Protein AF-0000000081507076 (afdb_homodimer)

Solvent-accessible surface area (backbone atoms only — not comparable to full-atom values): 23937 Å² total; per-residue (Å²): 137,81,83,77,78,76,77,76,76,75,76,78,75,76,75,77,70,75,72,72,80,60,77,62,68,28,56,23,87,55,93,52,72,42,62,20,29,33,50,44,60,34,61,48,40,31,29,48,47,50,50,26,58,63,51,56,48,81,55,63,63,58,40,30,56,62,58,76,40,60,89,80,64,53,53,76,42,74,38,51,53,64,43,70,43,41,41,71,38,49,25,31,51,52,94,55,20,14,19,21,61,80,31,20,64,45,62,39,47,88,62,52,32,47,57,50,47,21,39,44,55,51,54,20,48,45,50,33,65,56,37,32,58,77,58,68,50,87,52,74,69,67,77,53,69,68,42,76,36,50,42,55,40,44,20,32,66,55,61,58,96,85,34,87,46,39,27,29,26,37,57,32,32,44,74,64,46,54,61,57,53,16,60,76,52,73,53,47,44,66,58,42,26,63,62,56,74,42,89,54,59,89,69,60,57,56,54,24,42,40,64,38,63,41,72,129,136,80,84,77,79,76,77,76,75,76,75,77,76,76,76,78,72,74,72,74,79,60,77,63,67,29,56,22,90,53,91,53,72,42,62,20,28,34,50,44,60,33,62,48,40,30,30,48,47,51,49,26,59,64,51,58,50,81,55,63,64,59,40,29,56,62,59,75,43,61,90,81,63,54,54,77,43,73,38,52,52,63,42,69,45,43,40,69,37,48,24,30,48,53,95,53,20,14,18,20,62,82,31,18,64,43,64,39,48,87,65,53,31,48,56,51,47,20,38,46,56,51,55,20,50,44,51,34,65,56,38,33,57,77,58,68,49,87,53,74,69,68,78,53,68,67,41,77,38,51,42,55,41,46,21,33,66,56,61,58,96,85,33,85,45,39,25,29,26,37,59,33,32,44,73,64,45,55,60,57,53,16,61,75,53,74,54,46,44,67,58,41,26,63,62,55,74,42,89,54,59,91,69,62,57,56,54,23,42,39,62,37,62,40,73,129

InterPro domains:
  IPR018392 LysM domain [PF01476] (106-152)
  IPR018392 LysM domain [PF01476] (170-204)
  IPR018392 LysM domain [PS51782] (104-151)
  IPR018392 LysM domain [PS51782] (168-212)
  IPR018392 LysM domain [SM00257] (105-152)
  IPR018392 LysM domain [SM00257] (169-213)
  IPR018392 LysM domain [cd00118] (105-151)
  IPR018392 LysM domain [cd00118] (170-204)

pLDDT: mean 88.7, std 16.62, range [31.05, 98.56]

Nearest PDB structures (foldseek):
  5jcd-assembly2_B  TM=9.629E-01  e=4.479E-23  Oryza sativa Japonica Group
  5jce-assembly1_A  TM=9.424E-01  e=2.572E-23  Oryza sativa Japonica Group
  5jcd-assembly3_C  TM=9.458E-01  e=8.820E-23  Oryza sativa Japonica Group
  7au7-assembly1_A  TM=7.936E-01  e=1.413E-13  Medicago truncatula
  5ls2-assembly1_A  TM=7.794E-01  e=1.649E-09  Lotus japonicus

Foldseek 3Di:
DDDPPPPPPPPPPPPPPPPPLFLDFFFEDDQDKDKAKEKFQAQAKFWQLVVCLLWVPPDSVVQCVQVVHDPPDDRRHIDGHRDIGIDIFMWGDDPRGIFGDQTDKDFDAPPDFLQCCCCPVRPAQHHSVVQCVVQVPPDRGDDDGRDITRDTGGAYQDDQPPHTFHKYFDAAAPPDFLQNVCVVQVHHSVSQCVRRVHDGRVSVDGRYTGIDTHDD/DDDPPPPPPPPPPPPPPPPPLFLDFFFEDDQDKDKAKEKFQAQAKFWQLVVCLLWVPPDSVVQCVQVVHDPPDDRRHIDGHRDIGIDMFMWGDDPRGIFGDQTDKDFDAPPDFLQCCCCPVRPAQHHSVVQCVVQVPPDRGDDDGRDITRDTGGAYQDDQPPHTFHKYFDAAAPPDFLQNVCVVQVHHSVSQCVRRVHDGRVSVDGRYTGIDTHDD

Organism: Populus tomentosa (NCBI:txid118781)

Secondary structure (DSSP, 8-state):
------------------------PPB--S---EEEEEEEE-SS-EEHHHHHHHHT---HHHHHHHTT--TT--TTPEEPTT-EEEEEEEEEEETTEEEETT-PEEEP-TT--HHHIIIIISTTSS-HHHHHHHTT-SSTT---TT-EEE---------BTTB--EEEEEEPPTT--HHHHHHHHT--HHHHHHHHT--SGGG--TTSEEEEEE--/------------------------PPB--S---EEEEEEEE-SS-EEHHHHHHHHT---HHHHHHHTT--TT--TTPEEPTT-EEEEEEEEEEETTEEEESS-PEEEP-TT--HHHIIIIISTTSS-HHHHHHHTT-SSTT---TT-EEE---------BTTB--EEEEEEPPTT--HHHHHHHHT--HHHHHHHHT--SGGG--TTSEEEEEE--

Structure (mmCIF, N/CA/C/O backbone):
data_AF-0000000081507076-model_v1
#
loop_
_entity.id
_entity.type
_entity.pdbx_description
1 polymer 'LysM domain-containing protein'
#
loop_
_atom_site.group_PDB
_atom_site.id
_atom_site.type_symbol
_atom_site.label_atom_id
_atom_site.label_alt_id
_atom_site.label_comp_id
_atom_site.label_asym_id
_atom_site.label_entity_id
_atom_site.label_seq_id
_atom_site.pdbx_PDB_ins_code
_atom_site.Cartn_x
_atom_site.Cartn_y
_atom_site.Cartn_z
_atom_site.occupancy
_atom_site.B_iso_or_equiv
_atom_site.auth_seq_id
_atom_site.auth_comp_id
_atom_site.auth_asym_id
_atom_site.auth_atom_id
_atom_site.pdbx_PDB_model_num
ATOM 1 N N . MET A 1 1 ? -12.969 -20.219 70.875 1 31.05 1 MET A N 1
ATOM 2 C CA . MET A 1 1 ? -13.625 -19.5 69.812 1 31.05 1 MET A CA 1
ATOM 3 C C . MET A 1 1 ? -12.602 -18.797 68.875 1 31.05 1 MET A C 1
ATOM 5 O O . MET A 1 1 ? -11.992 -17.812 69.312 1 31.05 1 MET A O 1
ATOM 9 N N . GLY A 1 2 ? -11.773 -19.609 68.188 1 38.56 2 GLY A N 1
ATOM 10 C CA . GLY A 1 2 ? -10.641 -19.203 67.312 1 38.56 2 GLY A CA 1
ATOM 11 C C . GLY A 1 2 ? -11.039 -18.375 66.125 1 38.56 2 GLY A C 1
ATOM 12 O O . GLY A 1 2 ? -12.031 -18.656 65.5 1 38.56 2 GLY A O 1
ATOM 13 N N . PHE A 1 3 ? -10.742 -17.062 66.125 1 41.88 3 PHE A N 1
ATOM 14 C CA . PHE A 1 3 ? -10.922 -16.094 65.062 1 41.88 3 PHE A CA 1
ATOM 15 C C . PHE A 1 3 ? -10.188 -16.531 63.812 1 41.88 3 PHE A C 1
ATOM 17 O O . PHE A 1 3 ? -8.961 -16.688 63.812 1 41.88 3 PHE A O 1
ATOM 24 N N . ALA A 1 4 ? -10.812 -17.344 62.875 1 43.56 4 ALA A N 1
ATOM 25 C CA . ALA A 1 4 ? -10.328 -17.656 61.531 1 43.56 4 ALA A CA 1
ATOM 26 C C . ALA A 1 4 ? -10.117 -16.391 60.719 1 43.56 4 ALA A C 1
ATOM 28 O O . ALA A 1 4 ? -11.039 -15.586 60.562 1 43.56 4 ALA A O 1
ATOM 29 N N . ILE A 1 5 ? -8.898 -15.797 60.688 1 44.72 5 ILE A N 1
ATOM 30 C CA . ILE A 1 5 ? -8.523 -14.688 59.812 1 44.72 5 ILE A CA 1
ATOM 31 C C . ILE A 1 5 ? -8.719 -15.094 58.375 1 44.72 5 ILE A C 1
ATOM 33 O O . ILE A 1 5 ? -8.078 -16.047 57.875 1 44.72 5 ILE A O 1
ATOM 37 N N . ILE A 1 6 ? -9.906 -14.961 57.812 1 44.19 6 ILE A N 1
ATOM 38 C CA . ILE A 1 6 ? -10.102 -15.109 56.375 1 44.19 6 ILE A CA 1
ATOM 39 C C . ILE A 1 6 ? -9.234 -14.102 55.625 1 44.19 6 ILE A C 1
ATOM 41 O O . ILE A 1 6 ? -9.406 -12.891 55.781 1 44.19 6 ILE A O 1
ATOM 45 N N . LEU A 1 7 ? -8.039 -14.477 55.25 1 41.28 7 LEU A N 1
ATOM 46 C CA . LEU A 1 7 ? -7.219 -13.695 54.344 1 41.28 7 LEU A CA 1
ATOM 47 C C . LEU A 1 7 ? -7.922 -13.508 53 1 41.28 7 LEU A C 1
ATOM 49 O O . LEU A 1 7 ? -8.195 -14.484 52.312 1 41.28 7 LEU A O 1
ATOM 53 N N . MET A 1 8 ? -8.703 -12.516 52.844 1 42.25 8 MET A N 1
ATOM 54 C CA . MET A 1 8 ? -9.242 -12.125 51.562 1 42.25 8 MET A CA 1
ATOM 55 C C . MET A 1 8 ? -8.117 -11.844 50.562 1 42.25 8 MET A C 1
ATOM 57 O O . MET A 1 8 ? -7.285 -10.961 50.812 1 42.25 8 MET A O 1
ATOM 61 N N . CYS A 1 9 ? -7.664 -12.844 49.875 1 42.25 9 CYS A N 1
ATOM 62 C CA . CYS A 1 9 ? -6.797 -12.625 48.719 1 42.25 9 CYS A CA 1
ATOM 63 C C . CYS A 1 9 ? -7.438 -11.664 47.75 1 42.25 9 CYS A C 1
ATOM 65 O O . CYS A 1 9 ? -8.484 -11.969 47.156 1 42.25 9 CYS A O 1
ATOM 67 N N . LEU A 1 10 ? -7.191 -10.398 47.906 1 41.88 10 LEU A N 1
ATOM 68 C CA . LEU A 1 10 ? -7.527 -9.438 46.875 1 41.88 10 LEU A CA 1
ATOM 69 C C . LEU A 1 10 ? -6.844 -9.812 45.562 1 41.88 10 LEU A C 1
ATOM 71 O O . LEU A 1 10 ? -5.613 -9.781 45.469 1 41.88 10 LEU A O 1
ATOM 75 N N . LEU A 1 11 ? -7.418 -10.695 44.75 1 43.25 11 LEU A N 1
ATOM 76 C CA . LEU A 1 11 ? -6.973 -10.852 43.375 1 43.25 11 LEU A CA 1
ATOM 77 C C . LEU A 1 11 ? -6.93 -9.508 42.656 1 43.25 11 LEU A C 1
ATOM 79 O O . LEU A 1 11 ? -7.965 -8.859 42.5 1 43.25 11 LEU A O 1
ATOM 83 N N . PHE A 1 12 ? -5.758 -8.852 42.688 1 42.91 12 PHE A N 1
ATOM 84 C CA . PHE A 1 12 ? -5.516 -7.719 41.781 1 42.91 12 PHE A CA 1
ATOM 85 C C . PHE A 1 12 ? -5.691 -8.133 40.344 1 42.91 12 PHE A C 1
ATOM 87 O O . PHE A 1 12 ? -4.879 -8.891 39.812 1 42.91 12 PHE A O 1
ATOM 94 N N . TYR A 1 13 ? -6.918 -8.164 39.844 1 41.78 13 TYR A N 1
ATOM 95 C CA . TYR A 1 13 ? -7.121 -8.203 38.406 1 41.78 13 TYR A CA 1
ATOM 96 C C . TYR A 1 13 ? -6.449 -7.02 37.719 1 41.78 13 TYR A C 1
ATOM 98 O O . TYR A 1 13 ? -6.941 -5.891 37.812 1 41.78 13 TYR A O 1
ATOM 106 N N . SER A 1 14 ? -5.156 -7.102 37.438 1 44.03 14 SER A N 1
ATOM 107 C CA . SER A 1 14 ? -4.555 -6.113 36.562 1 44.03 14 SER A CA 1
ATOM 108 C C . SER A 1 14 ? -5.23 -6.125 35.188 1 44.03 14 SER A C 1
ATOM 110 O O . SER A 1 14 ? -5.176 -7.125 34.469 1 44.03 14 SER A O 1
ATOM 112 N N . SER A 1 15 ? -6.184 -5.336 35 1 44.38 15 SER A N 1
ATOM 113 C CA . SER A 1 15 ? -6.707 -5.09 33.656 1 44.38 15 SER A CA 1
ATOM 114 C C . SER A 1 15 ? -5.605 -4.613 32.688 1 44.38 15 SER A C 1
ATOM 116 O O . SER A 1 15 ? -5.074 -3.514 32.875 1 44.38 15 SER A O 1
ATOM 118 N N . PHE A 1 16 ? -4.957 -5.441 32 1 43.22 16 PHE A N 1
ATOM 119 C CA . PHE A 1 16 ? -4.184 -5.023 30.844 1 43.22 16 PHE A CA 1
ATOM 120 C C . PHE A 1 16 ? -5.062 -4.273 29.859 1 43.22 16 PHE A C 1
ATOM 122 O O . PHE A 1 16 ? -5.824 -4.887 29.109 1 43.22 16 PHE A O 1
ATOM 129 N N . THR A 1 17 ? -5.27 -3.031 30.031 1 41.25 17 THR A N 1
ATOM 130 C CA . THR A 1 17 ? -5.82 -2.223 28.938 1 41.25 17 THR A CA 1
ATOM 131 C C . THR A 1 17 ? -4.898 -2.252 27.719 1 41.25 17 THR A C 1
ATOM 133 O O . THR A 1 17 ? -3.768 -1.767 27.781 1 41.25 17 THR A O 1
ATOM 136 N N . THR A 1 18 ? -5.051 -3.158 26.906 1 44.38 18 THR A N 1
ATOM 137 C CA . THR A 1 18 ? -4.453 -2.975 25.578 1 44.38 18 THR A CA 1
ATOM 138 C C . THR A 1 18 ? -4.762 -1.584 25.031 1 44.38 18 THR A C 1
ATOM 140 O O . THR A 1 18 ? -5.926 -1.24 24.812 1 44.38 18 THR A O 1
ATOM 143 N N . ILE A 1 19 ? -3.998 -0.613 25.344 1 40.31 19 ILE A N 1
ATOM 144 C CA . ILE A 1 19 ? -4.066 0.638 24.594 1 40.31 19 ILE A CA 1
ATOM 145 C C . ILE A 1 19 ? -3.98 0.351 23.094 1 40.31 19 ILE A C 1
ATOM 147 O O . ILE A 1 19 ? -2.963 -0.146 22.609 1 40.31 19 ILE A O 1
ATOM 151 N N . SER A 1 20 ? -5.012 -0.051 22.438 1 45.75 20 SER A N 1
ATOM 152 C CA . SER A 1 20 ? -4.996 0.033 20.984 1 45.75 20 SER A CA 1
ATOM 153 C C . SER A 1 20 ? -4.383 1.347 20.5 1 45.75 20 SER A C 1
ATOM 155 O O . SER A 1 20 ? -4.945 2.42 20.734 1 45.75 20 SER A O 1
ATOM 157 N N . VAL A 1 21 ? -3.107 1.464 20.453 1 46.72 21 VAL A N 1
ATOM 158 C CA . VAL A 1 21 ? -2.523 2.67 19.875 1 46.72 21 VAL A CA 1
ATOM 159 C C . VAL A 1 21 ? -3.195 2.982 18.531 1 46.72 21 VAL A C 1
ATOM 161 O O . VAL A 1 21 ? -2.939 2.314 17.531 1 46.72 21 VAL A O 1
ATOM 164 N N . ALA A 1 22 ? -4.426 3.348 18.547 1 47.94 22 ALA A N 1
ATOM 165 C CA . ALA A 1 22 ? -5.117 3.908 17.391 1 47.94 22 ALA A CA 1
ATOM 166 C C . ALA A 1 22 ? -4.281 4.992 16.719 1 47.94 22 ALA A C 1
ATOM 168 O O . ALA A 1 22 ? -3.688 5.836 17.406 1 47.94 22 ALA A O 1
ATOM 169 N N . GLN A 1 23 ? -3.713 4.582 15.453 1 56.72 23 GLN A N 1
ATOM 170 C CA . GLN A 1 23 ? -3.164 5.68 14.664 1 56.72 23 GLN A CA 1
ATOM 171 C C . GLN A 1 23 ? -3.889 6.988 14.961 1 56.72 23 GLN A C 1
ATOM 173 O O . GLN A 1 23 ? -5.109 7.074 14.82 1 56.72 23 GLN A O 1
ATOM 178 N N . GLN A 1 24 ? -3.211 7.883 15.695 1 63.72 24 GLN A N 1
ATOM 179 C CA . GLN A 1 24 ? -3.805 9.023 16.391 1 63.72 24 GLN A CA 1
ATOM 180 C C . GLN A 1 24 ? -4.25 10.094 15.391 1 63.72 24 GLN A C 1
ATOM 182 O O . GLN A 1 24 ? -3.488 10.477 14.5 1 63.72 24 GLN A O 1
ATOM 187 N N . ALA A 1 25 ? -5.496 10.281 15.281 1 82.69 25 ALA A N 1
ATOM 188 C CA . ALA A 1 25 ? -6.062 11.484 14.68 1 82.69 25 ALA A CA 1
ATOM 189 C C . ALA A 1 25 ? -5.453 12.742 15.297 1 82.69 25 ALA A C 1
ATOM 191 O O . ALA A 1 25 ? -5.066 12.742 16.469 1 82.69 25 ALA A O 1
ATOM 192 N N . PHE A 1 26 ? -5.191 13.711 14.43 1 94.06 26 PHE A N 1
ATOM 193 C CA . PHE A 1 26 ? -4.609 14.961 14.906 1 94.06 26 PHE A CA 1
ATOM 194 C C . PHE A 1 26 ? -5.641 15.773 15.68 1 94.06 26 PHE A C 1
ATOM 196 O O . PHE A 1 26 ? -6.797 15.875 15.258 1 94.06 26 PHE A O 1
ATOM 203 N N . LYS A 1 27 ? -5.219 16.312 16.781 1 87.38 27 LYS A N 1
ATOM 204 C CA . LYS A 1 27 ? -6.117 17.094 17.625 1 87.38 27 LYS A CA 1
ATOM 205 C C . LYS A 1 27 ? -6.621 18.344 16.906 1 87.38 27 LYS A C 1
ATOM 207 O O . LYS A 1 27 ? -5.871 18.984 16.172 1 87.38 27 LYS A O 1
ATOM 212 N N . CYS A 1 28 ? -7.816 18.625 17.156 1 88.5 28 CYS A N 1
ATOM 213 C CA . CYS A 1 28 ? -8.445 19.844 16.641 1 88.5 28 CYS A CA 1
ATOM 214 C C . CYS A 1 28 ? -9.43 20.422 17.656 1 88.5 28 CYS A C 1
ATOM 216 O O . CYS A 1 28 ? -10.305 19.719 18.156 1 88.5 28 CYS A O 1
ATOM 218 N N . THR A 1 29 ? -9.289 21.562 18.203 1 80.25 29 THR A N 1
ATOM 219 C CA . THR A 1 29 ? -10.141 22.172 19.219 1 80.25 29 THR A CA 1
ATOM 220 C C . THR A 1 29 ? -11.062 23.203 18.609 1 80.25 29 THR A C 1
ATOM 222 O O . THR A 1 29 ? -12.164 23.453 19.109 1 80.25 29 THR A O 1
ATOM 225 N N . GLU A 1 30 ? -10.516 23.953 17.547 1 69.12 30 GLU A N 1
ATOM 226 C CA . GLU A 1 30 ? -11.289 25.125 17.141 1 69.12 30 GLU A CA 1
ATOM 227 C C . GLU A 1 30 ? -11.906 24.922 15.758 1 69.12 30 GLU A C 1
ATOM 229 O O . GLU A 1 30 ? -11.438 24.094 14.969 1 69.12 30 GLU A O 1
ATOM 234 N N . GLY A 1 31 ? -13.07 25.391 15.578 1 70.31 31 GLY A N 1
ATOM 235 C CA . GLY A 1 31 ? -13.852 25.453 14.352 1 70.31 31 GLY A CA 1
ATOM 236 C C . GLY A 1 31 ? -13.156 26.219 13.242 1 70.31 31 GLY A C 1
ATOM 237 O O . GLY A 1 31 ? -13.812 26.859 12.422 1 70.31 31 GLY A O 1
ATOM 238 N N . THR A 1 32 ? -11.875 26.344 13.273 1 79.06 32 THR A N 1
ATOM 239 C CA . THR A 1 32 ? -11.141 27.062 12.242 1 79.06 32 THR A CA 1
ATOM 240 C C . THR A 1 32 ? -10.797 26.141 11.078 1 79.06 32 THR A C 1
ATOM 242 O O . THR A 1 32 ? -10.75 24.906 11.242 1 79.06 32 THR A O 1
ATOM 245 N N . THR A 1 33 ? -10.859 26.766 9.883 1 90.12 33 THR A N 1
ATOM 246 C CA . THR A 1 33 ? -10.383 26.078 8.688 1 90.12 33 THR A CA 1
ATOM 247 C C . THR A 1 33 ? -8.969 26.531 8.328 1 90.12 33 THR A C 1
ATOM 249 O O . THR A 1 33 ? -8.578 27.672 8.641 1 90.12 33 THR A O 1
ATOM 252 N N . CYS A 1 34 ? -8.234 25.688 7.926 1 93.88 34 CYS A N 1
ATOM 253 C CA . CYS A 1 34 ? -6.875 25.984 7.48 1 93.88 34 CYS A CA 1
ATOM 254 C C . CYS A 1 34 ? -6.441 25.031 6.375 1 93.88 34 CYS A C 1
ATOM 256 O O . CYS A 1 34 ? -7.258 24.281 5.836 1 93.88 34 CYS A O 1
ATOM 258 N N . ARG A 1 35 ? -5.207 25.266 5.91 1 94.94 35 ARG A N 1
ATOM 259 C CA . ARG A 1 35 ? -4.594 24.328 4.973 1 94.94 35 ARG A CA 1
ATOM 260 C C . ARG A 1 35 ? -3.488 23.516 5.645 1 94.94 35 ARG A C 1
ATOM 262 O O . ARG A 1 35 ? -2.711 24.062 6.434 1 94.94 35 ARG A O 1
ATOM 269 N N . SER A 1 36 ? -3.518 22.297 5.391 1 96.94 36 SER A N 1
ATOM 270 C CA . SER A 1 36 ? -2.512 21.359 5.895 1 96.94 36 SER A CA 1
ATOM 271 C C . SER A 1 36 ? -1.9 20.547 4.766 1 96.94 36 SER A C 1
ATOM 273 O O . SER A 1 36 ? -2.246 20.734 3.596 1 96.94 36 SER A O 1
ATOM 275 N N . LEU A 1 37 ? -0.874 19.75 5.102 1 98.19 37 LEU A N 1
ATOM 276 C CA . LEU A 1 37 ? -0.21 18.891 4.129 1 98.19 37 LEU A CA 1
ATOM 277 C C . LEU A 1 37 ? -0.193 17.438 4.602 1 98.19 37 LEU A C 1
ATOM 279 O O . LEU A 1 37 ? -0.106 17.172 5.805 1 98.19 37 LEU A O 1
ATOM 283 N N . VAL A 1 38 ? -0.287 16.562 3.66 1 98.38 38 VAL A N 1
ATOM 284 C CA . VAL A 1 38 ? -0.023 15.156 3.939 1 98.38 38 VAL A CA 1
ATOM 285 C C . VAL A 1 38 ? 1.038 14.625 2.977 1 98.38 38 VAL A C 1
ATOM 287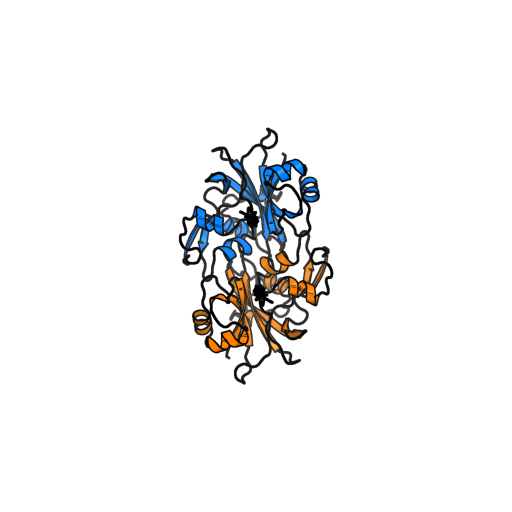 O O . VAL A 1 38 ? 1.051 14.992 1.798 1 98.38 38 VAL A O 1
ATOM 290 N N . GLY A 1 39 ? 1.937 13.828 3.52 1 97.56 39 GLY A N 1
ATOM 291 C CA . GLY A 1 39 ? 2.967 13.234 2.684 1 97.56 39 GLY A CA 1
ATOM 292 C C . GLY A 1 39 ? 2.572 11.883 2.125 1 97.56 39 GLY A C 1
ATOM 293 O O . GLY A 1 39 ? 2.391 10.922 2.877 1 97.56 39 GLY A O 1
ATOM 294 N N . TYR A 1 40 ? 2.463 11.836 0.841 1 97.31 40 TYR A N 1
ATOM 295 C CA . TYR A 1 40 ? 2.119 10.594 0.157 1 97.31 40 TYR A CA 1
ATOM 296 C C . TYR A 1 40 ? 3.348 9.977 -0.502 1 97.31 40 TYR A C 1
ATOM 298 O O . TYR A 1 40 ? 3.963 10.586 -1.378 1 97.31 40 TYR A O 1
ATOM 306 N N . LYS A 1 41 ? 3.777 8.859 -0.023 1 95.25 41 LYS A N 1
ATOM 307 C CA . LYS A 1 41 ? 4.875 8.109 -0.628 1 95.25 41 LYS A CA 1
ATOM 308 C C . LYS A 1 41 ? 4.355 7.113 -1.659 1 95.25 41 LYS A C 1
ATOM 310 O O . LYS A 1 41 ? 3.779 6.082 -1.3 1 95.25 41 LYS A O 1
ATOM 315 N N . SER A 1 42 ? 4.559 7.379 -2.957 1 93.94 42 SER A N 1
ATOM 316 C CA . SER A 1 42 ? 3.982 6.535 -4 1 93.94 42 SER A CA 1
ATOM 317 C C . SER A 1 42 ? 4.723 5.207 -4.109 1 93.94 42 SER A C 1
ATOM 319 O O . SER A 1 42 ? 5.945 5.18 -4.262 1 93.94 42 SER A O 1
ATOM 321 N N . PRO A 1 43 ? 4.023 4.082 -4.07 1 89.88 43 PRO A N 1
ATOM 322 C CA . PRO A 1 43 ? 4.715 2.791 -4.133 1 89.88 43 PRO A CA 1
ATOM 323 C C . PRO A 1 43 ? 5.211 2.457 -5.539 1 89.88 43 PRO A C 1
ATOM 325 O O . PRO A 1 43 ? 6.125 1.643 -5.695 1 89.88 43 PRO A O 1
ATOM 328 N N . ASN A 1 44 ? 4.617 3.062 -6.574 1 90.06 44 ASN A N 1
ATOM 329 C CA . ASN A 1 44 ? 5.023 2.877 -7.961 1 90.06 44 ASN A CA 1
ATOM 330 C C . ASN A 1 44 ? 5.137 4.211 -8.695 1 90.06 44 ASN A C 1
ATOM 332 O O . ASN A 1 44 ? 4.699 5.242 -8.188 1 90.06 44 ASN A O 1
ATOM 336 N N . THR A 1 45 ? 5.777 4.094 -9.82 1 92.94 45 THR A N 1
ATOM 337 C CA . THR A 1 45 ? 5.828 5.289 -10.656 1 92.94 45 THR A CA 1
ATOM 338 C C . THR A 1 45 ? 4.426 5.703 -11.094 1 92.94 45 THR A C 1
ATOM 340 O O . THR A 1 45 ? 3.605 4.855 -11.453 1 92.94 45 THR A O 1
ATOM 343 N N . THR A 1 46 ? 4.188 6.992 -11.062 1 94.75 46 THR A N 1
ATOM 344 C CA . THR A 1 46 ? 2.895 7.566 -11.414 1 94.75 46 THR A CA 1
ATOM 345 C C . THR A 1 46 ? 3.062 8.977 -11.961 1 94.75 46 THR A C 1
ATOM 347 O O . THR A 1 46 ? 4.105 9.312 -12.531 1 94.75 46 THR A O 1
ATOM 350 N N . SER A 1 47 ? 1.961 9.703 -11.906 1 95.31 47 SER A N 1
ATOM 351 C CA . SER A 1 47 ? 2.029 11.055 -12.453 1 95.31 47 SER A CA 1
ATOM 352 C C . SER A 1 47 ? 1.346 12.055 -11.531 1 95.31 47 SER A C 1
ATOM 354 O O . SER A 1 47 ? 0.566 11.672 -10.656 1 95.31 47 SER A O 1
ATOM 356 N N . ILE A 1 48 ? 1.609 13.305 -11.812 1 97 48 ILE A N 1
ATOM 357 C CA . ILE A 1 48 ? 0.987 14.391 -11.062 1 97 48 ILE A CA 1
ATOM 358 C C . ILE A 1 48 ? -0.529 14.336 -11.234 1 97 48 ILE A C 1
ATOM 360 O O . ILE A 1 48 ? -1.276 14.445 -10.258 1 97 48 ILE A O 1
ATOM 364 N N . SER A 1 49 ? -0.929 14.094 -12.43 1 96.12 49 SER A N 1
ATOM 365 C CA . SER A 1 49 ? -2.363 14.055 -12.695 1 96.12 49 SER A CA 1
ATOM 366 C C . SER A 1 49 ? -3.035 12.914 -11.938 1 96.12 49 SER A C 1
ATOM 368 O O . SER A 1 49 ? -4.156 13.055 -11.453 1 96.12 49 SER A O 1
ATOM 370 N N . SER A 1 50 ? -2.357 11.766 -11.852 1 95.31 50 SER A N 1
ATOM 371 C CA . SER A 1 50 ? -2.902 10.625 -11.117 1 95.31 50 SER A CA 1
ATOM 372 C C . SER A 1 50 ? -3.014 10.93 -9.625 1 95.31 50 SER A C 1
ATOM 374 O O . SER A 1 50 ? -3.99 10.547 -8.984 1 95.31 50 SER A O 1
ATOM 376 N N . ILE A 1 51 ? -2.076 11.609 -9.141 1 97 51 ILE A N 1
ATOM 377 C CA . ILE A 1 51 ? -2.084 11.984 -7.727 1 97 51 ILE A CA 1
ATOM 378 C C . ILE A 1 51 ? -3.191 13 -7.469 1 97 51 ILE A C 1
ATOM 380 O O . ILE A 1 51 ? -3.916 12.898 -6.473 1 97 51 ILE A O 1
ATOM 384 N N . GLN A 1 52 ? -3.318 13.977 -8.375 1 97.31 52 GLN A N 1
ATOM 385 C CA . GLN A 1 52 ? -4.418 14.922 -8.266 1 97.31 52 GLN A CA 1
ATOM 386 C C . GLN A 1 52 ? -5.762 14.203 -8.188 1 97.31 52 GLN A C 1
ATOM 388 O O . GLN A 1 52 ? -6.602 14.531 -7.348 1 97.31 52 GLN A O 1
ATOM 393 N N . LYS A 1 53 ? -5.867 13.227 -9.031 1 95.94 53 LYS A N 1
ATOM 394 C CA . LYS A 1 53 ? -7.121 12.484 -9.102 1 95.94 53 LYS A CA 1
ATOM 395 C C . LYS A 1 53 ? -7.375 11.711 -7.809 1 95.94 53 LYS A C 1
ATOM 397 O O . LYS A 1 53 ? -8.469 11.781 -7.238 1 95.94 53 LYS A O 1
ATOM 402 N N . LEU A 1 54 ? -6.426 11.07 -7.34 1 96.5 54 LEU A N 1
ATOM 403 C CA . LEU A 1 54 ? -6.57 10.242 -6.145 1 96.5 54 LEU A CA 1
ATOM 404 C C . LEU A 1 54 ? -6.949 11.102 -4.938 1 96.5 54 LEU A C 1
ATOM 406 O O . LEU A 1 54 ? -7.816 10.719 -4.148 1 96.5 54 LEU A O 1
ATOM 410 N N . PHE A 1 55 ? -6.359 12.266 -4.816 1 98.06 55 PHE A N 1
ATOM 411 C CA . PHE A 1 55 ? -6.523 13.055 -3.602 1 98.06 55 PHE A CA 1
ATOM 412 C C . PHE A 1 55 ? -7.543 14.172 -3.812 1 98.06 55 PHE A C 1
ATOM 414 O O . PHE A 1 55 ? -7.832 14.938 -2.891 1 98.06 55 PHE A O 1
ATOM 421 N N . GLY A 1 56 ? -7.988 14.289 -5.02 1 97.5 56 GLY A N 1
ATOM 422 C CA . GLY A 1 56 ? -9.016 15.281 -5.309 1 97.5 56 GLY A CA 1
ATOM 423 C C . GLY A 1 56 ? -8.477 16.703 -5.328 1 97.5 56 GLY A C 1
ATOM 424 O O . GLY A 1 56 ? -9.195 17.641 -4.984 1 97.5 56 GLY A O 1
ATOM 425 N N . VAL A 1 57 ? -7.238 16.828 -5.645 1 97.44 57 VAL A N 1
ATOM 426 C CA . VAL A 1 57 ? -6.652 18.156 -5.746 1 97.44 57 VAL A CA 1
ATOM 427 C C . VAL A 1 57 ? -6.98 18.75 -7.113 1 97.44 57 VAL A C 1
ATOM 429 O O . VAL A 1 57 ? -6.473 18.297 -8.141 1 97.44 57 VAL A O 1
ATOM 432 N N . LYS A 1 58 ? -7.711 19.812 -7.148 1 95.88 58 LYS A N 1
ATOM 433 C CA . LYS A 1 58 ? -8.164 20.406 -8.406 1 95.88 58 LYS A CA 1
ATOM 434 C C . LYS A 1 58 ? -7.145 21.391 -8.961 1 95.88 58 LYS A C 1
ATOM 436 O O . LYS A 1 58 ? -6.934 21.469 -10.172 1 95.88 58 LYS A O 1
ATOM 441 N N . ASN A 1 59 ? -6.539 22.047 -8.055 1 96.19 59 ASN A N 1
ATOM 442 C CA . ASN A 1 59 ? -5.598 23.078 -8.477 1 96.19 59 ASN A CA 1
ATOM 443 C C . ASN A 1 59 ? -4.184 22.531 -8.609 1 96.19 59 ASN A C 1
ATOM 445 O O . ASN A 1 59 ? -3.494 22.312 -7.609 1 96.19 59 ASN A O 1
ATOM 449 N N . LEU A 1 60 ? -3.717 22.391 -9.812 1 97.25 60 LEU A N 1
ATOM 450 C CA . LEU A 1 60 ? -2.393 21.844 -10.094 1 97.25 60 LEU A CA 1
ATOM 451 C C . LEU A 1 60 ? -1.306 22.688 -9.445 1 97.25 60 LEU A C 1
ATOM 453 O O . LEU A 1 60 ? -0.347 22.156 -8.875 1 97.25 60 LEU A O 1
ATOM 457 N N . HIS A 1 61 ? -1.482 23.984 -9.461 1 96.94 61 HIS A N 1
ATOM 458 C CA . HIS A 1 61 ? -0.435 24.875 -9 1 96.94 61 HIS A CA 1
ATOM 459 C C . HIS A 1 61 ? -0.233 24.766 -7.492 1 96.94 61 HIS A C 1
ATOM 461 O O . HIS A 1 61 ? 0.887 24.906 -6.996 1 96.94 61 HIS A O 1
ATOM 467 N N . SER A 1 62 ? -1.287 24.484 -6.797 1 97.06 62 SER A N 1
ATOM 468 C CA . SER A 1 62 ? -1.135 24.281 -5.359 1 97.06 62 SER A CA 1
ATOM 469 C C . SER A 1 62 ? -0.282 23.062 -5.055 1 97.06 62 SER A C 1
ATOM 471 O O . SER A 1 62 ? 0.546 23.078 -4.141 1 97.06 62 SER A O 1
ATOM 473 N N . LEU A 1 63 ? -0.469 22 -5.828 1 98.06 63 LEU A N 1
ATOM 474 C CA . LEU A 1 63 ? 0.315 20.781 -5.656 1 98.06 63 LEU A CA 1
ATOM 475 C C . LEU A 1 63 ? 1.771 21.016 -6.051 1 98.06 63 LEU A C 1
ATOM 477 O O . LEU A 1 63 ? 2.686 20.609 -5.332 1 98.06 63 LEU A O 1
ATOM 481 N N . LEU A 1 64 ? 1.964 21.703 -7.168 1 98.12 64 LEU A N 1
ATOM 482 C CA . LEU A 1 64 ? 3.32 21.984 -7.625 1 98.12 64 LEU A CA 1
ATOM 483 C C . LEU A 1 64 ? 4.066 22.859 -6.617 1 98.12 64 LEU A C 1
ATOM 485 O O . LEU A 1 64 ? 5.219 22.578 -6.281 1 98.12 64 LEU A O 1
ATOM 489 N N . GLY A 1 65 ? 3.424 23.891 -6.105 1 97.12 65 GLY A N 1
ATOM 490 C CA . GLY A 1 65 ? 4.027 24.766 -5.117 1 97.12 65 GLY A CA 1
ATOM 491 C C . GLY A 1 65 ? 4.422 24.047 -3.84 1 97.12 65 GLY A C 1
ATOM 492 O O . GLY A 1 65 ? 5.512 24.266 -3.311 1 97.12 65 GLY A O 1
ATOM 493 N N . ALA A 1 66 ? 3.562 23.156 -3.408 1 97.06 66 ALA A N 1
ATOM 494 C CA . ALA A 1 66 ? 3.812 22.422 -2.176 1 97.06 66 ALA A CA 1
ATOM 495 C C . ALA A 1 66 ? 5.031 21.516 -2.32 1 97.06 66 ALA A C 1
ATOM 497 O O . ALA A 1 66 ? 5.57 21.031 -1.324 1 97.06 66 ALA A O 1
ATOM 498 N N . ASN A 1 67 ? 5.488 21.297 -3.545 1 97.88 67 ASN A N 1
ATOM 499 C CA . ASN A 1 67 ? 6.578 20.359 -3.797 1 97.88 67 ASN A CA 1
ATOM 500 C C . ASN A 1 67 ? 7.75 21.031 -4.504 1 97.88 67 ASN A C 1
ATOM 502 O O . ASN A 1 67 ? 8.602 20.359 -5.086 1 97.88 67 ASN A O 1
ATOM 506 N N . ASN A 1 68 ? 7.691 22.312 -4.578 1 96.69 68 ASN A N 1
ATOM 507 C CA . ASN A 1 68 ? 8.75 23.125 -5.18 1 96.69 68 ASN A CA 1
ATOM 508 C C . ASN A 1 68 ? 9.008 22.703 -6.629 1 96.69 68 ASN A C 1
ATOM 510 O O . ASN A 1 68 ? 10.156 22.625 -7.062 1 96.69 68 ASN A O 1
ATOM 514 N N . LEU A 1 69 ? 7.988 22.359 -7.266 1 97.31 69 LEU A N 1
ATOM 515 C CA . LEU A 1 69 ? 8.07 22.062 -8.688 1 97.31 69 LEU A CA 1
ATOM 516 C C . LEU A 1 69 ? 7.789 23.312 -9.523 1 97.31 69 LEU A C 1
ATOM 518 O O . LEU A 1 69 ? 6.957 24.141 -9.141 1 97.31 69 LEU A O 1
ATOM 522 N N . PRO A 1 70 ? 8.406 23.453 -10.633 1 97.25 70 PRO A N 1
ATOM 523 C CA . PRO A 1 70 ? 8.156 24.625 -11.484 1 97.25 70 PRO A CA 1
ATOM 524 C C . PRO A 1 70 ? 6.703 24.734 -11.93 1 97.25 70 PRO A C 1
ATOM 526 O O . PRO A 1 70 ? 6.047 23.719 -12.164 1 97.25 70 PRO A O 1
ATOM 529 N N . SER A 1 71 ? 6.285 25.953 -12.125 1 95.69 71 SER A N 1
ATOM 530 C CA . SER A 1 71 ? 4.91 26.188 -12.555 1 95.69 71 SER A CA 1
ATOM 531 C C . SER A 1 71 ? 4.672 25.656 -13.961 1 95.69 71 SER A C 1
ATOM 533 O O . SER A 1 71 ? 3.523 25.453 -14.367 1 95.69 71 SER A O 1
ATOM 535 N N . SER A 1 72 ? 5.762 25.328 -14.68 1 96.69 72 SER A N 1
ATOM 536 C CA . SER A 1 72 ? 5.66 24.844 -16.047 1 96.69 72 SER A CA 1
ATOM 537 C C . SER A 1 72 ? 5.504 23.312 -16.078 1 96.69 72 SER A C 1
ATOM 539 O O . SER A 1 72 ? 5.293 22.734 -17.156 1 96.69 72 SER A O 1
ATOM 541 N N . THR A 1 73 ? 5.57 22.766 -14.914 1 97.19 73 THR A N 1
ATOM 542 C CA . THR A 1 73 ? 5.438 21.312 -14.859 1 97.19 73 THR A CA 1
ATOM 543 C C . THR A 1 73 ? 4.062 20.875 -15.359 1 97.19 73 THR A C 1
ATOM 545 O O . THR A 1 73 ? 3.045 21.453 -14.984 1 97.19 73 THR A O 1
ATOM 548 N N . LEU A 1 74 ? 4.066 19.844 -16.188 1 96.5 74 LEU A N 1
ATOM 549 C CA . LEU A 1 74 ? 2.828 19.375 -16.797 1 96.5 74 LEU A CA 1
ATOM 550 C C . LEU A 1 74 ? 2.207 18.25 -15.969 1 96.5 74 LEU A C 1
ATOM 552 O O . LEU A 1 74 ? 2.904 17.578 -15.203 1 96.5 74 LEU A O 1
ATOM 556 N N . PRO A 1 75 ? 0.902 18.016 -16.172 1 95.06 75 PRO A N 1
ATOM 557 C CA . PRO A 1 75 ? 0.194 17 -15.398 1 95.06 75 PRO A CA 1
ATOM 558 C C . PRO A 1 75 ? 0.759 15.602 -15.602 1 95.06 75 PRO A C 1
ATOM 560 O O . PRO A 1 75 ? 0.652 14.75 -14.719 1 95.06 75 PRO A O 1
ATOM 563 N N . ASN A 1 76 ? 1.371 15.344 -16.688 1 93.5 76 ASN A N 1
ATOM 564 C CA . ASN A 1 76 ? 1.878 14.008 -16.984 1 93.5 76 ASN A CA 1
ATOM 565 C C . ASN A 1 76 ? 3.285 13.812 -16.422 1 93.5 76 ASN A C 1
ATOM 567 O O . ASN A 1 76 ? 3.893 12.758 -16.609 1 93.5 76 ASN A O 1
ATOM 571 N N . HIS A 1 77 ? 3.803 14.828 -15.711 1 95.62 77 HIS A N 1
ATOM 572 C CA . HIS A 1 77 ? 5.098 14.688 -15.047 1 95.62 77 HIS A CA 1
ATOM 573 C C . HIS A 1 77 ? 5.133 13.445 -14.164 1 95.62 77 HIS A C 1
ATOM 575 O O . HIS A 1 77 ? 4.223 13.227 -13.359 1 95.62 77 HIS A O 1
ATOM 581 N N . MET A 1 78 ? 6.18 12.68 -14.383 1 94.25 78 MET A N 1
ATOM 582 C CA . MET A 1 78 ? 6.273 11.391 -13.695 1 94.25 78 MET A CA 1
ATOM 583 C C . MET A 1 78 ? 6.75 11.578 -12.258 1 94.25 78 MET A C 1
ATOM 585 O O . MET A 1 78 ? 7.684 12.336 -12.008 1 94.25 78 MET A O 1
ATOM 589 N N . ILE A 1 79 ? 6.062 10.938 -11.406 1 95.38 79 ILE A N 1
ATOM 590 C CA . ILE A 1 79 ? 6.48 10.75 -10.016 1 95.38 79 ILE A CA 1
ATOM 591 C C . ILE A 1 79 ? 7.082 9.352 -9.844 1 95.38 79 ILE A C 1
ATOM 593 O O . ILE A 1 79 ? 6.43 8.352 -10.133 1 95.38 79 ILE A O 1
ATOM 597 N N . GLN A 1 80 ? 8.289 9.32 -9.352 1 93.25 80 GLN A N 1
ATOM 598 C CA . GLN A 1 80 ? 8.977 8.039 -9.266 1 93.25 80 GLN A CA 1
ATOM 599 C C . GLN A 1 80 ? 8.516 7.246 -8.047 1 93.25 80 GLN A C 1
ATOM 601 O O . GLN A 1 80 ? 7.977 7.816 -7.098 1 93.25 80 GLN A O 1
ATOM 606 N N . GLU A 1 81 ? 8.703 5.961 -8.141 1 90.62 81 GLU A N 1
ATOM 607 C CA . GLU A 1 81 ? 8.422 5.121 -6.977 1 90.62 81 GLU A CA 1
ATOM 608 C C . GLU A 1 81 ? 9.148 5.641 -5.734 1 90.62 81 GLU A C 1
ATOM 610 O O . GLU A 1 81 ? 10.273 6.125 -5.824 1 90.62 81 GLU A O 1
ATOM 615 N N . GLN A 1 82 ? 8.461 5.672 -4.648 1 91.06 82 GLN A N 1
ATOM 616 C CA . GLN A 1 82 ? 8.953 6 -3.316 1 91.06 82 GLN A CA 1
ATOM 617 C C . GLN A 1 82 ? 9.195 7.5 -3.174 1 91.06 82 GLN A C 1
ATOM 619 O O . GLN A 1 82 ? 9.68 7.961 -2.135 1 91.06 82 GLN A O 1
ATOM 624 N N . GLN A 1 83 ? 8.945 8.234 -4.227 1 94.06 83 GLN A N 1
ATOM 625 C CA . GLN A 1 83 ? 8.992 9.688 -4.082 1 94.06 83 GLN A CA 1
ATOM 626 C C . GLN A 1 83 ? 7.836 10.188 -3.221 1 94.06 83 GLN A C 1
ATOM 628 O O . GLN A 1 83 ? 6.688 9.797 -3.426 1 94.06 83 GLN A O 1
ATOM 633 N N . VAL A 1 84 ? 8.164 11 -2.246 1 95.94 84 VAL A N 1
ATOM 634 C CA . VAL A 1 84 ? 7.133 11.586 -1.392 1 95.94 84 VAL A CA 1
ATOM 635 C C . VAL A 1 84 ? 6.598 12.867 -2.031 1 95.94 84 VAL A C 1
ATOM 637 O O . VAL A 1 84 ? 7.371 13.734 -2.438 1 95.94 84 VAL A O 1
ATOM 640 N N . ILE A 1 85 ? 5.312 12.984 -2.154 1 97.75 85 ILE A N 1
ATOM 641 C CA . ILE A 1 85 ? 4.637 14.172 -2.66 1 97.75 85 ILE A CA 1
ATOM 642 C C . ILE A 1 85 ? 3.779 14.789 -1.559 1 97.75 85 ILE A C 1
ATOM 644 O O . ILE A 1 85 ? 2.975 14.102 -0.929 1 97.75 85 ILE A O 1
ATOM 648 N N . LYS A 1 86 ? 3.975 16.016 -1.253 1 98.38 86 LYS A N 1
ATOM 649 C CA . LYS A 1 86 ? 3.16 16.734 -0.279 1 98.38 86 LYS A CA 1
ATOM 650 C C . LYS A 1 86 ? 1.843 17.203 -0.896 1 98.38 86 LYS A C 1
ATOM 652 O O . LYS A 1 86 ? 1.838 17.922 -1.889 1 98.38 86 LYS A O 1
ATOM 657 N N . ILE A 1 87 ? 0.792 16.812 -0.323 1 98.56 87 ILE A N 1
ATOM 658 C CA . ILE A 1 87 ? -0.544 17.109 -0.832 1 98.56 87 ILE A CA 1
ATOM 659 C C . ILE A 1 87 ? -1.208 18.156 0.041 1 98.56 87 ILE A C 1
ATOM 661 O O . ILE A 1 87 ? -1.45 17.938 1.229 1 98.56 87 ILE A O 1
ATOM 665 N N . PRO A 1 88 ? -1.516 19.297 -0.519 1 98.31 88 PRO A N 1
ATOM 666 C CA . PRO A 1 88 ? -2.268 20.281 0.265 1 98.31 88 PRO A CA 1
ATOM 667 C C . PRO A 1 88 ? -3.734 19.906 0.439 1 98.31 88 PRO A C 1
ATOM 669 O O . PRO A 1 88 ? -4.387 19.484 -0.524 1 98.31 88 PRO A O 1
ATOM 672 N N . ILE A 1 89 ? -4.191 20.016 1.643 1 97.94 89 ILE A N 1
ATOM 673 C CA . ILE A 1 89 ? -5.582 19.656 1.901 1 97.94 89 ILE A CA 1
ATOM 674 C C . ILE A 1 89 ? -6.234 20.734 2.777 1 97.94 89 ILE A C 1
ATOM 676 O O . ILE A 1 89 ? -5.582 21.312 3.648 1 97.94 89 ILE A O 1
ATOM 680 N N . PRO A 1 90 ? -7.5 21.016 2.506 1 97.38 90 PRO A N 1
ATOM 681 C CA . PRO A 1 90 ? -8.25 21.844 3.445 1 97.38 90 PRO A CA 1
ATOM 682 C C . PRO A 1 90 ? -8.633 21.109 4.723 1 97.38 90 PRO A C 1
ATOM 684 O O . PRO A 1 90 ? -9.031 19.938 4.664 1 97.38 90 PRO A O 1
ATOM 687 N N . CYS A 1 91 ? -8.492 21.781 5.797 1 96.31 91 CYS A N 1
ATOM 688 C CA . CYS A 1 91 ? -8.688 21.109 7.074 1 96.31 91 CYS A CA 1
ATOM 689 C C . CYS A 1 91 ? -9.898 21.672 7.809 1 96.31 91 CYS A C 1
ATOM 691 O O . CYS A 1 91 ? -10.117 22.891 7.832 1 96.31 91 CYS A O 1
ATOM 693 N N . ILE A 1 92 ? -10.633 20.734 8.383 1 93.62 92 ILE A N 1
ATOM 694 C CA . ILE A 1 92 ? -11.727 21.078 9.289 1 93.62 92 ILE A CA 1
ATOM 695 C C . ILE A 1 92 ? -11.633 20.219 10.555 1 93.62 92 ILE A C 1
ATOM 697 O O . ILE A 1 92 ? -10.922 19.219 10.586 1 93.62 92 ILE A O 1
ATOM 701 N N . CYS A 1 93 ? -12.273 20.703 11.523 1 91.81 93 CYS A N 1
ATOM 702 C CA . CYS A 1 93 ? -12.398 19.891 12.734 1 91.81 93 CYS A CA 1
ATOM 703 C C . CYS A 1 93 ? -13.672 19.047 12.695 1 91.81 93 CYS A C 1
ATOM 705 O O . CYS A 1 93 ? -14.758 19.578 12.461 1 91.81 93 CYS A O 1
ATOM 707 N N . PHE A 1 94 ? -13.492 17.797 12.836 1 86.69 94 PHE A N 1
ATOM 708 C CA . PHE A 1 94 ? -14.609 16.859 12.867 1 86.69 94 PHE A CA 1
ATOM 709 C C . PHE A 1 94 ? -14.531 15.977 14.102 1 86.69 94 PHE A C 1
ATOM 711 O O . PHE A 1 94 ? -13.641 15.133 14.211 1 86.69 94 PHE A O 1
ATOM 718 N N . ASN A 1 95 ? -15.438 16.172 15.023 1 84.75 95 ASN A N 1
ATOM 719 C CA . ASN A 1 95 ? -15.523 15.367 16.234 1 84.75 95 ASN A CA 1
ATOM 720 C C . ASN A 1 95 ? -14.211 15.398 17.016 1 84.75 95 ASN A C 1
ATOM 722 O O . ASN A 1 95 ? -13.664 14.352 17.375 1 84.75 95 ASN A O 1
ATOM 726 N N . GLY A 1 96 ? -13.594 16.531 17.094 1 87.31 96 GLY A N 1
ATOM 727 C CA . GLY A 1 96 ? -12.438 16.75 17.953 1 87.31 96 GLY A CA 1
ATOM 728 C C . GLY A 1 96 ? -11.125 16.422 17.266 1 87.31 96 GLY A C 1
ATOM 729 O O . GLY A 1 96 ? -10.055 16.562 17.875 1 87.31 96 GLY A O 1
ATOM 730 N N . THR A 1 97 ? -11.219 15.945 16.047 1 91.94 97 THR A N 1
ATOM 731 C CA . THR A 1 97 ? -10.008 15.648 15.297 1 91.94 97 THR A CA 1
ATOM 732 C C . THR A 1 97 ? -10.023 16.359 13.945 1 91.94 97 THR A C 1
ATOM 734 O O . THR A 1 97 ? -11.094 16.625 13.391 1 91.94 97 THR A O 1
ATOM 737 N N . GLY A 1 98 ? -8.883 16.672 13.539 1 94.81 98 GLY A N 1
ATOM 738 C CA . GLY A 1 98 ? -8.797 17.281 12.219 1 94.81 98 GLY A CA 1
ATOM 739 C C . GLY A 1 98 ? -9.023 16.281 11.094 1 94.81 98 GLY A C 1
ATOM 740 O O . GLY A 1 98 ? -8.578 15.141 11.172 1 94.81 98 GLY A O 1
ATOM 741 N N . ALA A 1 99 ? -9.719 16.688 10.055 1 95.69 99 ALA A N 1
ATOM 742 C CA . ALA A 1 99 ? -10 15.883 8.867 1 95.69 99 ALA A CA 1
ATOM 743 C C . ALA A 1 99 ? -10.016 16.75 7.609 1 95.69 99 ALA A C 1
ATOM 745 O O . ALA A 1 99 ? -10.477 17.891 7.645 1 95.69 99 ALA A O 1
ATOM 746 N N . SER A 1 100 ? -9.414 16.156 6.543 1 97.31 100 SER A N 1
ATOM 747 C CA . SER A 1 100 ? -9.547 16.891 5.289 1 97.31 100 SER A CA 1
ATOM 748 C C . SER A 1 100 ? -11.008 17.156 4.949 1 97.31 100 SER A C 1
ATOM 750 O O . SER A 1 100 ? -11.844 16.25 5.059 1 97.31 100 SER A O 1
ATOM 752 N N . ASN A 1 101 ? -11.281 18.281 4.582 1 95.69 101 ASN A N 1
ATOM 753 C CA . ASN A 1 101 ? -12.656 18.75 4.453 1 95.69 101 ASN A CA 1
ATOM 754 C C . ASN A 1 101 ? -13.344 18.141 3.236 1 95.69 101 ASN A C 1
ATOM 756 O O . ASN A 1 101 ? -13.305 18.719 2.145 1 95.69 101 ASN A O 1
ATOM 760 N N . LYS A 1 102 ? -14 17.047 3.381 1 94.31 102 LYS A N 1
ATOM 761 C CA . LYS A 1 102 ? -14.867 16.344 2.43 1 94.31 102 LYS A CA 1
ATOM 762 C C . LYS A 1 102 ? -14.094 15.969 1.167 1 94.31 102 LYS A C 1
ATOM 764 O O . LYS A 1 102 ? -14.656 15.992 0.067 1 94.31 102 LYS A O 1
ATOM 769 N N . MET A 1 103 ? -12.789 15.82 1.3 1 96.19 103 MET A N 1
ATOM 770 C CA . MET A 1 103 ? -11.953 15.305 0.221 1 96.19 103 MET A CA 1
ATOM 771 C C . MET A 1 103 ? -10.75 14.555 0.778 1 96.19 103 MET A C 1
ATOM 773 O O . MET A 1 103 ? -10.336 14.789 1.913 1 96.19 103 MET A O 1
ATOM 777 N N . PRO A 1 104 ? -10.242 13.672 -0.008 1 98.06 104 PRO A N 1
ATOM 778 C CA . PRO A 1 104 ? -10.773 13.203 -1.29 1 98.06 104 PRO A CA 1
ATOM 779 C C . PRO A 1 104 ? -12.008 12.32 -1.13 1 98.06 104 PRO A C 1
ATOM 781 O O . PRO A 1 104 ? -12.32 11.891 -0.018 1 98.06 104 PRO A O 1
ATOM 784 N N . ILE A 1 105 ? -12.773 12.219 -2.195 1 98.5 105 ILE A N 1
ATOM 785 C CA . ILE A 1 105 ? -13.812 11.211 -2.314 1 98.5 105 ILE A CA 1
ATOM 786 C C . ILE A 1 105 ? -13.281 10.008 -3.088 1 98.5 105 ILE A C 1
ATOM 788 O O . ILE A 1 105 ? -12.742 10.156 -4.188 1 98.5 105 ILE A O 1
ATOM 792 N N . TYR A 1 106 ? -13.328 8.867 -2.426 1 97.94 106 TYR A N 1
ATOM 793 C CA . TYR A 1 106 ? -12.906 7.613 -3.031 1 97.94 106 TYR A CA 1
ATOM 794 C C . TYR A 1 106 ? -14.102 6.793 -3.486 1 97.94 106 TYR A C 1
ATOM 796 O O . TYR A 1 106 ? -15.039 6.57 -2.713 1 97.94 106 TYR A O 1
ATOM 804 N N . THR A 1 107 ? -14.141 6.387 -4.715 1 97.19 107 THR A N 1
ATOM 805 C CA . THR A 1 107 ? -15.172 5.488 -5.211 1 97.19 107 THR A CA 1
ATOM 806 C C . THR A 1 107 ? -14.75 4.031 -5.051 1 97.19 107 THR A C 1
ATOM 808 O O . THR A 1 107 ? -13.742 3.605 -5.625 1 97.19 107 THR A O 1
ATOM 811 N N . VAL A 1 108 ? -15.477 3.32 -4.289 1 96 108 VAL A N 1
ATOM 812 C CA . VAL A 1 108 ? -15.156 1.934 -3.963 1 96 108 VAL A CA 1
ATOM 813 C C . VAL A 1 108 ? -15.055 1.112 -5.246 1 96 108 VAL A C 1
ATOM 815 O O . VAL A 1 108 ? -15.891 1.239 -6.141 1 96 108 VAL A O 1
ATOM 818 N N . GLN A 1 109 ? -14.031 0.353 -5.375 1 92.69 109 GLN A N 1
ATOM 819 C CA . GLN A 1 109 ? -13.75 -0.526 -6.508 1 92.69 109 GLN A CA 1
ATOM 820 C C . GLN A 1 109 ? -14.008 -1.986 -6.145 1 92.69 109 GLN A C 1
ATOM 822 O O . GLN A 1 109 ? -14.164 -2.32 -4.969 1 92.69 109 GLN A O 1
ATOM 827 N N . PRO A 1 110 ? -14.086 -2.861 -7.141 1 87.94 110 PRO A N 1
ATOM 828 C CA . PRO A 1 110 ? -14.227 -4.289 -6.836 1 87.94 110 PRO A CA 1
ATOM 829 C C . PRO A 1 110 ? -13.125 -4.805 -5.918 1 87.94 110 PRO A C 1
ATOM 831 O O . PRO A 1 110 ? -11.961 -4.434 -6.074 1 87.94 110 PRO A O 1
ATOM 834 N N . ASP A 1 111 ? -13.5 -5.496 -4.867 1 86.25 111 ASP A N 1
ATOM 835 C CA . ASP A 1 111 ? -12.609 -6.223 -3.969 1 86.25 111 ASP A CA 1
ATOM 836 C C . ASP A 1 111 ? -11.977 -5.281 -2.945 1 86.25 111 ASP A C 1
ATOM 838 O O . ASP A 1 111 ? -11.023 -5.656 -2.26 1 86.25 111 ASP A O 1
ATOM 842 N N . ASP A 1 112 ? -12.57 -4.113 -2.877 1 91.69 112 ASP A N 1
ATOM 843 C CA . ASP A 1 112 ? -12.125 -3.166 -1.861 1 91.69 112 ASP A CA 1
ATOM 844 C C . ASP A 1 112 ? -12.586 -3.592 -0.47 1 91.69 112 ASP A C 1
ATOM 846 O O . ASP A 1 112 ? -13.57 -4.316 -0.334 1 91.69 112 ASP A O 1
ATOM 850 N N . GLY A 1 113 ? -11.805 -3.145 0.501 1 92.81 113 GLY A N 1
ATOM 851 C CA . GLY A 1 113 ? -12.156 -3.033 1.907 1 92.81 113 GLY A CA 1
ATOM 852 C C . GLY A 1 113 ? -11.633 -1.769 2.559 1 92.81 113 GLY A C 1
ATOM 853 O O . GLY A 1 113 ? -10.75 -1.106 2.014 1 92.81 113 GLY A O 1
ATOM 854 N N . LEU A 1 114 ? -12.211 -1.536 3.684 1 95.62 114 LEU A N 1
ATOM 855 C CA . LEU A 1 114 ? -11.789 -0.293 4.324 1 95.62 114 LEU A CA 1
ATOM 856 C C . LEU A 1 114 ? -10.32 -0.35 4.707 1 95.62 114 LEU A C 1
ATOM 858 O O . LEU A 1 114 ? -9.609 0.651 4.602 1 95.62 114 LEU A O 1
ATOM 862 N N . TYR A 1 115 ? -9.859 -1.492 5.18 1 92.56 115 TYR A N 1
ATOM 863 C CA . TYR A 1 115 ? -8.453 -1.641 5.547 1 92.56 115 TYR A CA 1
ATOM 864 C C . TYR A 1 115 ? -7.551 -1.434 4.336 1 92.56 115 TYR A C 1
ATOM 866 O O . TYR A 1 115 ? -6.574 -0.683 4.406 1 92.56 115 TYR A O 1
ATOM 874 N N . TYR A 1 116 ? -7.863 -2.08 3.211 1 92.06 116 TYR A N 1
ATOM 875 C CA . TYR A 1 116 ? -7.086 -1.954 1.983 1 92.06 116 TYR A CA 1
ATOM 876 C C . TYR A 1 116 ? -7.039 -0.506 1.512 1 92.06 116 TYR A C 1
ATOM 878 O O . TYR A 1 116 ? -5.977 0.004 1.154 1 92.06 116 TYR A O 1
ATOM 886 N N . ILE A 1 117 ? -8.188 0.154 1.541 1 95.62 117 ILE A N 1
ATOM 887 C CA . ILE A 1 117 ? -8.273 1.539 1.091 1 95.62 117 ILE A CA 1
ATOM 888 C C . ILE A 1 117 ? -7.371 2.418 1.957 1 95.62 117 ILE A C 1
ATOM 890 O O . ILE A 1 117 ? -6.582 3.213 1.438 1 95.62 117 ILE A O 1
ATOM 894 N N . ALA A 1 118 ? -7.402 2.213 3.229 1 95.62 118 ALA A N 1
ATOM 895 C CA . ALA A 1 118 ? -6.625 3.035 4.152 1 95.62 118 ALA A CA 1
ATOM 896 C C . ALA A 1 118 ? -5.133 2.729 4.039 1 95.62 118 ALA A C 1
ATOM 898 O O . ALA A 1 118 ? -4.32 3.635 3.855 1 95.62 118 ALA A O 1
ATOM 899 N N . ASN A 1 119 ? -4.824 1.472 3.988 1 92.19 119 ASN A N 1
ATOM 900 C CA . ASN A 1 119 ? -3.434 1.06 4.16 1 92.19 119 ASN A CA 1
ATOM 901 C C . ASN A 1 119 ? -2.699 1 2.822 1 92.19 119 ASN A C 1
ATOM 903 O O . ASN A 1 119 ? -1.512 1.321 2.746 1 92.19 119 ASN A O 1
ATOM 907 N N . ASN A 1 120 ? -3.4 0.555 1.815 1 91.75 120 ASN A N 1
ATOM 908 C CA . ASN A 1 120 ? -2.725 0.324 0.543 1 91.75 120 ASN A CA 1
ATOM 909 C C . ASN A 1 120 ? -2.957 1.476 -0.431 1 91.75 120 ASN A C 1
ATOM 911 O O . ASN A 1 120 ? -2.014 1.968 -1.053 1 91.75 120 ASN A O 1
ATOM 915 N N . VAL A 1 121 ? -4.18 1.927 -0.525 1 94.88 121 VAL A N 1
ATOM 916 C CA . VAL A 1 121 ? -4.457 3.012 -1.461 1 94.88 121 VAL A CA 1
ATOM 917 C C . VAL A 1 121 ? -3.902 4.324 -0.912 1 94.88 121 VAL A C 1
ATOM 919 O O . VAL A 1 121 ? -3.191 5.047 -1.614 1 94.88 121 VAL A O 1
ATOM 922 N N . PHE A 1 122 ? -4.121 4.527 0.375 1 96.56 122 PHE A N 1
ATOM 923 C CA . PHE A 1 122 ? -3.689 5.797 0.947 1 96.56 122 PHE A CA 1
ATOM 924 C C . PHE A 1 122 ? -2.479 5.602 1.853 1 96.56 122 PHE A C 1
ATOM 926 O O . PHE A 1 122 ? -2.178 6.453 2.691 1 96.56 122 PHE A O 1
ATOM 933 N N . MET A 1 123 ? -1.882 4.492 1.742 1 94.06 123 MET A N 1
ATOM 934 C CA . MET A 1 123 ? -0.529 4.211 2.217 1 94.06 123 MET A CA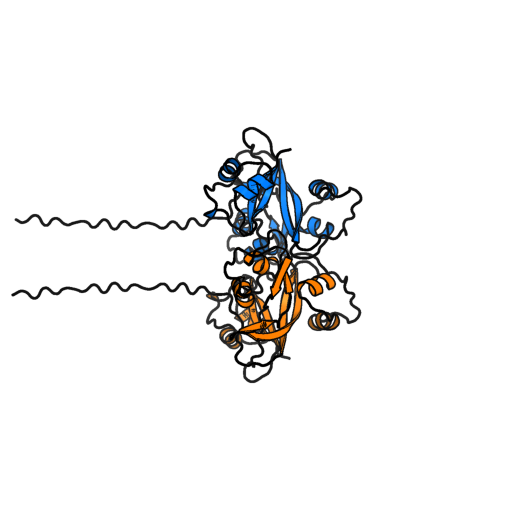 1
ATOM 935 C C . MET A 1 123 ? -0.436 4.387 3.729 1 94.06 123 MET A C 1
ATOM 937 O O . MET A 1 123 ? 0.577 4.867 4.242 1 94.06 123 MET A O 1
ATOM 941 N N . GLY A 1 124 ? -1.558 4.172 4.422 1 93.38 124 GLY A N 1
ATOM 942 C CA . GLY A 1 124 ? -1.497 4.172 5.875 1 93.38 124 GLY A CA 1
ATOM 943 C C . GLY A 1 124 ? -1.61 5.559 6.48 1 93.38 124 GLY A C 1
ATOM 944 O O . GLY A 1 124 ? -1.406 5.734 7.684 1 93.38 124 GLY A O 1
ATOM 945 N N . LEU A 1 125 ? -1.967 6.504 5.711 1 96.62 125 LEU A N 1
ATOM 946 C CA . LEU A 1 125 ? -2.055 7.883 6.18 1 96.62 125 LEU A CA 1
ATOM 947 C C . LEU A 1 125 ? -3.18 8.039 7.199 1 96.62 125 LEU A C 1
ATOM 949 O O . LEU A 1 125 ? -3.23 9.031 7.926 1 96.62 125 LEU A O 1
ATOM 953 N N . LEU A 1 126 ? -4.07 7.09 7.234 1 96.69 126 LEU A N 1
ATOM 954 C CA . LEU A 1 126 ? -5.137 7.086 8.227 1 96.69 126 LEU A CA 1
ATOM 955 C C . LEU A 1 126 ? -5.594 5.664 8.531 1 96.69 126 L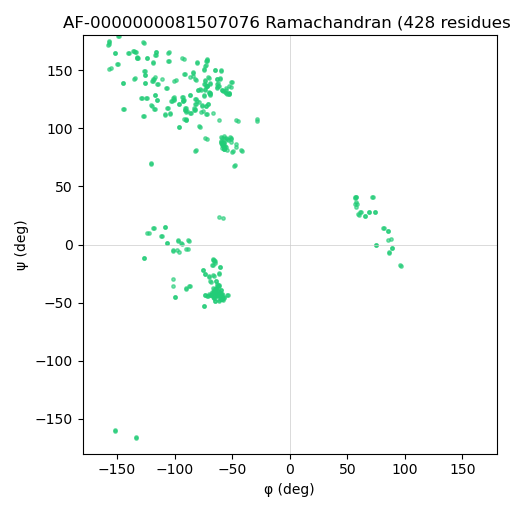EU A C 1
ATOM 957 O O . LEU A 1 126 ? -5.336 4.746 7.754 1 96.69 126 LEU A O 1
ATOM 961 N N . ALA A 1 127 ? -6.289 5.555 9.594 1 94.81 127 ALA A N 1
ATOM 962 C CA . ALA A 1 127 ? -6.859 4.262 9.969 1 94.81 127 ALA A CA 1
ATOM 963 C C . ALA A 1 127 ? -8.188 4.023 9.258 1 94.81 127 ALA A C 1
ATOM 965 O O . ALA A 1 127 ? -8.984 4.953 9.086 1 94.81 127 ALA A O 1
ATOM 966 N N . HIS A 1 128 ? -8.453 2.725 8.977 1 94.94 128 HIS A N 1
ATOM 967 C CA . HIS A 1 128 ? -9.695 2.404 8.273 1 94.94 128 HIS A CA 1
ATOM 968 C C . HIS A 1 128 ? -10.914 2.717 9.141 1 94.94 128 HIS A C 1
ATOM 970 O O . HIS A 1 128 ? -11.984 3.029 8.625 1 94.94 128 HIS A O 1
ATOM 976 N N . LYS A 1 129 ? -10.766 2.699 10.461 1 95 129 LYS A N 1
ATOM 977 C CA . LYS A 1 129 ? -11.875 3.004 11.359 1 95 129 LYS A CA 1
ATOM 978 C C . LYS A 1 129 ? -12.344 4.445 11.188 1 95 129 LYS A C 1
ATOM 980 O O . LYS A 1 129 ? -13.531 4.738 11.336 1 95 129 LYS A O 1
ATOM 985 N N . ARG A 1 130 ? -11.461 5.281 10.859 1 95.38 130 ARG A N 1
ATOM 986 C CA . ARG A 1 130 ? -11.836 6.676 10.641 1 95.38 130 ARG A CA 1
ATOM 987 C C . ARG A 1 130 ? -12.719 6.824 9.406 1 95.38 130 ARG A C 1
ATOM 989 O O . ARG A 1 130 ? -13.672 7.605 9.414 1 95.38 130 ARG A O 1
ATOM 996 N N . ILE A 1 131 ? -12.352 6.09 8.367 1 96.94 131 ILE A N 1
ATOM 997 C CA . ILE A 1 131 ? -13.188 6.086 7.172 1 96.94 131 ILE A CA 1
ATOM 998 C C . ILE A 1 131 ? -14.586 5.574 7.52 1 96.94 131 ILE A C 1
ATOM 1000 O O . ILE A 1 131 ? -15.586 6.168 7.121 1 96.94 131 ILE A O 1
ATOM 1004 N N . GLN A 1 132 ? -14.586 4.547 8.297 1 96.56 132 GLN A N 1
ATOM 1005 C CA . GLN A 1 132 ? -15.859 3.955 8.719 1 96.56 132 GLN A CA 1
ATOM 1006 C C . GLN A 1 132 ? -16.703 4.965 9.477 1 96.56 132 GLN A C 1
ATOM 1008 O O . GLN A 1 132 ? -17.891 5.129 9.18 1 96.56 132 GLN A O 1
ATOM 1013 N N . GLN A 1 133 ? -16.109 5.629 10.375 1 94.25 133 GLN A N 1
ATOM 1014 C CA . GLN A 1 133 ? -16.812 6.555 11.266 1 94.25 133 GLN A CA 1
ATOM 1015 C C . GLN A 1 133 ? -17.391 7.727 10.484 1 94.25 133 GLN A C 1
ATOM 1017 O O . GLN A 1 133 ? -18.594 8.008 10.594 1 94.25 133 GLN A O 1
ATOM 1022 N N . VAL A 1 134 ? -16.609 8.336 9.656 1 94.62 134 VAL A N 1
ATOM 1023 C CA . VAL A 1 134 ? -17.047 9.586 9.031 1 94.62 134 VAL A CA 1
ATOM 1024 C C . VAL A 1 134 ? -18.094 9.289 7.969 1 94.62 134 VAL A C 1
ATOM 1026 O O . VAL A 1 134 ? -18.906 10.164 7.621 1 94.62 134 VAL A O 1
ATOM 1029 N N . ASN A 1 135 ? -18.062 8.109 7.445 1 97.19 135 ASN A N 1
ATOM 1030 C CA . ASN A 1 135 ? -19.016 7.742 6.41 1 97.19 135 ASN A CA 1
ATOM 1031 C C . ASN A 1 135 ? -20.203 6.984 6.992 1 97.19 135 ASN A C 1
ATOM 1033 O O . ASN A 1 135 ? -21.047 6.48 6.246 1 97.19 135 ASN A O 1
ATOM 1037 N N . ARG A 1 136 ? -20.266 6.801 8.344 1 96.25 136 ARG A N 1
ATOM 1038 C CA . ARG A 1 136 ? -21.391 6.215 9.07 1 96.25 136 ARG A CA 1
ATOM 1039 C C . ARG A 1 136 ? -21.703 4.809 8.562 1 96.25 136 ARG A C 1
ATOM 1041 O O . ARG A 1 136 ? -22.859 4.469 8.312 1 96.25 136 ARG A O 1
ATOM 1048 N N . ILE A 1 137 ? -20.641 4.117 8.328 1 96.69 137 ILE A N 1
ATOM 1049 C CA . ILE A 1 137 ? -20.781 2.732 7.891 1 96.69 137 ILE A CA 1
ATOM 1050 C C . ILE A 1 137 ? -21 1.826 9.102 1 96.69 137 ILE A C 1
ATOM 1052 O O . ILE A 1 137 ? -20.141 1.729 9.977 1 96.69 137 ILE A O 1
ATOM 1056 N N . GLU A 1 138 ? -22.109 1.111 9.156 1 95.31 138 GLU A N 1
ATOM 1057 C CA . GLU A 1 138 ? -22.484 0.294 10.312 1 95.31 138 GLU A CA 1
ATOM 1058 C C . GLU A 1 138 ? -21.641 -0.972 10.383 1 95.31 138 GLU A C 1
ATOM 1060 O O . GLU A 1 138 ? -21.047 -1.275 11.43 1 95.31 138 GLU A O 1
ATOM 1065 N N . ASN A 1 139 ? -21.609 -1.708 9.289 1 92.38 139 ASN A N 1
ATOM 1066 C CA . ASN A 1 139 ? -20.797 -2.914 9.172 1 92.38 139 ASN A CA 1
ATOM 1067 C C . ASN A 1 139 ? -19.609 -2.699 8.25 1 92.38 139 ASN A C 1
ATOM 1069 O O . ASN A 1 139 ? -19.766 -2.592 7.031 1 92.38 139 ASN A O 1
ATOM 1073 N N . ALA A 1 140 ? -18.406 -2.701 8.797 1 89.44 140 ALA A N 1
ATOM 1074 C CA . ALA A 1 140 ? -17.172 -2.35 8.078 1 89.44 140 ALA A CA 1
ATOM 1075 C C . ALA A 1 140 ? -16.938 -3.299 6.91 1 89.44 140 ALA A C 1
ATOM 1077 O O . ALA A 1 140 ? -16.234 -2.953 5.961 1 89.44 140 ALA A O 1
ATOM 1078 N N . ASP A 1 141 ? -17.547 -4.402 6.949 1 86.19 141 ASP A N 1
ATOM 1079 C CA . ASP A 1 141 ? -17.281 -5.414 5.93 1 86.19 141 ASP A CA 1
ATOM 1080 C C . ASP A 1 141 ? -18.297 -5.305 4.785 1 86.19 141 ASP A C 1
ATOM 1082 O O . ASP A 1 141 ? -18.25 -6.09 3.836 1 86.19 141 ASP A O 1
ATOM 1086 N N . LYS A 1 142 ? -19.156 -4.355 4.895 1 89.06 142 LYS A N 1
ATOM 1087 C CA . LYS A 1 142 ? -20.219 -4.246 3.904 1 89.06 142 LYS A CA 1
ATOM 1088 C C . LYS A 1 142 ? -20.172 -2.896 3.195 1 89.06 142 LYS A C 1
ATOM 1090 O O . LYS A 1 142 ? -21 -2.023 3.461 1 89.06 142 LYS A O 1
ATOM 1095 N N . ILE A 1 143 ? -19.203 -2.67 2.387 1 93.62 143 ILE A N 1
ATOM 1096 C CA . ILE A 1 143 ? -19.219 -1.546 1.456 1 93.62 143 ILE A CA 1
ATOM 1097 C C . ILE A 1 143 ? -19.484 -2.051 0.04 1 93.62 143 ILE A C 1
ATOM 1099 O O . ILE A 1 143 ? -19.25 -3.225 -0.262 1 93.62 143 ILE A O 1
ATOM 1103 N N . ASN A 1 144 ? -19.984 -1.157 -0.857 1 94.19 144 ASN A N 1
ATOM 1104 C CA . ASN A 1 144 ? -20.422 -1.566 -2.188 1 94.19 144 ASN A CA 1
ATOM 1105 C C . ASN A 1 144 ? -19.625 -0.865 -3.281 1 94.19 144 ASN A C 1
ATOM 1107 O O . ASN A 1 144 ? -19.312 0.32 -3.162 1 94.19 144 ASN A O 1
ATOM 1111 N N . VAL A 1 145 ? -19.344 -1.625 -4.289 1 93.56 145 VAL A N 1
ATOM 1112 C CA . VAL A 1 145 ? -18.703 -1.044 -5.465 1 93.56 145 VAL A CA 1
ATOM 1113 C C . VAL A 1 145 ? -19.5 0.156 -5.953 1 93.56 145 VAL A C 1
ATOM 1115 O O . VAL A 1 145 ? -20.734 0.094 -6.039 1 93.56 145 VAL A O 1
ATOM 1118 N N . GLY A 1 146 ? -18.812 1.292 -6.184 1 96.88 146 GLY A N 1
ATOM 1119 C CA . GLY A 1 146 ? -19.484 2.506 -6.645 1 96.88 146 GLY A CA 1
ATOM 1120 C C . GLY A 1 146 ? -19.812 3.463 -5.516 1 96.88 146 GLY A C 1
ATOM 1121 O O . GLY A 1 146 ? -20.109 4.637 -5.758 1 96.88 146 GLY A O 1
ATOM 1122 N N . GLN A 1 147 ? -19.812 2.912 -4.305 1 97.62 147 GLN A N 1
ATOM 1123 C CA . GLN A 1 147 ? -20.062 3.758 -3.143 1 97.62 147 GLN A CA 1
ATOM 1124 C C . GLN A 1 147 ? -18.984 4.832 -3.01 1 97.62 147 GLN A C 1
ATOM 1126 O O . GLN A 1 147 ? -17.797 4.562 -3.215 1 97.62 147 GLN A O 1
ATOM 1131 N N . GLU A 1 148 ? -19.391 6.07 -2.719 1 98.19 148 GLU A N 1
ATOM 1132 C CA . GLU A 1 148 ? -18.453 7.164 -2.504 1 98.19 148 GLU A CA 1
ATOM 1133 C C . GLU A 1 148 ? -18.109 7.316 -1.025 1 98.19 148 GLU A C 1
ATOM 1135 O O . GLU A 1 148 ? -19 7.41 -0.182 1 98.19 148 GLU A O 1
ATOM 1140 N N . LEU A 1 149 ? -16.844 7.316 -0.724 1 98.56 149 LEU A N 1
ATOM 1141 C CA . LEU A 1 149 ? -16.359 7.438 0.648 1 98.56 149 LEU A CA 1
ATOM 1142 C C . LEU A 1 149 ? -15.539 8.711 0.827 1 98.56 149 LEU A C 1
ATOM 1144 O O . LEU A 1 149 ? -14.641 8.992 0.03 1 98.56 149 LEU A O 1
ATOM 1148 N N . TRP A 1 150 ? -15.875 9.484 1.826 1 98.44 150 TRP A N 1
ATOM 1149 C CA . TRP A 1 150 ? -15 10.555 2.287 1 98.44 150 TRP A CA 1
ATOM 1150 C C . TRP A 1 150 ? -13.773 9.984 2.996 1 98.44 150 TRP A C 1
ATOM 1152 O O . TRP A 1 150 ? -13.898 9.203 3.939 1 98.44 150 TRP A O 1
ATOM 1162 N N . ILE A 1 151 ? -12.57 10.289 2.494 1 98.38 151 ILE A N 1
ATOM 1163 C CA . ILE A 1 151 ? -11.32 9.898 3.139 1 98.38 151 ILE A CA 1
ATOM 1164 C C . ILE A 1 151 ? -10.797 11.055 3.99 1 98.38 151 ILE A C 1
ATOM 1166 O O . ILE A 1 151 ? -10.211 12 3.465 1 98.38 151 ILE A O 1
ATOM 1170 N N . PRO A 1 152 ? -10.992 10.992 5.281 1 97.62 152 PRO A N 1
ATOM 1171 C CA . PRO A 1 152 ? -10.625 12.109 6.152 1 97.62 152 PRO A CA 1
ATOM 1172 C C . PRO A 1 152 ? -9.141 12.117 6.512 1 97.62 152 PRO A C 1
ATOM 1174 O O . PRO A 1 152 ? -8.773 11.758 7.633 1 97.62 152 PRO A O 1
ATOM 1177 N N . LEU A 1 153 ? -8.336 12.594 5.648 1 98.25 153 LEU A N 1
ATOM 1178 C CA . LEU A 1 153 ? -6.902 12.648 5.898 1 98.25 153 LEU A CA 1
ATOM 1179 C C . LEU A 1 153 ? -6.602 13.5 7.125 1 98.25 153 LEU A C 1
ATOM 1181 O O . LEU A 1 153 ? -7.25 14.523 7.355 1 98.25 153 LEU A O 1
ATOM 1185 N N . PRO A 1 154 ? -5.621 13.102 7.902 1 97.44 154 PRO A N 1
ATOM 1186 C CA . PRO A 1 154 ? -5.34 13.812 9.148 1 97.44 154 PRO A CA 1
ATOM 1187 C C . PRO A 1 154 ? -4.77 15.203 8.922 1 97.44 154 PRO A C 1
ATOM 1189 O O . PRO A 1 154 ? -3.943 15.398 8.023 1 97.44 154 PRO A O 1
ATOM 1192 N N . CYS A 1 155 ? -5.254 16.109 9.695 1 97.12 155 CYS A N 1
ATOM 1193 C CA . CYS A 1 155 ? -4.809 17.5 9.664 1 97.12 155 CYS A CA 1
ATOM 1194 C C . CYS A 1 155 ? -5.098 18.188 10.984 1 97.12 155 CYS A C 1
ATOM 1196 O O . CYS A 1 155 ? -5.652 17.594 11.906 1 97.12 155 CYS A O 1
ATOM 1198 N N . SER A 1 156 ? -4.57 19.391 11.062 1 95.69 156 SER A N 1
ATOM 1199 C CA . SER A 1 156 ? -4.828 20.188 12.25 1 95.69 156 SER A CA 1
ATOM 1200 C C . SER A 1 156 ? -4.656 21.688 11.953 1 95.69 156 SER A C 1
ATOM 1202 O O . SER A 1 156 ? -3.914 22.062 11.039 1 95.69 156 SER A O 1
ATOM 1204 N N . CYS A 1 157 ? -5.41 22.453 12.711 1 93.69 157 CYS A N 1
ATOM 1205 C CA . CYS A 1 157 ? -5.281 23.906 12.609 1 93.69 157 CYS A CA 1
ATOM 1206 C C . CYS A 1 157 ? -4.824 24.5 13.938 1 93.69 157 CYS A C 1
ATOM 1208 O O . CYS A 1 157 ? -4.902 25.719 14.133 1 93.69 157 CYS A O 1
ATOM 1210 N N . GLU A 1 158 ? -4.375 23.656 14.773 1 92.12 158 GLU A N 1
ATOM 1211 C CA . GLU A 1 158 ? -3.959 24.109 16.094 1 92.12 158 GLU A CA 1
ATOM 1212 C C . GLU A 1 158 ? -2.674 24.922 16.016 1 92.12 158 GLU A C 1
ATOM 1214 O O . GLU A 1 158 ? -1.778 24.609 15.234 1 92.12 158 GLU A O 1
ATOM 1219 N N . GLU A 1 159 ? -2.66 25.906 16.875 1 92.38 159 GLU A N 1
ATOM 1220 C CA . GLU A 1 159 ? -1.396 26.609 17.016 1 92.38 159 GLU A CA 1
ATOM 1221 C C . GLU A 1 159 ? -0.383 25.797 17.797 1 92.38 159 GLU A C 1
ATOM 1223 O O . GLU A 1 159 ? -0.762 24.938 18.609 1 92.38 159 GLU A O 1
ATOM 1228 N N . VAL A 1 160 ? 0.832 26 17.516 1 93.94 160 VAL A N 1
ATOM 1229 C CA . VAL A 1 160 ? 1.918 25.375 18.266 1 93.94 160 VAL A CA 1
ATOM 1230 C C . VAL A 1 160 ? 2.768 26.453 18.938 1 93.94 160 VAL A C 1
ATOM 1232 O O . VAL A 1 160 ? 3.344 27.312 18.25 1 93.94 160 VAL A O 1
ATOM 1235 N N . GLU A 1 161 ? 2.748 26.406 20.312 1 91.75 161 GLU A N 1
ATOM 1236 C CA . GLU A 1 161 ? 3.479 27.391 21.094 1 91.75 161 GLU A CA 1
ATOM 1237 C C . GLU A 1 161 ? 3.035 28.812 20.734 1 91.75 161 GLU A C 1
ATOM 1239 O O . GLU A 1 161 ? 3.869 29.688 20.531 1 91.75 161 GLU A O 1
ATOM 1244 N N . GLY A 1 162 ? 1.828 28.922 20.453 1 90.81 162 GLY A N 1
ATOM 1245 C CA . GLY A 1 162 ? 1.23 30.234 20.219 1 90.81 162 GLY A CA 1
ATOM 1246 C C . GLY A 1 162 ? 1.38 30.719 18.797 1 90.81 162 GLY A C 1
ATOM 1247 O O . GLY A 1 162 ? 0.99 31.844 18.469 1 90.81 162 GLY A O 1
ATOM 1248 N N . GLU A 1 163 ? 1.911 29.984 17.891 1 92.69 163 GLU A N 1
ATOM 1249 C CA . GLU A 1 163 ? 2.131 30.391 16.516 1 92.69 163 GLU A CA 1
ATOM 1250 C C . GLU A 1 163 ? 1.341 29.516 15.547 1 92.69 163 GLU A C 1
ATOM 1252 O O . GLU A 1 163 ? 1.214 28.297 15.766 1 92.69 163 GLU A O 1
ATOM 1257 N N . ARG A 1 164 ? 0.858 30.172 14.547 1 91.94 164 ARG A N 1
ATOM 1258 C CA . ARG A 1 164 ? 0.241 29.422 13.461 1 91.94 164 ARG A CA 1
ATOM 1259 C C . ARG A 1 164 ? 1.289 28.641 12.664 1 91.94 164 ARG A C 1
ATOM 1261 O O . ARG A 1 164 ? 2.352 29.188 12.344 1 91.94 164 ARG A O 1
ATOM 1268 N N . VAL A 1 165 ? 1.034 27.375 12.453 1 95.12 165 VAL A N 1
ATOM 1269 C CA . VAL A 1 165 ? 1.951 26.531 11.703 1 95.12 165 VAL A CA 1
ATOM 1270 C C . VAL A 1 165 ? 1.18 25.734 10.648 1 95.12 165 VAL A C 1
ATOM 1272 O O . VAL A 1 165 ? -0.053 25.703 10.672 1 95.12 165 VAL A O 1
ATOM 1275 N N . VAL A 1 166 ? 1.864 25.25 9.656 1 96.5 166 VAL A N 1
ATOM 1276 C CA . VAL A 1 166 ? 1.288 24.266 8.742 1 96.5 166 VAL A CA 1
ATOM 1277 C C . VAL A 1 166 ? 1.535 22.859 9.266 1 96.5 166 VAL A C 1
ATOM 1279 O O . VAL A 1 166 ? 2.682 22.406 9.359 1 96.5 166 VAL A O 1
ATOM 1282 N N . HIS A 1 167 ? 0.478 22.203 9.602 1 97.19 167 HIS A N 1
ATOM 1283 C CA . HIS A 1 167 ? 0.617 20.812 10.055 1 97.19 167 HIS A CA 1
ATOM 1284 C C . HIS A 1 167 ? 0.821 19.875 8.875 1 97.19 167 HIS A C 1
ATOM 1286 O O . HIS A 1 167 ? 0.143 19.984 7.852 1 97.19 167 HIS A O 1
ATOM 1292 N N . TYR A 1 168 ? 1.79 19.016 9.047 1 98.19 168 TYR A N 1
ATOM 1293 C CA . TYR A 1 168 ? 2.184 18.047 8.039 1 98.19 168 TYR A CA 1
ATOM 1294 C C . TYR A 1 168 ? 2.045 16.625 8.578 1 98.19 168 TYR A C 1
ATOM 1296 O O . TYR A 1 168 ? 2.629 16.281 9.609 1 98.19 168 TYR A O 1
ATOM 1304 N N . ALA A 1 169 ? 1.186 15.836 7.891 1 98.12 169 ALA A N 1
ATOM 1305 C CA . ALA A 1 169 ? 1.127 14.414 8.211 1 98.12 169 ALA A CA 1
ATOM 1306 C C . ALA A 1 169 ? 2.293 13.664 7.578 1 98.12 169 ALA A C 1
ATOM 1308 O O . ALA A 1 169 ? 2.24 13.305 6.398 1 98.12 169 ALA A O 1
ATOM 1309 N N . HIS A 1 170 ? 3.244 13.383 8.375 1 97.19 170 HIS A N 1
ATOM 1310 C CA . HIS A 1 170 ? 4.461 12.68 7.988 1 97.19 170 HIS A CA 1
ATOM 1311 C C . HIS A 1 170 ? 4.324 11.18 8.203 1 97.19 170 HIS A C 1
ATOM 1313 O O . HIS A 1 170 ? 3.99 10.734 9.305 1 97.19 170 HIS A O 1
ATOM 1319 N N . LEU A 1 171 ? 4.527 10.406 7.141 1 95 171 LEU A N 1
ATOM 1320 C CA . LEU A 1 171 ? 4.551 8.961 7.316 1 95 171 LEU A CA 1
ATOM 1321 C C . LEU A 1 171 ? 5.828 8.516 8.023 1 95 171 LEU A C 1
ATOM 1323 O O . LEU A 1 171 ? 6.93 8.711 7.504 1 95 171 LEU A O 1
ATOM 1327 N N . VAL A 1 172 ? 5.676 7.902 9.188 1 94.75 172 VAL A N 1
ATOM 1328 C CA . VAL A 1 172 ? 6.828 7.535 10.008 1 94.75 172 VAL A CA 1
ATOM 1329 C C . VAL A 1 172 ? 7.613 6.418 9.32 1 94.75 172 VAL A C 1
ATOM 1331 O O . VAL A 1 172 ? 7.039 5.406 8.914 1 94.75 172 VAL A O 1
ATOM 1334 N N . GLU A 1 173 ? 8.812 6.645 9.211 1 89.19 173 GLU A N 1
ATOM 1335 C CA . GLU A 1 173 ? 9.703 5.641 8.641 1 89.19 173 GLU A CA 1
ATOM 1336 C C . GLU A 1 173 ? 10.102 4.598 9.68 1 89.19 173 GLU A C 1
ATOM 1338 O O . GLU A 1 173 ? 10.328 4.93 10.844 1 89.19 173 GLU A O 1
ATOM 1343 N N . GLU A 1 174 ? 10.188 3.361 9.227 1 87.31 174 GLU A N 1
ATOM 1344 C CA . GLU A 1 174 ? 10.617 2.307 10.141 1 87.31 174 GLU A CA 1
ATOM 1345 C C . GLU A 1 174 ? 12 2.6 10.711 1 87.31 174 GLU A C 1
ATOM 1347 O O . GLU A 1 174 ? 12.906 3.018 9.984 1 87.31 174 GLU A O 1
ATOM 1352 N N . GLY A 1 175 ? 12.133 2.449 12.031 1 85.31 175 GLY A N 1
ATOM 1353 C CA . GLY A 1 175 ? 13.414 2.635 12.688 1 85.31 175 GLY A CA 1
ATOM 1354 C C . GLY A 1 175 ? 13.695 4.078 13.055 1 85.31 175 GLY A C 1
ATOM 1355 O O . GLY A 1 175 ? 14.672 4.375 13.742 1 85.31 175 GLY A O 1
ATOM 1356 N N . SER A 1 176 ? 12.867 4.996 12.641 1 91.75 176 SER A N 1
ATOM 1357 C CA . SER A 1 176 ? 13.062 6.402 12.992 1 91.75 176 SER A CA 1
ATOM 1358 C C . SER A 1 176 ? 12.75 6.652 14.461 1 91.75 176 SER A C 1
ATOM 1360 O O . SER A 1 176 ? 12.008 5.891 15.086 1 91.75 176 SER A O 1
ATOM 1362 N N . THR A 1 177 ? 13.336 7.738 14.945 1 95.75 177 THR A N 1
ATOM 1363 C CA . THR A 1 177 ? 13.016 8.203 16.297 1 95.75 177 THR A CA 1
ATOM 1364 C C . THR A 1 177 ? 12.359 9.586 16.25 1 95.75 177 THR A C 1
ATOM 1366 O O . THR A 1 177 ? 12.453 10.289 15.234 1 95.75 177 THR A O 1
ATOM 1369 N N . VAL A 1 178 ? 11.734 9.891 17.391 1 98.06 178 VAL A N 1
ATOM 1370 C CA . VAL A 1 178 ? 11.117 11.211 17.484 1 98.06 178 VAL A CA 1
ATOM 1371 C C . VAL A 1 178 ? 12.188 12.289 17.375 1 98.06 178 VAL A C 1
ATOM 1373 O O . VAL A 1 178 ? 11.969 13.328 16.75 1 98.06 178 VAL A O 1
ATOM 1376 N N . GLU A 1 179 ? 13.352 12.039 17.938 1 98.31 179 GLU A N 1
ATOM 1377 C CA . GLU A 1 179 ? 14.461 12.984 17.875 1 98.31 179 GLU A CA 1
ATOM 1378 C C . GLU A 1 179 ? 14.906 13.227 16.438 1 98.31 179 GLU A C 1
ATOM 1380 O O . GLU A 1 179 ? 15.133 14.375 16.031 1 98.31 179 GLU A O 1
ATOM 1385 N N . GLU A 1 180 ? 15 12.18 15.672 1 96.88 180 GLU A N 1
ATOM 1386 C CA . GLU A 1 180 ? 15.414 12.289 14.273 1 96.88 180 GLU A CA 1
ATOM 1387 C C . GLU A 1 180 ? 14.383 13.062 13.453 1 96.88 180 GLU A C 1
ATOM 1389 O O . GLU A 1 180 ? 14.742 13.883 12.602 1 96.88 180 GLU A O 1
ATOM 1394 N N . ILE A 1 181 ? 13.125 12.781 13.719 1 97.38 181 I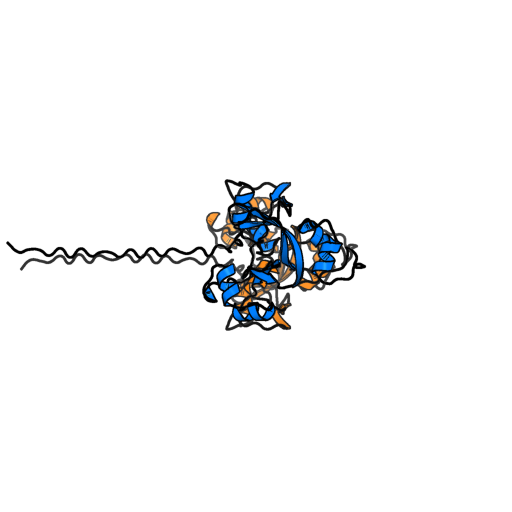LE A N 1
ATOM 1395 C CA . ILE A 1 181 ? 12.055 13.469 13 1 97.38 181 ILE A CA 1
ATOM 1396 C C . ILE A 1 181 ? 12.062 14.953 13.367 1 97.38 181 ILE A C 1
ATOM 1398 O O . ILE A 1 181 ? 11.93 15.812 12.492 1 97.38 181 ILE A O 1
ATOM 1402 N N . ALA A 1 182 ? 12.227 15.266 14.617 1 98.12 182 ALA A N 1
ATOM 1403 C CA . ALA A 1 182 ? 12.297 16.656 15.055 1 98.12 182 ALA A CA 1
ATOM 1404 C C . ALA A 1 182 ? 13.422 17.406 14.344 1 98.12 182 ALA A C 1
ATOM 1406 O O . ALA A 1 182 ? 13.219 18.531 13.859 1 98.12 182 ALA A O 1
ATOM 1407 N N . GLU A 1 183 ? 14.555 16.781 14.266 1 97.44 183 GLU A N 1
ATOM 1408 C CA . GLU A 1 183 ? 15.695 17.391 13.594 1 97.44 183 GLU A CA 1
ATOM 1409 C C . GLU A 1 183 ? 15.414 17.609 12.117 1 97.44 183 GLU A C 1
ATOM 1411 O O . GLU A 1 183 ? 15.688 18.688 11.586 1 97.44 183 GLU A O 1
ATOM 1416 N N . LYS A 1 184 ? 14.836 16.688 11.531 1 95.56 184 LYS A N 1
ATOM 1417 C CA . LYS A 1 184 ? 14.555 16.75 10.102 1 95.56 184 LYS A CA 1
ATOM 1418 C C . LYS A 1 184 ? 13.648 17.922 9.766 1 95.56 184 LYS A C 1
ATOM 1420 O O . LYS A 1 184 ? 13.805 18.547 8.711 1 95.56 184 LYS A O 1
ATOM 1425 N N . PHE A 1 185 ? 12.734 18.188 10.688 1 97.38 185 PHE A N 1
ATOM 1426 C CA . PHE A 1 185 ? 11.711 19.156 10.32 1 97.38 185 PHE A CA 1
ATOM 1427 C C . PHE A 1 185 ? 11.875 20.453 11.117 1 97.38 185 PHE A C 1
ATOM 1429 O O . PHE A 1 185 ? 11.008 21.312 11.094 1 97.38 185 PHE A O 1
ATOM 1436 N N . GLY A 1 186 ? 12.883 20.578 11.828 1 96.5 186 GLY A N 1
ATOM 1437 C CA . GLY A 1 186 ? 13.227 21.812 12.5 1 96.5 186 GLY A CA 1
ATOM 1438 C C . GLY A 1 186 ? 12.32 22.141 13.672 1 96.5 186 GLY A C 1
ATOM 1439 O O . GLY A 1 186 ? 11.898 23.281 13.852 1 96.5 186 GLY A O 1
ATOM 1440 N N . THR A 1 187 ? 11.984 21.172 14.43 1 97.38 187 THR A N 1
ATOM 1441 C CA . THR A 1 187 ? 11.203 21.312 15.656 1 97.38 187 THR A CA 1
ATOM 1442 C C . THR A 1 187 ? 11.844 20.516 16.797 1 97.38 187 THR A C 1
ATOM 1444 O O . THR A 1 187 ? 13.039 20.219 16.75 1 97.38 187 THR A O 1
ATOM 1447 N N . THR A 1 188 ? 11.117 20.281 17.922 1 97.56 188 THR A N 1
ATOM 1448 C CA . THR A 1 188 ? 11.703 19.578 19.062 1 97.56 188 THR A CA 1
ATOM 1449 C C . THR A 1 188 ? 10.945 18.297 19.359 1 97.56 188 THR A C 1
ATOM 1451 O O . THR A 1 188 ? 9.773 18.156 19 1 97.56 188 THR A O 1
ATOM 1454 N N . SER A 1 189 ? 11.648 17.406 20 1 98.06 189 SER A N 1
ATOM 1455 C CA . SER A 1 189 ? 11 16.172 20.422 1 98.06 189 SER A CA 1
ATOM 1456 C C . SER A 1 189 ? 9.812 16.438 21.344 1 98.06 189 SER A C 1
ATOM 1458 O O . SER A 1 189 ? 8.766 15.812 21.219 1 98.06 189 SER A O 1
ATOM 1460 N N . ASP A 1 190 ? 9.977 17.375 22.281 1 97.69 190 ASP A N 1
ATOM 1461 C CA . ASP A 1 190 ? 8.906 17.719 23.219 1 97.69 190 ASP A CA 1
ATOM 1462 C C . ASP A 1 190 ? 7.652 18.188 22.469 1 97.69 190 ASP A C 1
ATOM 1464 O O . ASP A 1 190 ? 6.543 17.75 22.781 1 97.69 190 ASP A O 1
ATOM 1468 N N . THR A 1 191 ? 7.855 19.031 21.547 1 97 191 THR A N 1
ATOM 1469 C CA . THR A 1 191 ? 6.734 19.516 20.734 1 97 191 THR A CA 1
ATOM 1470 C C . THR A 1 191 ? 6.035 18.344 20.047 1 97 191 THR A C 1
ATOM 1472 O O . THR A 1 191 ? 4.809 18.25 20.062 1 97 191 THR A O 1
ATOM 1475 N N . LEU A 1 192 ? 6.773 17.438 19.422 1 97.62 192 LEU A N 1
ATOM 1476 C CA . LEU A 1 192 ? 6.211 16.312 18.688 1 97.62 192 LEU A CA 1
ATOM 1477 C C . LEU A 1 192 ? 5.496 15.352 19.641 1 97.62 192 LEU A C 1
ATOM 1479 O O . LEU A 1 192 ? 4.434 14.828 19.297 1 97.62 192 LEU A O 1
ATOM 1483 N N . TYR A 1 193 ? 6.113 15.125 20.844 1 97.06 193 TYR A N 1
ATOM 1484 C CA . TYR A 1 193 ? 5.457 14.281 21.844 1 97.06 193 TYR A CA 1
ATOM 1485 C C . TYR A 1 193 ? 4.094 14.852 22.219 1 97.06 193 TYR A C 1
ATOM 1487 O O . TYR A 1 193 ? 3.094 14.133 22.203 1 97.06 193 TYR A O 1
ATOM 1495 N N . ARG A 1 194 ? 4.031 16.094 22.469 1 94.88 194 ARG A N 1
ATOM 1496 C CA . ARG A 1 194 ? 2.797 16.75 22.875 1 94.88 194 ARG A CA 1
ATOM 1497 C C . ARG A 1 194 ? 1.767 16.734 21.75 1 94.88 194 ARG A C 1
ATOM 1499 O O . ARG A 1 194 ? 0.605 16.375 21.969 1 94.88 194 ARG A O 1
ATOM 1506 N N . LEU A 1 195 ? 2.178 17.047 20.547 1 94.62 195 LEU A N 1
ATOM 1507 C CA . LEU A 1 195 ? 1.273 17.141 19.406 1 94.62 195 LEU A CA 1
ATOM 1508 C C . LEU A 1 195 ? 0.634 15.781 19.109 1 94.62 195 LEU A C 1
ATOM 1510 O O . LEU A 1 195 ? -0.517 15.711 18.672 1 94.62 195 LEU A O 1
ATOM 1514 N N . ASN A 1 196 ? 1.385 14.727 19.328 1 96.38 196 ASN A N 1
ATOM 1515 C CA . ASN A 1 196 ? 0.935 13.406 18.906 1 96.38 196 ASN A CA 1
ATOM 1516 C C . ASN A 1 196 ? 0.492 12.555 20.078 1 96.38 196 ASN A C 1
ATOM 1518 O O . ASN A 1 196 ? 0.149 11.383 19.922 1 96.38 196 ASN A O 1
ATOM 1522 N N . GLY A 1 197 ? 0.539 13.078 21.266 1 94 197 GLY A N 1
ATOM 1523 C CA . GLY A 1 197 ? 0.031 12.398 22.438 1 94 197 GLY A CA 1
ATOM 1524 C C . GLY A 1 197 ? 0.853 11.18 22.828 1 94 197 GLY A C 1
ATOM 1525 O O . GLY A 1 197 ? 0.305 10.172 23.281 1 94 197 GLY A O 1
ATOM 1526 N N . ILE A 1 198 ? 2.096 11.195 22.5 1 95.56 198 ILE A N 1
ATOM 1527 C CA . ILE A 1 198 ? 2.984 10.109 22.891 1 95.56 198 ILE A CA 1
ATOM 1528 C C . ILE A 1 198 ? 4.059 10.641 23.844 1 95.56 198 ILE A C 1
ATOM 1530 O O . ILE A 1 198 ? 4.262 11.852 23.938 1 95.56 198 ILE A O 1
ATOM 1534 N N . THR A 1 199 ? 4.793 9.672 24.547 1 95.75 199 THR A N 1
ATOM 1535 C CA . THR A 1 199 ? 5.723 10.148 25.562 1 95.75 199 THR A CA 1
ATOM 1536 C C . THR A 1 199 ? 7.117 9.57 25.328 1 95.75 199 THR A C 1
ATOM 1538 O O . THR A 1 199 ? 8.078 9.984 25.969 1 95.75 199 THR A O 1
ATOM 1541 N N . ASN A 1 200 ? 7.168 8.578 24.422 1 94.88 200 ASN A N 1
ATOM 1542 C CA . ASN A 1 200 ? 8.469 7.98 24.109 1 94.88 200 ASN A CA 1
ATOM 1543 C C . ASN A 1 200 ? 8.477 7.324 22.734 1 94.88 200 ASN A C 1
ATOM 1545 O O . ASN A 1 200 ? 7.434 7.219 22.094 1 94.88 200 ASN A O 1
ATOM 1549 N N . ASN A 1 201 ? 9.602 6.848 22.297 1 94.31 201 ASN A N 1
ATOM 1550 C CA . ASN A 1 201 ? 9.805 6.312 20.953 1 94.31 201 ASN A CA 1
ATOM 1551 C C . ASN A 1 201 ? 9.078 4.988 20.766 1 94.31 201 ASN A C 1
ATOM 1553 O O . ASN A 1 201 ? 8.711 4.629 19.641 1 94.31 201 ASN A O 1
ATOM 1557 N N . SER A 1 202 ? 8.891 4.27 21.812 1 93.38 202 SER A N 1
ATOM 1558 C CA . SER A 1 202 ? 8.227 2.979 21.672 1 93.38 202 SER A CA 1
ATOM 1559 C C . SER A 1 202 ? 6.789 3.145 21.219 1 93.38 202 SER A C 1
ATOM 1561 O O . SER A 1 202 ? 6.168 2.191 20.734 1 93.38 202 SER A O 1
ATOM 1563 N N . GLN A 1 203 ? 6.289 4.344 21.312 1 94.44 203 GLN A N 1
ATOM 1564 C CA . GLN A 1 203 ? 4.922 4.633 20.906 1 94.44 203 GLN A CA 1
ATOM 1565 C C . GLN A 1 203 ? 4.875 5.211 19.5 1 94.44 203 GLN A C 1
ATOM 1567 O O . GLN A 1 203 ? 3.799 5.469 18.969 1 94.44 203 GLN A O 1
ATOM 1572 N N . LEU A 1 204 ? 6.047 5.453 18.922 1 94.62 204 LEU A N 1
ATOM 1573 C CA . LEU A 1 204 ? 6.137 5.875 17.531 1 94.62 204 LEU A CA 1
ATOM 1574 C C . LEU A 1 204 ? 5.922 4.691 16.594 1 94.62 204 LEU A C 1
ATOM 1576 O O . LEU A 1 204 ? 6.762 3.795 16.516 1 94.62 204 LEU A O 1
ATOM 1580 N N . ILE A 1 205 ? 4.855 4.727 15.859 1 92 205 ILE A N 1
ATOM 1581 C CA . ILE A 1 205 ? 4.48 3.584 15.031 1 92 205 ILE A CA 1
ATOM 1582 C C . ILE A 1 205 ? 4.859 3.848 13.578 1 92 205 ILE A C 1
ATOM 1584 O O . ILE A 1 205 ? 4.43 4.84 12.984 1 92 205 ILE A O 1
ATOM 1588 N N . ALA A 1 206 ? 5.641 2.963 13.016 1 90.19 206 ALA A N 1
ATOM 1589 C CA . ALA A 1 206 ? 6.082 3.092 11.625 1 90.19 206 ALA A CA 1
ATOM 1590 C C . ALA A 1 206 ? 4.902 2.982 10.664 1 90.19 206 ALA A C 1
ATOM 1592 O O . ALA A 1 206 ? 3.895 2.348 10.977 1 90.19 206 ALA A O 1
ATOM 1593 N N . ALA A 1 207 ? 5.031 3.684 9.5 1 90.75 207 ALA A N 1
ATOM 1594 C CA . ALA A 1 207 ? 4.094 3.613 8.383 1 90.75 207 ALA A CA 1
ATOM 1595 C C . ALA A 1 207 ? 2.727 4.164 8.773 1 90.75 207 ALA A C 1
ATOM 1597 O O . ALA A 1 207 ? 1.695 3.707 8.273 1 90.75 207 ALA A O 1
ATOM 1598 N N . THR A 1 208 ? 2.744 4.984 9.727 1 93.81 208 THR A N 1
ATOM 1599 C CA . THR A 1 208 ? 1.546 5.723 10.109 1 93.81 208 THR A CA 1
ATOM 1600 C C . THR A 1 208 ? 1.808 7.227 10.086 1 93.81 208 THR A C 1
ATOM 1602 O O . THR A 1 208 ? 2.959 7.664 10.133 1 93.81 208 THR A O 1
ATOM 1605 N N . ALA A 1 209 ? 0.743 7.941 10.016 1 96.69 209 ALA A N 1
ATOM 1606 C CA . ALA A 1 209 ? 0.854 9.398 9.961 1 96.69 209 ALA A CA 1
ATOM 1607 C C . ALA A 1 209 ? 1.279 9.961 11.32 1 96.69 209 ALA A C 1
ATOM 1609 O O . ALA A 1 209 ? 0.809 9.5 12.359 1 96.69 209 ALA A O 1
ATOM 1610 N N . PHE A 1 210 ? 2.197 10.898 11.305 1 97.75 210 PHE A N 1
ATOM 1611 C CA . PHE A 1 210 ? 2.758 11.602 12.461 1 97.75 210 PHE A CA 1
ATOM 1612 C C . PHE A 1 210 ? 2.686 13.109 12.266 1 97.75 210 PHE A C 1
ATOM 1614 O O . PHE A 1 210 ? 3.092 13.625 11.219 1 97.75 210 PHE A O 1
ATOM 1621 N N . ASP A 1 211 ? 2.1 13.805 13.219 1 97.81 211 ASP A N 1
ATOM 1622 C CA . ASP A 1 211 ? 1.864 15.242 13.094 1 97.81 211 ASP A CA 1
ATOM 1623 C C . ASP A 1 211 ? 3.152 16.031 13.32 1 97.81 211 ASP A C 1
ATOM 1625 O O . ASP A 1 211 ? 3.723 16 14.414 1 97.81 211 ASP A O 1
ATOM 1629 N N . VAL A 1 212 ? 3.518 16.75 12.297 1 98.12 212 VAL A N 1
ATOM 1630 C CA . VAL A 1 212 ? 4.715 17.578 12.336 1 98.12 212 VAL A CA 1
ATOM 1631 C C . VAL A 1 212 ? 4.355 19.031 12 1 98.12 212 VAL A C 1
ATOM 1633 O O . VAL A 1 212 ? 3.705 19.297 10.992 1 98.12 212 VAL A O 1
ATOM 1636 N N . PRO A 1 213 ? 4.734 19.953 12.875 1 97.69 213 PRO A N 1
ATOM 1637 C CA . PRO A 1 213 ? 4.512 21.359 12.547 1 97.69 213 PRO A CA 1
ATOM 1638 C C . PRO A 1 213 ? 5.605 21.938 11.656 1 97.69 213 PRO A C 1
ATOM 1640 O O . PRO A 1 213 ? 6.789 21.875 12 1 97.69 213 PRO A O 1
ATOM 1643 N N . LEU A 1 214 ? 5.223 22.328 10.461 1 95.75 214 LEU A N 1
ATOM 1644 C CA . LEU A 1 214 ? 6.188 23 9.594 1 95.75 214 LEU A CA 1
ATOM 1645 C C . LEU A 1 214 ? 6.238 24.5 9.875 1 95.75 214 LEU A C 1
ATOM 1647 O O . LEU A 1 214 ? 5.195 25.156 9.945 1 95.75 214 LEU A O 1
ATOM 1651 N N . LYS A 1 215 ? 7.402 24.906 10.391 1 79.31 215 LYS A N 1
ATOM 1652 C CA . LYS A 1 215 ? 7.543 26.328 10.672 1 79.31 215 LYS A CA 1
ATOM 1653 C C . LYS A 1 215 ? 7.914 27.109 9.406 1 79.31 215 LYS A C 1
ATOM 1655 O O . LYS A 1 215 ? 8.609 26.578 8.539 1 79.31 215 LYS A O 1
ATOM 1660 N N . GLY A 1 216 ? 7.086 28.141 9.109 1 65.25 216 GLY A N 1
ATOM 1661 C CA . GLY A 1 216 ? 7.363 29.047 8.008 1 65.25 216 GLY A CA 1
ATOM 1662 C C . GLY A 1 216 ? 8.766 29.625 8.055 1 65.25 216 GLY A C 1
ATOM 1663 O O . GLY A 1 216 ? 9.422 29.594 9.094 1 65.25 216 GLY A O 1
ATOM 1664 N N . MET B 1 1 ? -6.035 -39.094 63.281 1 31.36 1 MET B N 1
ATOM 1665 C CA . MET B 1 1 ? -5.168 -39.125 62.094 1 31.36 1 MET B CA 1
ATOM 1666 C C . MET B 1 1 ? -5.945 -38.781 60.844 1 31.36 1 MET B C 1
ATOM 1668 O O . MET B 1 1 ? -6.613 -39.625 60.25 1 31.36 1 MET B O 1
ATOM 1672 N N . GLY B 1 2 ? -6.598 -37.562 60.75 1 35.75 2 GLY B N 1
ATOM 1673 C CA . GLY B 1 2 ? -7.477 -37.062 59.719 1 35.75 2 GLY B CA 1
ATOM 1674 C C . GLY B 1 2 ? -6.766 -36.844 58.406 1 35.75 2 GLY B C 1
ATOM 1675 O O . GLY B 1 2 ? -5.617 -36.375 58.375 1 35.75 2 GLY B O 1
ATOM 1676 N N . PHE B 1 3 ? -7.117 -37.656 57.344 1 37.88 3 PHE B N 1
ATOM 1677 C CA . PHE B 1 3 ? -6.66 -37.562 55.969 1 37.88 3 PHE B CA 1
ATOM 1678 C C . PHE B 1 3 ? -6.996 -36.219 55.375 1 37.88 3 PHE B C 1
ATOM 1680 O O . PHE B 1 3 ? -8.164 -35.812 55.344 1 37.88 3 PHE B O 1
ATOM 1687 N N . ALA B 1 4 ? -6.129 -35.125 55.531 1 44.66 4 ALA B N 1
ATOM 1688 C CA . ALA B 1 4 ? -6.172 -33.875 54.781 1 44.66 4 ALA B CA 1
ATOM 1689 C C . ALA B 1 4 ? -6.211 -34.094 53.281 1 44.66 4 ALA B C 1
ATOM 1691 O O . ALA B 1 4 ? -5.328 -34.75 52.719 1 44.66 4 ALA B O 1
ATOM 1692 N N . ILE B 1 5 ? -7.375 -34.188 52.688 1 40.03 5 ILE B N 1
ATOM 1693 C CA . ILE B 1 5 ? -7.531 -34.219 51.219 1 40.03 5 ILE B CA 1
ATOM 1694 C C . ILE B 1 5 ? -6.93 -32.938 50.625 1 40.03 5 ILE B C 1
ATOM 1696 O O . ILE B 1 5 ? -7.375 -31.828 50.938 1 40.03 5 ILE B O 1
ATOM 1700 N N . ILE B 1 6 ? -5.641 -32.875 50.406 1 42.62 6 ILE B N 1
ATOM 1701 C CA . ILE B 1 6 ? -5.07 -31.797 49.625 1 42.62 6 ILE B CA 1
ATOM 1702 C C . ILE B 1 6 ? -5.676 -31.812 48.219 1 42.62 6 ILE B C 1
ATOM 1704 O O . ILE B 1 6 ? -5.523 -32.781 47.5 1 42.62 6 ILE B O 1
ATOM 1708 N N . LEU B 1 7 ? -6.766 -31.141 48 1 41.06 7 LEU B N 1
ATOM 1709 C CA . LEU B 1 7 ? -7.277 -30.875 46.688 1 41.06 7 LEU B CA 1
ATOM 1710 C C . LEU B 1 7 ? -6.246 -30.125 45.844 1 41.06 7 LEU B C 1
ATOM 1712 O O . LEU B 1 7 ? -5.867 -29 46.156 1 41.06 7 LEU B O 1
ATOM 1716 N N . MET B 1 8 ? -5.406 -30.828 45.188 1 41.66 8 MET B N 1
ATOM 1717 C CA . MET B 1 8 ? -4.535 -30.234 44.188 1 41.66 8 MET B CA 1
ATOM 1718 C C . MET B 1 8 ? -5.352 -29.531 43.094 1 41.66 8 MET B C 1
ATOM 1720 O O . MET B 1 8 ? -6.156 -30.172 42.438 1 41.66 8 MET B O 1
ATOM 1724 N N . CYS B 1 9 ? -5.73 -28.312 43.312 1 42.62 9 CYS B N 1
ATOM 1725 C CA . CYS B 1 9 ? -6.242 -27.484 42.219 1 42.62 9 CYS B CA 1
ATOM 1726 C C . CYS B 1 9 ? -5.293 -27.5 41.031 1 42.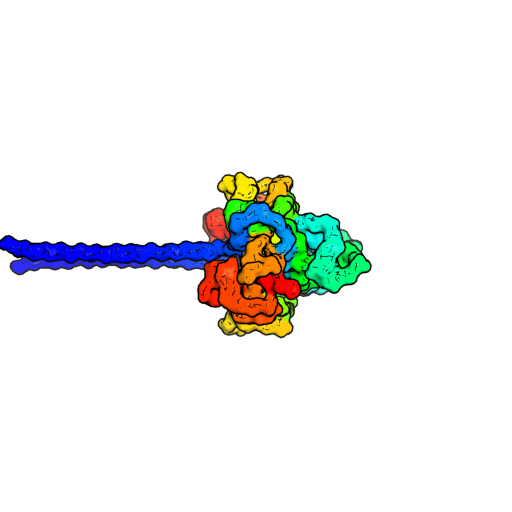62 9 CYS B C 1
ATOM 1728 O O . CYS B 1 9 ? -4.164 -27.016 41.125 1 42.62 9 CYS B O 1
ATOM 1730 N N . LEU B 1 10 ? -5.457 -28.453 40.156 1 41.47 10 LEU B N 1
ATOM 1731 C CA . LEU B 1 10 ? -4.801 -28.406 38.875 1 41.47 10 LEU B CA 1
ATOM 1732 C C . LEU B 1 10 ? -5.16 -27.109 38.125 1 41.47 10 LEU B C 1
ATOM 1734 O O . LEU B 1 10 ? -6.32 -26.906 37.781 1 41.47 10 LEU B O 1
ATOM 1738 N N . LEU B 1 11 ? -4.469 -26.016 38.375 1 43.22 11 LEU B N 1
ATOM 1739 C CA . LEU B 1 11 ? -4.551 -24.859 37.5 1 43.22 11 LEU B CA 1
ATOM 1740 C C . LEU B 1 11 ? -4.312 -25.25 36.062 1 43.22 11 LEU B C 1
ATOM 1742 O O . LEU B 1 11 ? -3.223 -25.719 35.688 1 43.22 11 LEU B O 1
ATOM 1746 N N . PHE B 1 12 ? -5.375 -25.562 35.312 1 42.78 12 PHE B N 1
ATOM 1747 C CA . PHE B 1 12 ? -5.297 -25.656 33.844 1 42.78 12 PHE B CA 1
ATOM 1748 C C . PHE B 1 12 ? -4.801 -24.344 33.25 1 42.78 12 PHE B C 1
ATOM 1750 O O . PHE B 1 12 ? -5.512 -23.328 33.281 1 42.78 12 PHE B O 1
ATOM 1757 N N . TYR B 1 13 ? -3.488 -24.141 33.25 1 41.81 13 TYR B N 1
ATOM 1758 C CA . TYR B 1 13 ? -2.93 -23.109 32.406 1 41.81 13 TYR B CA 1
ATOM 1759 C C . TYR B 1 13 ? -3.314 -23.328 30.938 1 41.81 13 TYR B C 1
ATOM 1761 O O . TYR B 1 13 ? -2.771 -24.219 30.281 1 41.81 13 TYR B O 1
ATOM 1769 N N . SER B 1 14 ? -4.496 -22.922 30.5 1 44.69 14 SER B N 1
ATOM 1770 C CA . SER B 1 14 ? -4.77 -22.859 29.062 1 44.69 14 SER B CA 1
ATOM 1771 C C . SER B 1 14 ? -3.762 -21.969 28.344 1 44.69 14 SER B C 1
ATOM 1773 O O . SER B 1 14 ? -3.709 -20.766 28.578 1 44.69 14 SER B O 1
ATOM 1775 N N . SER B 1 15 ? -2.73 -22.516 27.875 1 44.38 15 SER B N 1
ATOM 1776 C CA . SER B 1 15 ? -1.86 -21.797 26.938 1 44.38 15 SER B CA 1
ATOM 1777 C C . SER B 1 15 ? -2.639 -21.281 25.734 1 44.38 15 SER B C 1
ATOM 1779 O O . SER B 1 15 ? -3.117 -22.078 24.922 1 44.38 15 SER B O 1
ATOM 1781 N N . PHE B 1 16 ? -3.152 -20.141 25.734 1 43.66 16 PHE B N 1
ATOM 1782 C CA . PHE B 1 16 ? -3.572 -19.469 24.516 1 43.66 16 PHE B CA 1
ATOM 1783 C C . PHE B 1 16 ? -2.42 -19.391 23.516 1 43.66 16 PHE B C 1
ATOM 1785 O O . PHE B 1 16 ? -1.528 -18.562 23.656 1 43.66 16 PHE B O 1
ATOM 1792 N N . THR B 1 17 ? -2.168 -20.438 22.781 1 41.69 17 THR B N 1
ATOM 1793 C CA . THR B 1 17 ? -1.308 -20.297 21.609 1 41.69 17 THR B CA 1
ATOM 1794 C C . THR B 1 17 ? -1.879 -19.281 20.641 1 41.69 17 THR B C 1
ATOM 1796 O O . THR B 1 17 ? -2.939 -19.5 20.047 1 41.69 17 THR B O 1
ATOM 1799 N N . THR B 1 18 ? -1.595 -18.078 20.828 1 44.38 18 THR B N 1
ATOM 1800 C CA . THR B 1 18 ? -1.805 -17.172 19.719 1 44.38 18 THR B CA 1
ATOM 1801 C C . THR B 1 18 ? -1.239 -17.766 18.422 1 44.38 18 THR B C 1
ATOM 1803 O O . THR B 1 18 ? -0.029 -17.969 18.312 1 44.38 18 THR B O 1
ATOM 1806 N N . ILE B 1 19 ? -1.93 -18.562 17.75 1 41.22 19 ILE B N 1
ATOM 1807 C CA . ILE B 1 19 ? -1.562 -18.875 16.375 1 41.22 19 ILE B CA 1
ATOM 1808 C C . ILE B 1 19 ? -1.317 -17.578 15.602 1 41.22 19 ILE B C 1
ATOM 1810 O O . ILE B 1 19 ? -2.238 -16.781 15.398 1 41.22 19 ILE B O 1
ATOM 1814 N N . SER B 1 20 ? -0.202 -16.953 15.711 1 45.72 20 SER B N 1
ATOM 1815 C CA . SER B 1 20 ? 0.15 -15.961 14.711 1 45.72 20 SER B CA 1
ATOM 1816 C C . SER B 1 20 ? -0.176 -16.438 13.305 1 45.72 20 SER B C 1
ATOM 1818 O O . SER B 1 20 ? 0.429 -17.406 12.812 1 45.72 20 SER B O 1
ATOM 1820 N N . VAL B 1 21 ? -1.408 -16.344 12.852 1 47 21 VAL B N 1
ATOM 1821 C CA . VAL B 1 21 ? -1.691 -16.688 11.469 1 47 21 VAL B CA 1
ATOM 1822 C C . VAL B 1 21 ? -0.683 -16 10.547 1 47 21 VAL B C 1
ATOM 1824 O O . VAL B 1 21 ? -0.762 -14.789 10.32 1 47 21 VAL B O 1
ATOM 1827 N N . ALA B 1 22 ? 0.556 -16.359 10.578 1 47.72 22 ALA B N 1
ATOM 1828 C CA . ALA B 1 22 ? 1.56 -15.984 9.594 1 47.72 22 ALA B CA 1
ATOM 1829 C C . ALA B 1 22 ? 1.019 -16.141 8.172 1 47.72 22 ALA B C 1
ATOM 1831 O O . ALA B 1 22 ? 0.368 -17.141 7.855 1 47.72 22 ALA B O 1
ATOM 1832 N N . GLN B 1 23 ? 0.714 -14.875 7.52 1 56.66 23 GLN B N 1
ATOM 1833 C CA . GLN B 1 23 ? 0.47 -14.984 6.086 1 56.66 23 GLN B CA 1
ATOM 1834 C C . GLN B 1 23 ? 1.227 -16.172 5.488 1 56.66 23 GLN B C 1
ATOM 1836 O O . GLN B 1 23 ? 2.449 -16.266 5.617 1 56.66 23 GLN B O 1
ATOM 1841 N N . GLN B 1 24 ? 0.487 -17.234 5.129 1 63.66 24 GLN B N 1
ATOM 1842 C CA . GLN B 1 24 ? 1.007 -18.578 4.891 1 63.66 24 GLN B CA 1
ATOM 1843 C C . GLN B 1 24 ? 1.791 -18.625 3.582 1 63.66 24 GLN B C 1
ATOM 1845 O O . GLN B 1 24 ? 1.32 -18.156 2.547 1 63.66 24 GLN B O 1
ATOM 1850 N N . ALA B 1 25 ? 3.031 -18.812 3.686 1 82.94 25 ALA B N 1
ATOM 1851 C CA . ALA B 1 25 ? 3.854 -19.266 2.566 1 82.94 25 ALA B CA 1
ATOM 1852 C C . ALA B 1 25 ? 3.25 -20.5 1.908 1 82.94 25 ALA B C 1
ATOM 1854 O O . ALA B 1 25 ? 2.588 -21.312 2.57 1 82.94 25 ALA B O 1
ATOM 1855 N N . PHE B 1 26 ? 3.32 -20.516 0.579 1 94.12 26 PHE B N 1
ATOM 1856 C CA . PHE B 1 26 ? 2.775 -21.656 -0.154 1 94.12 26 PHE B CA 1
ATOM 1857 C C . PHE B 1 26 ? 3.668 -22.875 0.004 1 94.12 26 PHE B C 1
ATOM 1859 O O . PHE B 1 26 ? 4.895 -22.766 -0.055 1 94.12 26 PHE B O 1
ATOM 1866 N N . LYS B 1 27 ? 3.053 -24 0.223 1 87.38 27 LYS B N 1
ATOM 1867 C CA . LYS B 1 27 ? 3.793 -25.25 0.435 1 87.38 27 LYS B CA 1
ATOM 1868 C C . LYS B 1 27 ? 4.586 -25.625 -0.81 1 87.38 27 LYS B C 1
ATOM 1870 O O . LYS B 1 27 ? 4.113 -25.453 -1.934 1 87.38 27 LYS B O 1
ATOM 1875 N N . CYS B 1 28 ? 5.699 -26.125 -0.57 1 88.56 28 CYS B N 1
ATOM 1876 C CA . CYS B 1 28 ? 6.562 -26.656 -1.62 1 88.56 28 CYS B CA 1
ATOM 1877 C C . CYS B 1 28 ? 7.328 -27.875 -1.134 1 88.56 28 CYS B C 1
ATOM 1879 O O . CYS B 1 28 ? 7.996 -27.828 -0.098 1 88.56 28 CYS B O 1
ATOM 1881 N N . THR B 1 29 ? 7.168 -29.047 -1.649 1 80.69 29 THR B N 1
ATOM 1882 C CA . THR B 1 29 ? 7.789 -30.281 -1.197 1 80.69 29 THR B CA 1
ATOM 1883 C C . THR B 1 29 ? 8.961 -30.656 -2.092 1 80.69 29 THR B C 1
ATOM 1885 O O . THR B 1 29 ? 9.891 -31.344 -1.654 1 80.69 29 THR B O 1
ATOM 1888 N N . GLU B 1 30 ? 8.852 -30.25 -3.398 1 70 30 GLU B N 1
ATOM 1889 C CA . GLU B 1 30 ? 9.836 -30.828 -4.312 1 70 30 GLU B CA 1
ATOM 1890 C C . GLU B 1 30 ? 10.727 -29.75 -4.918 1 70 30 GLU B C 1
ATOM 1892 O O . GLU B 1 30 ? 10.344 -28.578 -4.961 1 70 30 GLU B O 1
ATOM 1897 N N . GLY B 1 31 ? 11.945 -30.047 -5.121 1 71 31 GLY B N 1
ATOM 1898 C CA . GLY B 1 31 ? 12.945 -29.234 -5.781 1 71 31 GLY B CA 1
ATOM 1899 C C . GLY B 1 31 ? 12.609 -28.922 -7.227 1 71 31 GLY B C 1
ATOM 1900 O O . GLY B 1 31 ? 13.5 -28.797 -8.07 1 71 31 GLY B O 1
ATOM 1901 N N . THR B 1 32 ? 11.375 -28.953 -7.617 1 79.44 32 THR B N 1
ATOM 1902 C CA . THR B 1 32 ? 10.984 -28.641 -8.984 1 79.44 32 THR B CA 1
ATOM 1903 C C . THR B 1 32 ? 10.836 -27.125 -9.172 1 79.44 32 THR B C 1
ATOM 1905 O O . THR B 1 32 ? 10.641 -26.391 -8.203 1 79.44 32 THR B O 1
ATOM 1908 N N . THR B 1 33 ? 11.227 -26.719 -10.414 1 90.31 33 THR B N 1
ATOM 1909 C CA . THR B 1 33 ? 10.992 -25.344 -10.828 1 90.31 33 THR B CA 1
ATOM 1910 C C . THR B 1 33 ? 9.766 -25.25 -11.727 1 90.31 33 THR B C 1
ATOM 1912 O O . THR B 1 33 ? 9.43 -26.203 -12.43 1 90.31 33 THR B O 1
ATOM 1915 N N . CYS B 1 34 ? 9.055 -24.281 -11.555 1 93.94 34 CYS B N 1
ATOM 1916 C CA . CYS B 1 34 ? 7.891 -24.016 -12.391 1 93.94 34 CYS B CA 1
ATOM 1917 C C . CYS B 1 34 ? 7.629 -22.531 -12.516 1 93.94 34 CYS B C 1
ATOM 1919 O O . CYS B 1 34 ? 8.469 -21.719 -12.125 1 93.94 34 CYS B O 1
ATOM 1921 N N . ARG B 1 35 ? 6.578 -22.219 -13.281 1 94.88 35 ARG B N 1
ATOM 1922 C CA . ARG B 1 35 ? 6.109 -20.844 -13.359 1 94.88 35 ARG B CA 1
ATOM 1923 C C . ARG B 1 35 ? 4.801 -20.656 -12.602 1 94.88 35 ARG B C 1
ATOM 1925 O O . ARG B 1 35 ? 3.918 -21.516 -12.664 1 94.88 35 ARG B O 1
ATOM 1932 N N . SER B 1 36 ? 4.766 -19.641 -11.875 1 96.88 36 SER B N 1
ATOM 1933 C CA . SER B 1 36 ? 3.574 -19.266 -11.117 1 96.88 36 SER B CA 1
ATOM 1934 C C . SER B 1 36 ? 3.17 -17.828 -11.398 1 96.88 36 SER B C 1
ATOM 1936 O O . SER B 1 36 ? 3.801 -17.141 -12.203 1 96.88 36 SER B O 1
ATOM 1938 N N . LEU B 1 37 ? 2.014 -17.422 -10.844 1 98.19 37 LEU B N 1
ATOM 1939 C CA . LEU B 1 37 ? 1.516 -16.062 -11.008 1 98.19 37 LEU B CA 1
ATOM 1940 C C . LEU B 1 37 ? 1.23 -15.422 -9.656 1 98.19 37 LEU B C 1
ATOM 1942 O O . LEU B 1 37 ? 0.832 -16.109 -8.711 1 98.19 37 LEU B O 1
ATOM 1946 N N . VAL B 1 38 ? 1.458 -14.156 -9.609 1 98.38 38 VAL B N 1
ATOM 1947 C CA . VAL B 1 38 ? 0.988 -13.375 -8.477 1 98.38 38 VAL B CA 1
ATOM 1948 C C . VAL B 1 38 ? 0.138 -12.203 -8.969 1 98.38 38 VAL B C 1
ATOM 1950 O O . VAL B 1 38 ? 0.445 -11.594 -9.992 1 98.38 38 VAL B O 1
ATOM 1953 N N . GLY B 1 39 ? -0.938 -11.953 -8.258 1 97.56 39 GLY B N 1
ATOM 1954 C CA . GLY B 1 39 ? -1.798 -10.836 -8.609 1 97.56 39 GLY B CA 1
ATOM 1955 C C . GLY B 1 39 ? -1.427 -9.547 -7.895 1 97.56 39 GLY B C 1
ATOM 1956 O O . GLY B 1 39 ? -1.531 -9.461 -6.672 1 97.56 39 GLY B O 1
ATOM 1957 N N . TYR B 1 40 ? -1.021 -8.594 -8.672 1 97.31 40 TYR B N 1
ATOM 1958 C CA . TYR B 1 40 ? -0.655 -7.289 -8.125 1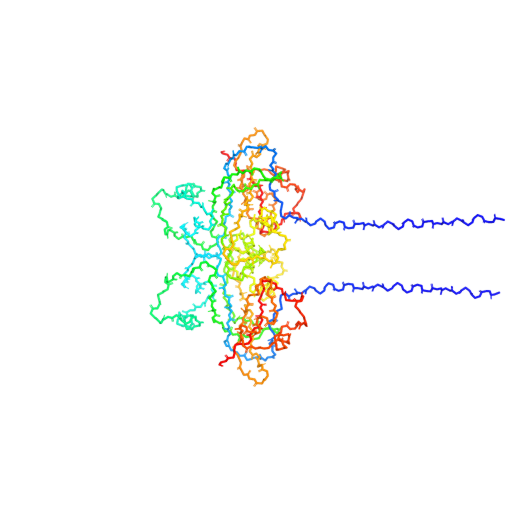 97.31 40 TYR B CA 1
ATOM 1959 C C . TYR B 1 40 ? -1.746 -6.258 -8.398 1 97.31 40 TYR B C 1
ATOM 1961 O O . TYR B 1 40 ? -2.062 -5.973 -9.555 1 97.31 40 TYR B O 1
ATOM 1969 N N . LYS B 1 41 ? -2.393 -5.805 -7.383 1 95.25 41 LYS B N 1
ATOM 1970 C CA . LYS B 1 41 ? -3.383 -4.734 -7.492 1 95.25 41 LYS B CA 1
ATOM 1971 C C . LYS B 1 41 ? -2.736 -3.365 -7.309 1 95.25 41 LYS B C 1
ATOM 1973 O O . LYS B 1 41 ? -2.375 -2.99 -6.191 1 95.25 41 LYS B O 1
ATOM 1978 N N . SER B 1 42 ? -2.6 -2.582 -8.375 1 93.94 42 SER B N 1
ATOM 1979 C CA . SER B 1 42 ? -1.883 -1.312 -8.297 1 93.94 42 SER B CA 1
ATOM 1980 C C . SER B 1 42 ? -2.711 -0.254 -7.578 1 93.94 42 SER B C 1
ATOM 1982 O O . SER B 1 42 ? -3.859 0.002 -7.949 1 93.94 42 SER B O 1
ATOM 1984 N N . PRO B 1 43 ? -2.162 0.414 -6.574 1 90 43 PRO B N 1
ATOM 1985 C CA . PRO B 1 43 ? -2.949 1.41 -5.844 1 90 43 PRO B CA 1
ATOM 1986 C C . PRO B 1 43 ? -3.131 2.709 -6.629 1 90 43 PRO B C 1
ATOM 1988 O O . PRO B 1 43 ? -4.059 3.475 -6.352 1 90 43 PRO B O 1
ATOM 1991 N N . ASN B 1 44 ? -2.256 2.982 -7.594 1 90.31 44 ASN B N 1
ATOM 1992 C CA . ASN B 1 44 ? -2.34 4.16 -8.453 1 90.31 44 ASN B CA 1
ATOM 1993 C C . ASN B 1 44 ? -2.123 3.799 -9.922 1 90.31 44 ASN B C 1
ATOM 1995 O O . ASN B 1 44 ? -1.723 2.676 -10.234 1 90.31 44 ASN B O 1
ATOM 1999 N N . THR B 1 45 ? -2.48 4.754 -10.727 1 93.12 45 THR B N 1
ATOM 2000 C CA . THR B 1 45 ? -2.205 4.551 -12.141 1 93.12 45 THR B CA 1
ATOM 2001 C C . THR B 1 45 ? -0.703 4.438 -12.391 1 93.12 45 THR B C 1
ATOM 2003 O O . THR B 1 45 ? 0.086 5.188 -11.812 1 93.12 45 THR B O 1
ATOM 2006 N N . THR B 1 46 ? -0.347 3.514 -13.25 1 94.88 46 THR B N 1
ATOM 2007 C CA . THR B 1 46 ? 1.047 3.24 -13.578 1 94.88 46 THR B CA 1
ATOM 2008 C C . THR B 1 46 ? 1.167 2.699 -15 1 94.88 46 THR B C 1
ATOM 2010 O O . THR B 1 46 ? 0.333 3 -15.859 1 94.88 46 THR B O 1
ATOM 2013 N N . SER B 1 47 ? 2.293 2.053 -15.227 1 95.31 47 SER B N 1
ATOM 2014 C CA . SER B 1 47 ? 2.502 1.534 -16.578 1 95.31 47 SER B CA 1
ATOM 2015 C C . SER B 1 47 ? 3.045 0.11 -16.547 1 95.31 47 SER B C 1
ATOM 2017 O O . SER B 1 47 ? 3.545 -0.346 -15.508 1 95.31 47 SER B O 1
ATOM 2019 N N . ILE B 1 48 ? 2.992 -0.517 -17.703 1 96.94 48 ILE B N 1
ATOM 2020 C CA . ILE B 1 48 ? 3.529 -1.864 -17.859 1 96.94 48 ILE B CA 1
ATOM 2021 C C . ILE B 1 48 ? 5.027 -1.859 -17.562 1 96.94 48 ILE B C 1
ATOM 2023 O O . ILE B 1 48 ? 5.527 -2.717 -16.828 1 96.94 48 ILE B O 1
ATOM 2027 N N . SER B 1 49 ? 5.68 -0.868 -18.062 1 96.06 49 SER B N 1
ATOM 2028 C CA . SER B 1 49 ? 7.125 -0.801 -17.859 1 96.06 49 SER B CA 1
ATOM 2029 C C . SER B 1 49 ? 7.473 -0.639 -16.375 1 96.06 49 SER B C 1
ATOM 2031 O O . SER B 1 49 ? 8.453 -1.214 -15.898 1 96.06 49 SER B O 1
ATOM 2033 N N . SER B 1 50 ? 6.664 0.148 -15.648 1 95.19 50 SER B N 1
ATOM 2034 C CA . SER B 1 50 ? 6.895 0.337 -14.227 1 95.19 50 SER B CA 1
ATOM 2035 C C . SER B 1 50 ? 6.676 -0.96 -13.453 1 95.19 50 SER B C 1
ATOM 2037 O O . SER B 1 50 ? 7.426 -1.27 -12.523 1 95.19 50 SER B O 1
ATOM 2039 N N . ILE B 1 51 ? 5.734 -1.69 -13.852 1 96.94 51 ILE B N 1
ATOM 2040 C CA . ILE B 1 51 ? 5.445 -2.963 -13.203 1 96.94 51 ILE B CA 1
ATOM 2041 C C . ILE B 1 51 ? 6.555 -3.965 -13.508 1 96.94 51 ILE B C 1
ATOM 2043 O O . ILE B 1 51 ? 7.004 -4.695 -12.625 1 96.94 51 ILE B O 1
ATOM 2047 N N . GLN B 1 52 ? 7 -3.984 -14.773 1 97.25 52 GLN B N 1
ATOM 2048 C CA . GLN B 1 52 ? 8.133 -4.828 -15.133 1 97.25 52 GLN B CA 1
ATOM 2049 C C . GLN B 1 52 ? 9.336 -4.531 -14.234 1 97.25 52 GLN B C 1
ATOM 2051 O O . GLN B 1 52 ? 9.977 -5.449 -13.727 1 97.25 52 GLN B O 1
ATOM 2056 N N . LYS B 1 53 ? 9.539 -3.264 -14.039 1 95.75 53 LYS B N 1
ATOM 2057 C CA . LYS B 1 53 ? 10.688 -2.844 -13.25 1 95.75 53 LYS B CA 1
ATOM 2058 C C . LYS B 1 53 ? 10.539 -3.279 -11.789 1 95.75 53 LYS B C 1
ATOM 2060 O O . LYS B 1 53 ? 11.469 -3.848 -11.211 1 95.75 53 LYS B O 1
ATOM 2065 N N . LEU B 1 54 ? 9.438 -3.08 -11.258 1 96.44 54 LEU B N 1
ATOM 2066 C CA . LEU B 1 54 ? 9.203 -3.404 -9.852 1 96.44 54 LEU B CA 1
ATOM 2067 C C . LEU B 1 54 ? 9.375 -4.898 -9.602 1 96.44 54 LEU B C 1
ATOM 2069 O O . LEU B 1 54 ? 9.977 -5.301 -8.609 1 96.44 54 LEU B O 1
ATOM 2073 N N . PHE B 1 55 ? 8.898 -5.719 -10.516 1 98.06 55 PHE B N 1
ATOM 2074 C CA . PHE B 1 55 ? 8.852 -7.152 -10.258 1 98.06 55 PHE B CA 1
ATOM 2075 C C . PHE B 1 55 ? 10 -7.867 -10.961 1 98.06 55 PHE B C 1
ATOM 2077 O O . PHE B 1 55 ? 10.141 -9.086 -10.852 1 98.06 55 PHE B O 1
ATOM 2084 N N . GLY B 1 56 ? 10.734 -7.117 -11.719 1 97.44 56 GLY B N 1
ATOM 2085 C CA . GLY B 1 56 ? 11.898 -7.688 -12.375 1 97.44 56 GLY B CA 1
ATOM 2086 C C . GLY B 1 56 ? 11.539 -8.586 -13.547 1 97.44 56 GLY B C 1
ATOM 2087 O O . GLY B 1 56 ? 12.25 -9.547 -13.836 1 97.44 56 GLY B O 1
ATOM 2088 N N . VAL B 1 57 ? 10.43 -8.312 -14.141 1 97.38 57 VAL B N 1
ATOM 2089 C CA . VAL B 1 57 ? 10.031 -9.086 -15.312 1 97.38 57 VAL B CA 1
ATOM 2090 C C . VAL B 1 57 ? 10.734 -8.539 -16.547 1 97.38 57 VAL B C 1
ATOM 2092 O O . VAL B 1 57 ? 10.438 -7.43 -17 1 97.38 57 VAL B O 1
ATOM 2095 N N . LYS B 1 58 ? 11.57 -9.305 -17.156 1 95.81 58 LYS B N 1
ATOM 2096 C CA . LYS B 1 58 ? 12.367 -8.836 -18.297 1 95.81 58 LYS B CA 1
ATOM 2097 C C . LYS B 1 58 ? 11.617 -9 -19.609 1 95.81 58 LYS B C 1
ATOM 2099 O O . LYS B 1 58 ? 11.711 -8.156 -20.5 1 95.81 58 LYS B O 1
ATOM 2104 N N . ASN B 1 59 ? 10.883 -10.055 -19.656 1 96.25 59 ASN B N 1
ATOM 2105 C CA . ASN B 1 59 ? 10.18 -10.352 -20.891 1 96.25 59 ASN B CA 1
ATOM 2106 C C . ASN B 1 59 ? 8.789 -9.727 -20.922 1 96.25 59 ASN B C 1
ATOM 2108 O O . ASN B 1 59 ? 7.867 -10.234 -20.297 1 96.25 59 ASN B O 1
ATOM 2112 N N . LEU B 1 60 ? 8.617 -8.711 -21.703 1 97.25 60 LEU B N 1
ATOM 2113 C CA . LEU B 1 60 ? 7.352 -7.996 -21.812 1 97.25 60 LEU B CA 1
ATOM 2114 C C . LEU B 1 60 ? 6.238 -8.93 -22.266 1 97.25 60 LEU B C 1
ATOM 2116 O O . LEU B 1 60 ? 5.121 -8.875 -21.75 1 97.25 60 LEU B O 1
ATOM 2120 N N . HIS B 1 61 ? 6.551 -9.805 -23.172 1 97.06 61 HIS B N 1
ATOM 2121 C CA . HIS B 1 61 ? 5.523 -10.641 -23.781 1 97.06 61 HIS B CA 1
ATOM 2122 C C . HIS B 1 61 ? 4.957 -11.633 -22.766 1 97.06 61 HIS B C 1
ATOM 2124 O O . HIS B 1 61 ? 3.771 -11.977 -22.828 1 97.06 61 HIS B O 1
ATOM 2130 N N . SER B 1 62 ? 5.777 -12.062 -21.859 1 97.06 62 SER B N 1
ATOM 2131 C CA . SER B 1 62 ? 5.266 -12.953 -20.828 1 97.06 62 SER B CA 1
ATOM 2132 C C . SER B 1 62 ? 4.238 -12.25 -19.953 1 97.06 62 SER B C 1
ATOM 2134 O O . SER B 1 62 ? 3.219 -12.836 -19.578 1 97.06 62 SER B O 1
ATOM 2136 N N . LEU B 1 63 ? 4.488 -10.992 -19.641 1 98 63 LEU B N 1
ATOM 2137 C CA . LEU B 1 63 ? 3.562 -10.203 -18.844 1 98 63 LEU B CA 1
ATOM 2138 C C . LEU B 1 63 ? 2.277 -9.922 -19.609 1 98 63 LEU B C 1
ATOM 2140 O O . LEU B 1 63 ? 1.179 -10.062 -19.078 1 98 63 LEU B O 1
ATOM 2144 N N . LEU B 1 64 ? 2.43 -9.562 -20.875 1 98.12 64 LEU B N 1
ATOM 2145 C CA . LEU B 1 64 ? 1.262 -9.281 -21.703 1 98.12 64 LEU B CA 1
ATOM 2146 C C . LEU B 1 64 ? 0.39 -10.523 -21.859 1 98.12 64 LEU B C 1
ATOM 2148 O O . LEU B 1 64 ? -0.833 -10.445 -21.719 1 98.12 64 LEU B O 1
ATOM 2152 N N . GLY B 1 65 ? 1.003 -11.656 -22.109 1 97.19 65 GLY B N 1
ATOM 2153 C CA . GLY B 1 65 ? 0.276 -12.906 -22.25 1 97.19 65 GLY B CA 1
ATOM 2154 C C . GLY B 1 65 ? -0.489 -13.305 -21 1 97.19 65 GLY B C 1
ATOM 2155 O O . GLY B 1 65 ? -1.646 -13.719 -21.078 1 97.19 65 GLY B O 1
ATOM 2156 N N . ALA B 1 66 ? 0.139 -13.102 -19.875 1 97.06 66 ALA B N 1
ATOM 2157 C CA . ALA B 1 66 ? -0.477 -13.461 -18.609 1 97.06 66 ALA B CA 1
ATOM 2158 C C . ALA B 1 66 ? -1.712 -12.609 -18.328 1 97.06 66 ALA B C 1
ATOM 2160 O O . ALA B 1 66 ? -2.521 -12.938 -17.469 1 97.06 66 ALA B O 1
ATOM 2161 N N . ASN B 1 67 ? -1.889 -11.531 -19.094 1 97.81 67 ASN B N 1
ATOM 2162 C CA . ASN B 1 67 ? -2.979 -10.602 -18.844 1 97.81 67 ASN B CA 1
ATOM 2163 C C . ASN B 1 67 ? -3.867 -10.422 -20.062 1 97.81 67 ASN B C 1
ATOM 2165 O O . ASN B 1 67 ? -4.621 -9.453 -20.156 1 97.81 67 ASN B O 1
ATOM 2169 N N . ASN B 1 68 ? -3.654 -11.25 -21.031 1 96.75 68 ASN B N 1
ATOM 2170 C CA . ASN B 1 68 ? -4.445 -11.25 -22.25 1 96.75 68 ASN B CA 1
ATOM 2171 C C . ASN B 1 68 ? -4.387 -9.891 -22.953 1 96.75 68 ASN B C 1
ATOM 2173 O O . ASN B 1 68 ? -5.406 -9.398 -23.453 1 96.75 68 ASN B O 1
ATOM 2177 N N . LEU B 1 69 ? -3.293 -9.297 -22.859 1 97.38 69 LEU B N 1
ATOM 2178 C CA . LEU B 1 69 ? -3.062 -8.055 -23.594 1 97.38 69 LEU B CA 1
ATOM 2179 C C . LEU B 1 69 ? -2.455 -8.328 -24.969 1 97.38 69 LEU B C 1
ATOM 2181 O O . LEU B 1 69 ? -1.658 -9.258 -25.125 1 97.38 69 LEU B O 1
ATOM 2185 N N . PRO B 1 70 ? -2.773 -7.551 -25.922 1 97.31 70 PRO B N 1
ATOM 2186 C CA . PRO B 1 70 ? -2.209 -7.754 -27.266 1 97.31 70 PRO B CA 1
ATOM 2187 C C . PRO B 1 70 ? -0.685 -7.66 -27.281 1 97.31 70 PRO B C 1
ATOM 2189 O O . PRO B 1 70 ? -0.103 -6.867 -26.531 1 97.31 70 PRO B O 1
ATOM 2192 N N . SER B 1 71 ? -0.094 -8.398 -28.188 1 95.81 71 SER B N 1
ATOM 2193 C CA . SER B 1 71 ? 1.36 -8.406 -28.312 1 95.81 71 SER B CA 1
ATOM 2194 C C . SER B 1 71 ? 1.878 -7.047 -28.781 1 95.81 71 SER B C 1
ATOM 2196 O O . SER B 1 71 ? 3.057 -6.734 -28.609 1 95.81 71 SER B O 1
ATOM 2198 N N . SER B 1 72 ? 0.955 -6.176 -29.25 1 96.69 72 SER B N 1
ATOM 2199 C CA . SER B 1 72 ? 1.333 -4.859 -29.766 1 96.69 72 SER B CA 1
ATOM 2200 C C . SER B 1 72 ? 1.329 -3.816 -28.656 1 96.69 72 SER B C 1
ATOM 2202 O O . SER B 1 72 ? 1.73 -2.67 -28.859 1 96.69 72 SER B O 1
ATOM 2204 N N . THR B 1 73 ? 0.92 -4.285 -27.5 1 97.25 73 THR B N 1
ATOM 2205 C CA . THR B 1 73 ? 0.878 -3.35 -26.391 1 97.25 73 THR B CA 1
ATOM 2206 C C . THR B 1 73 ? 2.277 -2.83 -26.062 1 97.25 73 THR B C 1
ATOM 2208 O O . THR B 1 73 ? 3.23 -3.605 -25.984 1 97.25 73 THR B O 1
ATOM 2211 N N . LEU B 1 74 ? 2.373 -1.514 -25.859 1 96.5 74 LEU B N 1
ATOM 2212 C CA . LEU B 1 74 ? 3.66 -0.875 -25.609 1 96.5 74 LEU B CA 1
ATOM 2213 C C . LEU B 1 74 ? 3.943 -0.798 -24.109 1 96.5 74 LEU B C 1
ATOM 2215 O O . LEU B 1 74 ? 3.016 -0.819 -23.297 1 96.5 74 LEU B O 1
ATOM 2219 N N . PRO B 1 75 ? 5.23 -0.626 -23.766 1 95.12 75 PRO B N 1
ATOM 2220 C CA . PRO B 1 75 ? 5.621 -0.582 -22.359 1 95.12 75 PRO B CA 1
ATOM 2221 C C . PRO B 1 75 ? 4.98 0.583 -21.594 1 95.12 75 PRO B C 1
ATOM 2223 O O . PRO B 1 75 ? 4.777 0.502 -20.391 1 95.12 75 PRO B O 1
ATOM 2226 N N . ASN B 1 76 ? 4.621 1.61 -22.266 1 93.5 76 ASN B N 1
ATOM 2227 C CA . ASN B 1 76 ? 4.062 2.779 -21.594 1 93.5 76 ASN B CA 1
ATOM 2228 C C . ASN B 1 76 ? 2.551 2.662 -21.438 1 93.5 76 ASN B C 1
ATOM 2230 O O . ASN B 1 76 ? 1.902 3.586 -20.938 1 93.5 76 ASN B O 1
ATOM 2234 N N . HIS B 1 77 ? 1.979 1.516 -21.844 1 95.69 77 HIS B N 1
ATOM 2235 C CA . HIS B 1 77 ? 0.557 1.273 -21.625 1 95.69 77 HIS B CA 1
ATOM 2236 C C . HIS B 1 77 ? 0.178 1.478 -20.156 1 95.69 77 HIS B C 1
ATOM 2238 O O . HIS B 1 77 ? 0.835 0.942 -19.266 1 95.69 77 HIS B O 1
ATOM 2244 N N . MET B 1 78 ? -0.858 2.266 -19.984 1 94.38 78 MET B N 1
ATOM 2245 C CA . MET B 1 78 ? -1.249 2.65 -18.641 1 94.38 78 MET B CA 1
ATOM 2246 C C . MET B 1 78 ? -2.039 1.535 -17.969 1 94.38 78 MET B C 1
ATOM 2248 O O . MET B 1 78 ? -2.926 0.937 -18.578 1 94.38 78 MET B O 1
ATOM 2252 N N . ILE B 1 79 ? -1.658 1.277 -16.781 1 95.44 79 ILE B N 1
ATOM 2253 C CA . ILE B 1 79 ? -2.414 0.446 -15.859 1 95.44 79 ILE B CA 1
ATOM 2254 C C . ILE B 1 79 ? -3.182 1.333 -14.875 1 95.44 79 ILE B C 1
ATOM 2256 O O . ILE B 1 79 ? -2.586 2.154 -14.18 1 95.44 79 ILE B O 1
ATOM 2260 N N . GLN B 1 80 ? -4.465 1.123 -14.82 1 93.31 80 GLN B N 1
ATOM 2261 C CA . GLN B 1 80 ? -5.289 2.008 -14 1 93.31 80 GLN B CA 1
ATOM 2262 C C . GLN B 1 80 ? -5.223 1.615 -12.523 1 93.31 80 GLN B C 1
ATOM 2264 O O . GLN B 1 80 ? -4.871 0.48 -12.195 1 93.31 80 GLN B O 1
ATOM 2269 N N . GLU B 1 81 ? -5.504 2.582 -11.703 1 90.75 81 GLU B N 1
ATOM 2270 C CA . GLU B 1 81 ? -5.602 2.283 -10.273 1 90.75 81 GLU B CA 1
ATOM 2271 C C . GLU B 1 81 ? -6.539 1.105 -10.023 1 90.75 81 GLU B C 1
ATOM 2273 O O . GLU B 1 81 ? -7.559 0.958 -10.703 1 90.75 81 GLU B O 1
ATOM 2278 N N . GLN B 1 82 ? -6.133 0.217 -9.18 1 91.19 82 GLN B N 1
ATOM 2279 C CA . GLN B 1 82 ? -6.895 -0.919 -8.672 1 91.19 82 GLN B CA 1
ATOM 2280 C C . GLN B 1 82 ? -7.016 -2.016 -9.727 1 91.19 82 GLN B C 1
ATOM 2282 O O . GLN B 1 82 ? -7.684 -3.027 -9.508 1 91.19 82 GLN B O 1
ATOM 2287 N N . GLN B 1 83 ? -6.449 -1.779 -10.875 1 94.06 83 GLN B N 1
ATOM 2288 C CA . GLN B 1 83 ? -6.375 -2.865 -11.852 1 94.06 83 GLN B CA 1
ATOM 2289 C C . GLN B 1 83 ? -5.414 -3.955 -11.383 1 94.06 83 GLN B C 1
ATOM 2291 O O . GLN B 1 83 ? -4.293 -3.662 -10.969 1 94.06 83 GLN B O 1
ATOM 2296 N N . VAL B 1 84 ? -5.871 -5.188 -11.422 1 95.94 84 VAL B N 1
ATOM 2297 C CA . VAL B 1 84 ? -5.02 -6.312 -11.055 1 95.94 84 VAL B CA 1
ATOM 2298 C C . VAL B 1 84 ? -4.215 -6.777 -12.266 1 95.94 84 VAL B C 1
ATOM 2300 O O . VAL B 1 84 ? -4.773 -6.992 -13.344 1 95.94 84 VAL B O 1
ATOM 2303 N N . ILE B 1 85 ? -2.924 -6.906 -12.117 1 97.75 85 ILE B N 1
ATOM 2304 C CA . ILE B 1 85 ? -2.029 -7.422 -13.148 1 97.75 85 ILE B CA 1
ATOM 2305 C C . ILE B 1 85 ? -1.4 -8.727 -12.68 1 97.75 85 ILE B C 1
ATOM 2307 O O . ILE B 1 85 ? -0.851 -8.797 -11.578 1 97.75 85 ILE B O 1
ATOM 2311 N N . LYS B 1 86 ? -1.541 -9.773 -13.414 1 98.38 86 LYS B N 1
ATOM 2312 C CA . LYS B 1 86 ? -0.911 -11.055 -13.117 1 98.38 86 LYS B CA 1
ATOM 2313 C C . LYS B 1 86 ? 0.557 -11.055 -13.531 1 98.38 86 LYS B C 1
ATOM 2315 O O . LYS B 1 86 ? 0.877 -10.836 -14.695 1 98.38 86 LYS B O 1
ATOM 2320 N N . ILE B 1 87 ? 1.39 -11.312 -12.617 1 98.56 87 ILE B N 1
ATOM 2321 C CA . ILE B 1 87 ? 2.832 -11.289 -12.836 1 98.56 87 ILE B CA 1
ATOM 2322 C C . ILE B 1 87 ? 3.375 -12.711 -12.891 1 98.56 87 ILE B C 1
ATOM 2324 O O . ILE B 1 87 ? 3.301 -13.445 -11.898 1 98.56 87 ILE B O 1
ATOM 2328 N N . PRO B 1 88 ? 3.928 -13.109 -13.992 1 98.31 88 PRO B N 1
ATOM 2329 C CA . PRO B 1 88 ? 4.57 -14.422 -14.023 1 98.31 88 PRO B CA 1
ATOM 2330 C C . PRO B 1 88 ? 5.902 -14.445 -13.281 1 98.31 88 PRO B C 1
ATOM 2332 O O . PRO B 1 88 ? 6.723 -13.539 -13.453 1 98.31 88 PRO B O 1
ATOM 2335 N N . ILE B 1 89 ? 6.07 -15.453 -12.484 1 97.94 89 ILE B N 1
ATOM 2336 C CA . ILE B 1 89 ? 7.312 -15.547 -11.719 1 97.94 89 ILE B CA 1
ATOM 2337 C C . ILE B 1 89 ? 7.848 -16.969 -11.773 1 97.94 89 ILE B C 1
ATOM 2339 O O . ILE B 1 89 ? 7.07 -17.938 -11.797 1 97.94 89 ILE B O 1
ATOM 2343 N N . PRO B 1 90 ? 9.164 -17.094 -11.844 1 97.38 90 PRO B N 1
ATOM 2344 C CA . PRO B 1 90 ? 9.75 -18.422 -11.672 1 97.38 90 PRO B CA 1
ATOM 2345 C C . PRO B 1 90 ? 9.734 -18.891 -10.219 1 97.38 90 PRO B C 1
ATOM 2347 O O . PRO B 1 90 ? 10.008 -18.109 -9.305 1 97.38 90 PRO B O 1
ATOM 2350 N N . CYS B 1 91 ? 9.414 -20.125 -10.055 1 96.31 91 CYS B N 1
ATOM 2351 C CA . CYS B 1 91 ? 9.219 -20.609 -8.688 1 96.31 91 CYS B CA 1
ATOM 2352 C C . CYS B 1 91 ? 10.273 -21.656 -8.328 1 96.31 91 CYS B C 1
ATOM 2354 O O . CYS B 1 91 ? 10.602 -22.516 -9.148 1 96.31 91 CYS B O 1
ATOM 2356 N N . ILE B 1 92 ? 10.75 -21.5 -7.105 1 93.75 92 ILE B N 1
ATOM 2357 C CA . ILE B 1 92 ? 11.625 -22.516 -6.516 1 93.75 92 ILE B CA 1
ATOM 2358 C C . ILE B 1 92 ? 11.148 -22.844 -5.102 1 93.75 92 ILE B C 1
ATOM 2360 O O . ILE B 1 92 ? 10.344 -22.109 -4.523 1 93.75 92 ILE B O 1
ATOM 2364 N N . CYS B 1 93 ? 11.578 -23.938 -4.664 1 92.06 93 CYS B N 1
ATOM 2365 C CA . CYS B 1 93 ? 11.32 -24.281 -3.27 1 92.06 93 CYS B CA 1
ATOM 2366 C C . CYS B 1 93 ? 12.469 -23.828 -2.377 1 92.06 93 CYS B C 1
ATOM 2368 O O . CYS B 1 93 ? 13.625 -24.125 -2.648 1 92.06 93 CYS B O 1
ATOM 2370 N N . PHE B 1 94 ? 12.133 -23.047 -1.431 1 86.81 94 PHE B N 1
ATOM 2371 C CA . PHE B 1 94 ? 13.109 -22.547 -0.466 1 86.81 94 PHE B CA 1
ATOM 2372 C C . PHE B 1 94 ? 12.648 -22.828 0.96 1 86.81 94 PHE B C 1
ATOM 2374 O O . PHE B 1 94 ? 11.672 -22.234 1.43 1 86.81 94 PHE B O 1
ATOM 2381 N N . ASN B 1 95 ? 13.328 -23.734 1.633 1 84.56 95 ASN B N 1
ATOM 2382 C CA . ASN B 1 95 ? 13.031 -24.062 3.021 1 84.56 95 ASN B CA 1
ATOM 2383 C C . ASN B 1 95 ? 11.578 -24.5 3.193 1 84.56 95 ASN B C 1
ATOM 2385 O O . ASN B 1 95 ? 10.867 -23.984 4.051 1 84.56 95 ASN B O 1
ATOM 2389 N N . GLY B 1 96 ? 11.086 -25.266 2.26 1 87.44 96 GLY B N 1
ATOM 2390 C CA . GLY B 1 96 ? 9.789 -25.906 2.389 1 87.44 96 GLY B CA 1
ATOM 2391 C C . GLY B 1 96 ? 8.648 -25.047 1.875 1 87.44 96 GLY B C 1
ATOM 2392 O O . GLY B 1 96 ? 7.488 -25.469 1.9 1 87.44 96 GLY B O 1
ATOM 2393 N N . THR B 1 97 ? 8.977 -23.844 1.442 1 92 97 THR B N 1
ATOM 2394 C CA . THR B 1 97 ? 7.957 -22.969 0.881 1 92 97 THR B CA 1
ATOM 2395 C C . THR B 1 97 ? 8.367 -22.484 -0.501 1 92 97 THR B C 1
ATOM 2397 O O . THR B 1 97 ? 9.562 -22.375 -0.801 1 92 97 THR B O 1
ATOM 2400 N N . GLY B 1 98 ? 7.395 -22.281 -1.259 1 94.94 98 GLY B N 1
ATOM 2401 C CA . GLY B 1 98 ? 7.695 -21.734 -2.568 1 94.94 98 GLY B CA 1
ATOM 2402 C C . GLY B 1 98 ? 8.086 -20.266 -2.52 1 94.94 98 GLY B C 1
ATOM 2403 O O . GLY B 1 98 ? 7.52 -19.484 -1.745 1 94.94 98 GLY B O 1
ATOM 2404 N N . ALA B 1 99 ? 9.047 -19.875 -3.322 1 95.81 99 ALA B N 1
ATOM 2405 C CA . ALA B 1 99 ? 9.516 -18.5 -3.439 1 95.81 99 ALA B CA 1
ATOM 2406 C C . ALA B 1 99 ? 9.922 -18.172 -4.875 1 95.81 99 ALA B C 1
ATOM 2408 O O . ALA B 1 99 ? 10.492 -19.031 -5.57 1 95.81 99 ALA B O 1
ATOM 2409 N N . SER B 1 100 ? 9.531 -16.938 -5.277 1 97.25 100 SER B N 1
ATOM 2410 C CA . SER B 1 100 ? 10.039 -16.531 -6.586 1 97.25 100 SER B CA 1
ATOM 2411 C C . SER B 1 100 ? 11.562 -16.609 -6.645 1 97.25 100 SER B C 1
ATOM 2413 O O . SER B 1 100 ? 12.242 -16.172 -5.719 1 97.25 100 SER B O 1
ATOM 2415 N N . ASN B 1 101 ? 12.031 -17.156 -7.621 1 95.56 101 ASN B N 1
ATOM 2416 C CA . ASN B 1 101 ? 13.438 -17.516 -7.719 1 95.56 101 ASN B CA 1
ATOM 2417 C C . ASN B 1 101 ? 14.328 -16.297 -7.898 1 95.56 101 ASN B C 1
ATOM 2419 O O . ASN B 1 101 ? 14.609 -15.891 -9.023 1 95.56 101 ASN B O 1
ATOM 2423 N N . LYS B 1 102 ? 14.805 -15.719 -6.844 1 94.31 102 LYS B N 1
ATOM 2424 C CA . LYS B 1 102 ? 15.789 -14.648 -6.746 1 94.31 102 LYS B CA 1
ATOM 2425 C C . LYS B 1 102 ? 15.312 -13.391 -7.469 1 94.31 102 LYS B C 1
ATOM 2427 O O . LYS B 1 102 ? 16.125 -12.664 -8.055 1 94.31 102 LYS B O 1
ATOM 2432 N N . MET B 1 103 ? 14.008 -13.25 -7.598 1 96.19 103 MET B N 1
ATOM 2433 C CA . MET B 1 103 ? 13.406 -12.031 -8.117 1 96.19 103 MET B CA 1
ATOM 2434 C C . MET B 1 103 ? 12.031 -11.797 -7.5 1 96.19 103 MET B C 1
ATOM 2436 O O . MET B 1 103 ? 11.383 -12.734 -7.031 1 96.19 103 MET B O 1
ATOM 2440 N N . PRO B 1 104 ? 11.633 -10.562 -7.492 1 98.06 104 PRO B N 1
ATOM 2441 C CA . PRO B 1 104 ? 12.406 -9.375 -7.855 1 98.06 104 PRO B CA 1
ATOM 2442 C C . PRO B 1 104 ? 13.469 -9.023 -6.816 1 98.06 104 PRO B C 1
ATOM 2444 O O . PRO B 1 104 ? 13.461 -9.57 -5.711 1 98.06 104 PRO B O 1
ATOM 2447 N N . ILE B 1 105 ? 14.445 -8.266 -7.25 1 98.5 105 ILE B N 1
ATOM 2448 C CA . ILE B 1 105 ? 15.375 -7.602 -6.344 1 98.5 105 ILE B CA 1
ATOM 2449 C C . ILE B 1 105 ? 14.922 -6.164 -6.094 1 98.5 105 ILE B C 1
ATOM 2451 O O . ILE B 1 105 ? 14.688 -5.41 -7.039 1 98.5 105 ILE B O 1
ATOM 2455 N N . TYR B 1 106 ? 14.688 -5.879 -4.836 1 97.94 106 TYR B N 1
ATOM 2456 C CA . TYR B 1 106 ? 14.289 -4.539 -4.414 1 97.94 106 TYR B CA 1
ATOM 2457 C C . TYR B 1 106 ? 15.477 -3.781 -3.83 1 97.94 106 TYR B C 1
ATOM 2459 O O . TYR B 1 106 ? 16.172 -4.289 -2.951 1 97.94 106 TYR B O 1
ATOM 2467 N N . THR B 1 107 ? 15.758 -2.605 -4.316 1 97.19 107 THR B N 1
ATOM 2468 C CA . THR B 1 107 ? 16.781 -1.744 -3.736 1 97.19 107 THR B CA 1
ATOM 2469 C C . THR B 1 107 ? 16.188 -0.824 -2.678 1 97.19 107 THR B C 1
ATOM 2471 O O . THR B 1 107 ? 15.312 -0.008 -2.98 1 97.19 107 THR B O 1
ATOM 2474 N N . VAL B 1 108 ? 16.625 -0.972 -1.503 1 96.06 108 VAL B N 1
ATOM 2475 C CA . VAL B 1 108 ? 16.109 -0.231 -0.363 1 96.06 108 VAL B CA 1
ATOM 2476 C C . VAL B 1 108 ? 16.219 1.27 -0.62 1 96.06 108 VAL B C 1
ATOM 2478 O O . VAL B 1 108 ? 17.25 1.744 -1.091 1 96.06 108 VAL B O 1
ATOM 2481 N N . GLN B 1 109 ? 15.188 1.996 -0.397 1 92.62 109 GLN B N 1
ATOM 2482 C CA . GLN B 1 109 ? 15.102 3.443 -0.556 1 92.62 109 GLN B CA 1
ATOM 2483 C C . GLN B 1 109 ? 15.109 4.148 0.798 1 92.62 109 GLN B C 1
ATOM 2485 O O . GLN B 1 109 ? 14.953 3.504 1.838 1 92.62 109 GLN B O 1
ATOM 2490 N N . PRO B 1 110 ? 15.336 5.449 0.812 1 87.75 110 PRO B N 1
ATOM 2491 C CA . PRO B 1 110 ? 15.242 6.184 2.076 1 87.75 110 PRO B CA 1
ATOM 2492 C C . PRO B 1 110 ? 13.906 5.988 2.781 1 87.75 110 PRO B C 1
ATOM 2494 O O . PRO B 1 110 ? 12.859 5.977 2.131 1 87.75 110 PRO B O 1
ATOM 2497 N N . ASP B 1 111 ? 13.945 5.648 4.059 1 86 111 ASP B N 1
ATOM 2498 C CA . ASP B 1 111 ? 12.789 5.586 4.945 1 86 111 ASP B CA 1
ATOM 2499 C C . ASP B 1 111 ? 12.031 4.273 4.766 1 86 111 ASP B C 1
ATOM 2501 O O . ASP B 1 111 ? 10.906 4.129 5.246 1 86 111 ASP B O 1
ATOM 2505 N N . ASP B 1 112 ? 12.703 3.361 4.094 1 91.69 112 ASP B N 1
ATOM 2506 C CA . ASP B 1 112 ? 12.125 2.027 3.951 1 91.69 112 ASP B CA 1
ATOM 2507 C C . ASP B 1 112 ? 12.195 1.258 5.27 1 91.69 112 ASP B C 1
ATOM 2509 O O . ASP B 1 112 ? 13.039 1.547 6.121 1 91.69 112 ASP B O 1
ATOM 2513 N N . GLY B 1 113 ? 11.266 0.333 5.383 1 92.88 113 GLY B N 1
ATOM 2514 C CA . GLY B 1 113 ? 11.281 -0.797 6.297 1 92.88 113 GLY B CA 1
ATOM 2515 C C . GLY B 1 113 ? 10.75 -2.076 5.676 1 92.88 113 GLY B C 1
ATOM 2516 O O . GLY B 1 113 ? 10.094 -2.039 4.629 1 92.88 113 GLY B O 1
ATOM 2517 N N . LEU B 1 114 ? 11.055 -3.111 6.383 1 95.69 114 LEU B N 1
ATOM 2518 C CA . LEU B 1 114 ? 10.633 -4.375 5.793 1 95.69 114 LEU B CA 1
ATOM 2519 C C . LEU B 1 114 ? 9.109 -4.461 5.73 1 95.69 114 LEU B C 1
ATOM 2521 O O . LEU B 1 114 ? 8.547 -4.992 4.77 1 95.69 114 LEU B O 1
ATOM 2525 N N . TYR B 1 115 ? 8.438 -3.979 6.758 1 92.62 115 TYR B N 1
ATOM 2526 C CA . TYR B 1 115 ? 6.977 -3.996 6.766 1 92.62 115 TYR B CA 1
ATOM 2527 C C . TYR B 1 115 ? 6.414 -3.166 5.617 1 92.62 115 TYR B C 1
ATOM 2529 O O . TYR B 1 115 ? 5.531 -3.625 4.887 1 92.62 115 TYR B O 1
ATOM 2537 N N . TYR B 1 116 ? 6.902 -1.942 5.434 1 91.75 116 TYR B N 1
ATOM 2538 C CA . TYR B 1 116 ? 6.457 -1.057 4.367 1 91.75 116 TYR B CA 1
ATOM 2539 C C . TYR B 1 116 ? 6.676 -1.694 3 1 91.75 116 TYR B C 1
ATOM 2541 O O . TYR B 1 116 ? 5.789 -1.67 2.145 1 91.75 116 TYR B O 1
ATOM 2549 N N . ILE B 1 117 ? 7.852 -2.275 2.809 1 95.62 117 ILE B N 1
ATOM 2550 C CA . ILE B 1 117 ? 8.188 -2.9 1.534 1 95.62 117 ILE B CA 1
ATOM 2551 C C . ILE B 1 117 ? 7.203 -4.031 1.241 1 95.62 117 ILE B C 1
ATOM 2553 O O . ILE B 1 117 ? 6.648 -4.113 0.142 1 95.62 117 ILE B O 1
ATOM 2557 N N . ALA B 1 118 ? 6.914 -4.82 2.219 1 95.62 118 ALA B N 1
ATOM 2558 C CA . ALA B 1 118 ? 6.027 -5.969 2.033 1 95.62 118 ALA B CA 1
ATOM 2559 C C . ALA B 1 118 ? 4.582 -5.52 1.825 1 95.62 118 ALA B C 1
ATOM 2561 O O . ALA B 1 118 ? 3.936 -5.922 0.855 1 95.62 118 ALA B O 1
ATOM 2562 N N . ASN B 1 119 ? 4.16 -4.594 2.631 1 92 119 ASN B N 1
ATOM 2563 C CA . ASN B 1 119 ? 2.734 -4.293 2.707 1 92 119 ASN B CA 1
ATOM 2564 C C . ASN B 1 119 ? 2.34 -3.203 1.712 1 92 119 ASN B C 1
ATOM 2566 O O . ASN B 1 119 ? 1.247 -3.244 1.144 1 92 119 ASN B O 1
ATOM 2570 N N . ASN B 1 120 ? 3.209 -2.242 1.555 1 91.56 120 ASN B N 1
ATOM 2571 C CA . ASN B 1 120 ? 2.836 -1.093 0.738 1 91.56 120 ASN B CA 1
ATOM 2572 C C . ASN B 1 120 ? 3.416 -1.193 -0.67 1 91.56 120 ASN B C 1
ATOM 2574 O O . ASN B 1 120 ? 2.705 -0.979 -1.654 1 91.56 120 ASN B O 1
ATOM 2578 N N . VAL B 1 121 ? 4.672 -1.558 -0.77 1 94.81 121 VAL B N 1
ATOM 2579 C CA . VAL B 1 121 ? 5.281 -1.648 -2.094 1 94.81 121 VAL B CA 1
ATOM 2580 C C . VAL B 1 121 ? 4.75 -2.881 -2.822 1 94.81 121 VAL B C 1
ATOM 2582 O O . VAL B 1 121 ? 4.312 -2.791 -3.973 1 94.81 121 VAL B O 1
ATOM 2585 N N . PHE B 1 122 ? 4.672 -3.977 -2.084 1 96.5 122 PHE B N 1
ATOM 2586 C CA . PHE B 1 122 ? 4.254 -5.207 -2.738 1 96.5 122 PHE B CA 1
ATOM 2587 C C . PHE B 1 122 ? 2.848 -5.602 -2.299 1 96.5 122 PHE B C 1
ATOM 2589 O O . PHE B 1 122 ? 2.449 -6.762 -2.439 1 96.5 122 PHE B O 1
ATOM 2596 N N . MET B 1 123 ? 2.176 -4.711 -1.715 1 94 123 MET B N 1
ATOM 2597 C CA . MET B 1 123 ? 0.728 -4.723 -1.529 1 94 123 MET B CA 1
ATOM 2598 C C . MET B 1 123 ? 0.296 -5.926 -0.7 1 94 123 MET B C 1
ATOM 2600 O O . MET B 1 123 ? -0.756 -6.516 -0.956 1 94 123 MET B O 1
ATOM 2604 N N . GLY B 1 124 ? 1.189 -6.406 0.166 1 93.44 124 GLY B N 1
ATOM 2605 C CA . GLY B 1 124 ? 0.785 -7.449 1.092 1 93.44 124 GLY B CA 1
ATOM 2606 C C . GLY B 1 124 ? 0.896 -8.844 0.502 1 93.44 124 GLY B C 1
ATOM 2607 O O . GLY B 1 124 ? 0.43 -9.812 1.101 1 93.44 124 GLY B O 1
ATOM 2608 N N . LEU B 1 125 ? 1.523 -8.961 -0.595 1 96.62 125 LEU B N 1
ATOM 2609 C CA . LEU B 1 125 ? 1.641 -10.25 -1.27 1 96.62 125 LEU B CA 1
ATOM 2610 C C . LEU B 1 125 ? 2.498 -11.211 -0.456 1 96.62 125 LEU B C 1
ATOM 2612 O O . LEU B 1 125 ? 2.48 -12.422 -0.698 1 96.62 125 LEU B O 1
ATOM 2616 N N . LEU B 1 126 ? 3.258 -10.688 0.472 1 96.62 126 LEU B N 1
ATOM 2617 C CA . LEU B 1 126 ? 4.047 -11.523 1.373 1 96.62 126 LEU B CA 1
ATOM 2618 C C . LEU B 1 126 ? 4.262 -10.82 2.711 1 96.62 126 LEU B C 1
ATOM 2620 O O . LEU B 1 126 ? 4.094 -9.602 2.812 1 96.62 126 LEU B O 1
ATOM 2624 N N . ALA B 1 127 ? 4.672 -11.602 3.643 1 94.81 127 ALA B N 1
ATOM 2625 C CA . ALA B 1 127 ? 4.996 -11.055 4.957 1 94.81 127 ALA B CA 1
ATOM 2626 C C . ALA B 1 127 ? 6.422 -10.516 4.992 1 94.81 127 ALA B C 1
ATOM 2628 O O . ALA B 1 127 ? 7.328 -11.102 4.395 1 94.81 127 ALA B O 1
ATOM 2629 N N . HIS B 1 128 ? 6.609 -9.453 5.812 1 94.94 128 HIS B N 1
ATOM 2630 C CA . HIS B 1 128 ? 7.938 -8.859 5.891 1 94.94 128 HIS B CA 1
ATOM 2631 C C . HIS B 1 128 ? 8.938 -9.828 6.512 1 94.94 128 HIS B C 1
ATOM 2633 O O . HIS B 1 128 ? 10.133 -9.773 6.207 1 94.94 128 HIS B O 1
ATOM 2639 N N . LYS B 1 129 ? 8.477 -10.758 7.355 1 95 129 LYS B N 1
ATOM 2640 C CA . LYS B 1 129 ? 9.367 -11.734 7.977 1 95 129 LYS B CA 1
ATOM 2641 C C . LYS B 1 129 ? 10.008 -12.641 6.93 1 95 129 LYS B C 1
ATOM 2643 O O . LYS B 1 129 ? 11.156 -13.07 7.094 1 95 129 LYS B O 1
ATOM 2648 N N . ARG B 1 130 ? 9.32 -12.875 5.902 1 95.31 130 ARG B N 1
ATOM 2649 C CA . ARG B 1 130 ? 9.875 -13.703 4.84 1 95.31 130 ARG B CA 1
ATOM 2650 C C . ARG B 1 130 ? 11.039 -13 4.148 1 95.31 130 ARG B C 1
ATOM 2652 O O . ARG B 1 130 ? 12.047 -13.633 3.807 1 95.31 130 ARG B O 1
ATOM 2659 N N . ILE B 1 131 ? 10.867 -11.703 3.918 1 96.94 131 ILE B N 1
ATOM 2660 C CA . ILE B 1 131 ? 11.961 -10.922 3.35 1 96.94 131 ILE B CA 1
ATOM 2661 C C . ILE B 1 131 ? 13.172 -10.977 4.281 1 96.94 131 ILE B C 1
ATOM 2663 O O . ILE B 1 131 ? 14.297 -11.195 3.832 1 96.94 131 ILE B O 1
ATOM 2667 N N . GLN B 1 132 ? 12.883 -10.844 5.527 1 96.5 132 GLN B N 1
ATOM 2668 C CA . GLN B 1 132 ? 13.945 -10.875 6.531 1 96.5 132 GLN B CA 1
ATOM 2669 C C . GLN B 1 132 ? 14.695 -12.203 6.492 1 96.5 132 GLN B C 1
ATOM 2671 O O . GLN B 1 132 ? 15.93 -12.227 6.469 1 96.5 132 GLN B O 1
ATOM 2676 N N . GLN B 1 133 ? 13.969 -13.25 6.445 1 94.19 133 GLN B N 1
ATOM 2677 C CA . GLN B 1 133 ? 14.523 -14.594 6.512 1 94.19 133 GLN B CA 1
ATOM 2678 C C . GLN B 1 133 ? 15.398 -14.891 5.301 1 94.19 133 GLN B C 1
ATOM 2680 O O . GLN B 1 133 ? 16.562 -15.289 5.449 1 94.19 133 GLN B O 1
ATOM 2685 N N . VAL B 1 134 ? 14.914 -14.617 4.141 1 94.56 134 VAL B N 1
ATOM 2686 C CA . VAL B 1 134 ? 15.609 -15.055 2.934 1 94.56 134 VAL B CA 1
ATOM 2687 C C . VAL B 1 134 ? 16.844 -14.195 2.717 1 94.56 134 VAL B C 1
ATOM 2689 O O . VAL B 1 134 ? 17.797 -14.625 2.049 1 94.56 134 VAL B O 1
ATOM 2692 N N . ASN B 1 135 ? 16.812 -13.008 3.223 1 97.19 135 ASN B N 1
ATOM 2693 C CA . ASN B 1 135 ? 17.953 -12.109 3.049 1 97.19 135 ASN B CA 1
ATOM 2694 C C . ASN B 1 135 ? 18.875 -12.141 4.262 1 97.19 135 ASN B C 1
ATOM 2696 O O . ASN B 1 135 ? 19.812 -11.352 4.348 1 97.19 135 ASN B O 1
ATOM 2700 N N . ARG B 1 136 ? 18.594 -13.016 5.285 1 96.31 136 ARG B N 1
ATOM 2701 C CA . ARG B 1 136 ? 19.438 -13.258 6.445 1 96.31 136 ARG B CA 1
ATOM 2702 C C . ARG B 1 136 ? 19.703 -11.969 7.211 1 96.31 136 ARG B C 1
ATOM 2704 O O . ARG B 1 136 ? 20.844 -11.688 7.578 1 96.31 136 ARG B O 1
ATOM 2711 N N . ILE B 1 137 ? 18.672 -11.211 7.301 1 96.75 137 ILE B N 1
ATOM 2712 C CA . ILE B 1 137 ? 18.766 -9.961 8.055 1 96.75 137 ILE B CA 1
ATOM 2713 C C . ILE B 1 137 ? 18.609 -10.25 9.547 1 96.75 137 ILE B C 1
ATOM 2715 O O . ILE B 1 137 ? 17.547 -10.727 9.984 1 96.75 137 ILE B O 1
ATOM 2719 N N . GLU B 1 138 ? 19.578 -9.914 10.383 1 95.44 138 GLU B N 1
ATOM 2720 C CA . GLU B 1 138 ? 19.578 -10.234 11.812 1 95.44 138 GLU B CA 1
ATOM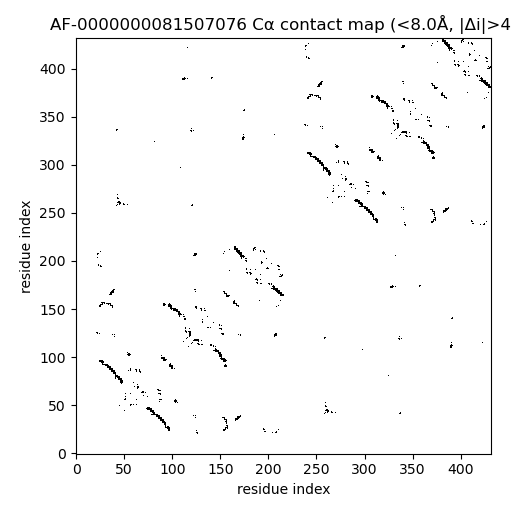 2721 C C . GLU B 1 138 ? 18.609 -9.336 12.57 1 95.44 138 GLU B C 1
ATOM 2723 O O . GLU B 1 138 ? 17.766 -9.828 13.328 1 95.44 138 GLU B O 1
ATOM 2728 N N . ASN B 1 139 ? 18.766 -8.039 12.383 1 92.38 139 ASN B N 1
ATOM 2729 C CA . ASN B 1 139 ? 17.875 -7.055 12.992 1 92.38 139 ASN B CA 1
ATOM 2730 C C . ASN B 1 139 ? 16.969 -6.406 11.953 1 92.38 139 ASN B C 1
ATOM 2732 O O . ASN B 1 139 ? 17.422 -5.613 11.125 1 92.38 139 ASN B O 1
ATOM 2736 N N . ALA B 1 140 ? 15.672 -6.672 12.008 1 89.62 140 ALA B N 1
ATOM 2737 C CA . ALA B 1 140 ? 14.695 -6.266 11 1 89.62 140 ALA B CA 1
ATOM 2738 C C . ALA B 1 140 ? 14.641 -4.746 10.867 1 89.62 140 ALA B C 1
ATOM 2740 O O . ALA B 1 140 ? 14.234 -4.219 9.828 1 89.62 140 ALA B O 1
ATOM 2741 N N . ASP B 1 141 ? 15.109 -4.078 11.836 1 86.31 141 ASP B N 1
ATOM 2742 C CA . ASP B 1 141 ? 15.008 -2.621 11.844 1 86.31 141 ASP B CA 1
ATOM 2743 C C . ASP B 1 141 ? 16.266 -1.978 11.266 1 86.31 141 ASP B C 1
ATOM 2745 O O . ASP B 1 141 ? 16.359 -0.751 11.203 1 86.31 141 ASP B O 1
ATOM 2749 N N . LYS B 1 142 ? 17.156 -2.797 10.875 1 89.12 142 LYS B N 1
ATOM 2750 C CA . LYS B 1 142 ? 18.438 -2.268 10.414 1 89.12 142 LYS B CA 1
ATOM 2751 C C . LYS B 1 142 ? 18.719 -2.67 8.969 1 89.12 142 LYS B C 1
ATOM 2753 O O . LYS B 1 142 ? 19.531 -3.551 8.703 1 89.12 142 LYS B O 1
ATOM 2758 N N . ILE B 1 143 ? 17.984 -2.133 8.039 1 93.81 143 ILE B N 1
ATOM 2759 C CA . ILE B 1 143 ? 18.344 -2.225 6.625 1 93.81 143 ILE B CA 1
ATOM 2760 C C . ILE B 1 143 ? 18.891 -0.883 6.141 1 93.81 143 ILE B C 1
ATOM 2762 O O . ILE B 1 143 ? 18.609 0.16 6.738 1 93.81 143 ILE B O 1
ATOM 2766 N N . ASN B 1 144 ? 19.688 -0.897 5.031 1 94.25 144 ASN B N 1
ATOM 2767 C CA . ASN B 1 144 ? 20.391 0.3 4.574 1 94.25 144 ASN B CA 1
ATOM 2768 C C . ASN B 1 144 ? 19.953 0.702 3.17 1 94.25 144 ASN B C 1
ATOM 2770 O O . ASN B 1 144 ? 19.75 -0.157 2.311 1 94.25 144 ASN B O 1
ATOM 2774 N N . VAL B 1 145 ? 19.844 1.982 3.004 1 93.69 145 VAL B N 1
ATOM 2775 C CA . VAL B 1 145 ? 19.562 2.506 1.672 1 93.69 145 VAL B CA 1
ATOM 2776 C C . VAL B 1 145 ? 20.578 1.96 0.674 1 93.69 145 VAL B C 1
ATOM 2778 O O . VAL B 1 145 ? 21.781 1.935 0.955 1 93.69 145 VAL B O 1
ATOM 2781 N N . GLY B 1 146 ? 20.109 1.424 -0.458 1 96.94 146 GLY B N 1
ATOM 2782 C CA . GLY B 1 146 ? 20.969 0.859 -1.479 1 96.94 146 GLY B CA 1
ATOM 2783 C C . GLY B 1 146 ? 21.125 -0.646 -1.361 1 96.94 146 GLY B C 1
ATOM 2784 O O . GLY B 1 146 ? 21.594 -1.302 -2.301 1 96.94 146 GLY B O 1
ATOM 2785 N N . GLN B 1 147 ? 20.781 -1.15 -0.179 1 97.62 147 GLN B N 1
ATOM 2786 C CA . GLN B 1 147 ? 20.828 -2.596 0.018 1 97.62 147 GLN B CA 1
ATOM 2787 C C . GLN B 1 147 ? 19.875 -3.309 -0.933 1 97.62 147 GLN B C 1
ATOM 2789 O O . GLN B 1 147 ? 18.75 -2.852 -1.152 1 97.62 147 GLN B O 1
ATOM 2794 N N . GLU B 1 148 ? 20.312 -4.398 -1.539 1 98.19 148 GLU B N 1
ATOM 2795 C CA . GLU B 1 148 ? 19.469 -5.203 -2.42 1 98.19 148 GLU B CA 1
ATOM 2796 C C . GLU B 1 148 ? 18.812 -6.344 -1.657 1 98.19 148 GLU B C 1
ATOM 2798 O O . GLU B 1 148 ? 19.484 -7.109 -0.965 1 98.19 148 GLU B O 1
ATOM 2803 N N . LEU B 1 149 ? 17.516 -6.422 -1.774 1 98.56 149 LEU B N 1
ATOM 2804 C CA . LEU B 1 149 ? 16.734 -7.449 -1.09 1 98.56 149 LEU B CA 1
ATOM 2805 C C . LEU B 1 149 ? 16.031 -8.359 -2.094 1 98.56 149 LEU B C 1
ATOM 2807 O O . LEU B 1 149 ? 15.383 -7.871 -3.023 1 98.56 149 LEU B O 1
ATOM 2811 N N . TRP B 1 150 ? 16.203 -9.648 -1.929 1 98.44 150 TRP B N 1
ATOM 2812 C CA . TRP B 1 150 ? 15.359 -10.617 -2.619 1 98.44 150 TRP B CA 1
ATOM 2813 C C . TRP B 1 150 ? 13.945 -10.609 -2.045 1 98.44 150 TRP B C 1
ATOM 2815 O O . TRP B 1 150 ? 13.758 -10.773 -0.836 1 98.44 150 TRP B O 1
ATOM 2825 N N . ILE B 1 151 ? 12.93 -10.328 -2.877 1 98.38 151 ILE B N 1
ATOM 2826 C CA . ILE B 1 151 ? 11.531 -10.391 -2.477 1 98.38 151 ILE B CA 1
ATOM 2827 C C . ILE B 1 151 ? 10.938 -11.742 -2.889 1 98.38 151 ILE B C 1
ATOM 2829 O O . ILE B 1 151 ? 10.586 -11.945 -4.051 1 98.38 151 ILE B O 1
ATOM 2833 N N . PRO B 1 152 ? 10.812 -12.664 -1.963 1 97.62 152 PRO B N 1
ATOM 2834 C CA . PRO B 1 152 ? 10.367 -14.016 -2.299 1 97.62 152 PRO B CA 1
ATOM 2835 C C . PRO B 1 152 ? 8.852 -14.125 -2.426 1 97.62 152 PRO B C 1
ATOM 2837 O O . PRO B 1 152 ? 8.188 -14.656 -1.526 1 97.62 152 PRO B O 1
ATOM 2840 N N . LEU B 1 153 ? 8.336 -13.75 -3.521 1 98.25 153 LEU B N 1
ATOM 2841 C CA . LEU B 1 153 ? 6.898 -13.82 -3.746 1 98.25 153 LEU B CA 1
ATOM 2842 C C . LEU B 1 153 ? 6.398 -15.258 -3.645 1 98.25 153 LEU B C 1
ATOM 2844 O O . LEU B 1 153 ? 7.078 -16.188 -4.082 1 98.25 153 LEU B O 1
ATOM 2848 N N . PRO B 1 154 ? 5.227 -15.43 -3.084 1 97.44 154 PRO B N 1
ATOM 2849 C CA . PRO B 1 154 ? 4.73 -16.797 -2.859 1 97.44 154 PRO B CA 1
ATOM 2850 C C . PRO B 1 154 ? 4.383 -17.516 -4.16 1 97.44 154 PRO B C 1
ATOM 2852 O O . PRO B 1 154 ? 3.822 -16.906 -5.074 1 97.44 154 PRO B O 1
ATOM 2855 N N . CYS B 1 155 ? 4.746 -18.75 -4.195 1 97.12 155 CYS B N 1
ATOM 2856 C CA . CYS B 1 155 ? 4.473 -19.625 -5.332 1 97.12 155 CYS B CA 1
ATOM 2857 C C . CYS B 1 155 ? 4.512 -21.094 -4.918 1 97.12 155 CYS B C 1
ATOM 2859 O O . CYS B 1 155 ? 4.77 -21.406 -3.754 1 97.12 155 CYS B O 1
ATOM 2861 N N . SER B 1 156 ? 4.105 -21.891 -5.84 1 95.69 156 SER B N 1
ATOM 2862 C CA . SER B 1 156 ? 4.16 -23.328 -5.605 1 95.69 156 SER B CA 1
ATOM 2863 C C . SER B 1 156 ? 4.227 -24.109 -6.914 1 95.69 156 SER B C 1
ATOM 2865 O O . SER B 1 156 ? 3.77 -23.625 -7.953 1 95.69 156 SER B O 1
ATOM 2867 N N . CYS B 1 157 ? 4.844 -25.266 -6.805 1 93.69 157 CYS B N 1
ATOM 2868 C CA . CYS B 1 157 ? 4.898 -26.156 -7.949 1 93.69 157 CYS B CA 1
ATOM 2869 C C . CYS B 1 157 ? 4.203 -27.484 -7.641 1 93.69 157 CYS B C 1
ATOM 2871 O O . CYS B 1 157 ? 4.352 -28.453 -8.383 1 93.69 157 CYS B O 1
ATOM 2873 N N . GLU B 1 158 ? 3.482 -27.469 -6.586 1 92.12 158 GLU B N 1
ATOM 2874 C CA . GLU B 1 158 ? 2.811 -28.688 -6.16 1 92.12 158 GLU B CA 1
ATOM 2875 C C . GLU B 1 158 ? 1.674 -29.062 -7.109 1 92.12 158 GLU B C 1
ATOM 2877 O O . GLU B 1 158 ? 0.958 -28.172 -7.598 1 92.12 158 GLU B O 1
ATOM 2882 N N . GLU B 1 159 ? 1.557 -30.328 -7.285 1 92.31 159 GLU B N 1
ATOM 2883 C CA . GLU B 1 159 ? 0.377 -30.781 -8.016 1 92.31 159 GLU B CA 1
ATOM 2884 C C . GLU B 1 159 ? -0.876 -30.688 -7.152 1 92.31 159 GLU B C 1
ATOM 2886 O O . GLU B 1 159 ? -0.795 -30.75 -5.922 1 92.31 159 GLU B O 1
ATOM 2891 N N . VAL B 1 160 ? -1.953 -30.484 -7.773 1 93.94 160 VAL B N 1
ATOM 2892 C CA . VAL B 1 160 ? -3.246 -30.5 -7.098 1 93.94 160 VAL B CA 1
ATOM 2893 C C . VAL B 1 160 ? -4.113 -31.625 -7.648 1 93.94 160 VAL B C 1
ATOM 2895 O O . VAL B 1 160 ? -4.414 -31.656 -8.844 1 93.94 160 VAL B O 1
ATOM 2898 N N . GLU B 1 161 ? -4.434 -32.594 -6.715 1 91.81 161 GLU B N 1
ATOM 2899 C CA . GLU B 1 161 ? -5.219 -33.75 -7.105 1 91.81 161 GLU B CA 1
ATOM 2900 C C . GLU B 1 161 ? -4.559 -34.531 -8.25 1 91.81 161 GLU B C 1
ATOM 2902 O O . GLU B 1 161 ? -5.219 -34.875 -9.227 1 91.81 161 GLU B O 1
ATOM 2907 N N . GLY B 1 162 ? -3.312 -34.5 -8.234 1 90.88 162 GLY B N 1
ATOM 2908 C CA . GLY B 1 162 ? -2.547 -35.312 -9.18 1 90.88 162 GLY B CA 1
ATOM 2909 C C . GLY B 1 162 ? -2.301 -34.594 -10.5 1 90.88 162 GLY B C 1
ATOM 2910 O O . GLY B 1 162 ? -1.729 -35.156 -11.43 1 90.88 162 GLY B O 1
ATOM 2911 N N . GLU B 1 163 ? -2.664 -33.375 -10.672 1 92.81 163 GLU B N 1
ATOM 2912 C CA . GLU B 1 163 ? -2.504 -32.625 -11.914 1 92.81 163 GLU B CA 1
ATOM 2913 C C . GLU B 1 163 ? -1.605 -31.406 -11.711 1 92.81 163 GLU B C 1
ATOM 2915 O O . GLU B 1 163 ? -1.66 -30.75 -10.672 1 92.81 163 GLU B O 1
ATOM 2920 N N . ARG B 1 164 ? -0.832 -31.188 -12.734 1 91.88 164 ARG B N 1
ATOM 2921 C CA . ARG B 1 164 ? -0.059 -29.953 -12.742 1 91.88 164 ARG B CA 1
ATOM 2922 C C . ARG B 1 164 ? -0.965 -28.734 -12.938 1 91.88 164 ARG B C 1
ATOM 2924 O O . ARG B 1 164 ? -1.867 -28.766 -13.781 1 91.88 164 ARG B O 1
ATOM 2931 N N . VAL B 1 165 ? -0.801 -27.734 -12.109 1 95.12 165 VAL B N 1
ATOM 2932 C CA . VAL B 1 165 ? -1.597 -26.516 -12.188 1 95.12 165 VAL B CA 1
ATOM 2933 C C . VAL B 1 165 ? -0.682 -25.297 -12.109 1 95.12 165 VAL B C 1
ATOM 2935 O O . VAL B 1 165 ? 0.5 -25.422 -11.781 1 95.12 165 VAL B O 1
ATOM 2938 N N . VAL B 1 166 ? -1.157 -24.172 -12.547 1 96.5 166 VAL B N 1
ATOM 2939 C CA . VAL B 1 166 ? -0.483 -22.906 -12.297 1 96.5 166 VAL B CA 1
ATOM 2940 C C . VAL B 1 166 ? -0.995 -22.297 -10.992 1 96.5 166 VAL B C 1
ATOM 2942 O O . VAL B 1 166 ? -2.168 -21.938 -10.891 1 96.5 166 VAL B O 1
ATOM 2945 N N . HIS B 1 167 ? -0.127 -22.219 -10.047 1 97.12 167 HIS B N 1
ATOM 2946 C CA . HIS B 1 167 ? -0.514 -21.594 -8.789 1 97.12 167 HIS B CA 1
ATOM 2947 C C . HIS B 1 167 ? -0.529 -20.062 -8.906 1 97.12 167 HIS B C 1
ATOM 2949 O O . HIS B 1 167 ? 0.383 -19.484 -9.492 1 97.12 167 HIS B O 1
ATOM 2955 N N . TYR B 1 168 ? -1.59 -19.516 -8.414 1 98.25 168 TYR B N 1
ATOM 2956 C CA . TYR B 1 168 ? -1.831 -18.078 -8.445 1 98.25 168 TYR B CA 1
ATOM 2957 C C . TYR B 1 168 ? -1.976 -17.516 -7.039 1 98.25 168 TYR B C 1
ATOM 2959 O O . TYR B 1 168 ? -2.824 -17.969 -6.266 1 98.25 168 TYR B O 1
ATOM 2967 N N . ALA B 1 169 ? -1.06 -16.578 -6.707 1 98.12 169 ALA B N 1
ATOM 2968 C CA . ALA B 1 169 ? -1.229 -15.844 -5.453 1 98.12 169 ALA B CA 1
ATOM 2969 C C . ALA B 1 169 ? -2.279 -14.75 -5.594 1 98.12 169 ALA B C 1
ATOM 2971 O O . ALA B 1 169 ? -1.982 -13.656 -6.078 1 98.12 169 ALA B O 1
ATOM 2972 N N . HIS B 1 170 ? -3.416 -15.031 -5.109 1 97.12 170 HIS B N 1
ATOM 2973 C CA . HIS B 1 170 ? -4.57 -14.133 -5.141 1 97.12 170 HIS B CA 1
ATOM 2974 C C . HIS B 1 170 ? -4.645 -13.281 -3.877 1 97.12 170 HIS B C 1
ATOM 2976 O O . HIS B 1 170 ? -4.625 -13.812 -2.764 1 97.12 170 HIS B O 1
ATOM 2982 N N . LEU B 1 171 ? -4.672 -11.977 -4.055 1 94.88 171 LEU B N 1
ATOM 2983 C CA . LEU B 1 171 ? -4.891 -11.117 -2.896 1 94.88 171 LEU B CA 1
ATOM 2984 C C . LEU B 1 171 ? -6.34 -11.195 -2.424 1 94.88 171 LEU B C 1
ATOM 2986 O O . LEU B 1 171 ? -7.258 -10.836 -3.164 1 94.88 171 LEU B O 1
ATOM 2990 N N . VAL B 1 172 ? -6.527 -11.625 -1.194 1 94.69 172 VAL B N 1
ATOM 2991 C CA . VAL B 1 172 ? -7.871 -11.852 -0.674 1 94.69 172 VAL B CA 1
ATOM 2992 C C . VAL B 1 172 ? -8.586 -10.508 -0.496 1 94.69 172 VAL B C 1
ATOM 2994 O O . VAL B 1 172 ? -8.039 -9.586 0.113 1 94.69 172 VAL B O 1
ATOM 2997 N N . GLU B 1 173 ? -9.711 -10.461 -1.016 1 89.06 173 GLU B N 1
ATOM 2998 C CA . GLU B 1 173 ? -10.539 -9.273 -0.87 1 89.06 173 GLU B CA 1
ATOM 2999 C C . GLU B 1 173 ? -11.273 -9.273 0.466 1 89.06 173 GLU B C 1
ATOM 3001 O O . GLU B 1 173 ? -11.742 -10.32 0.924 1 89.06 173 GLU B O 1
ATOM 3006 N N . GLU B 1 174 ? -11.383 -8.094 1.05 1 87.31 174 GLU B N 1
ATOM 3007 C CA . GLU B 1 174 ? -12.125 -7.992 2.303 1 87.31 174 GLU B CA 1
ATOM 3008 C C . GLU B 1 174 ? -13.57 -8.461 2.127 1 87.31 174 GLU B C 1
ATOM 3010 O O . GLU B 1 174 ? -14.219 -8.117 1.136 1 87.31 174 GLU B O 1
ATOM 3015 N N . GLY B 1 175 ? -14.023 -9.297 3.049 1 85.44 175 GLY B N 1
ATOM 3016 C CA . GLY B 1 175 ? -15.406 -9.766 3.027 1 85.44 175 GLY B CA 1
ATOM 3017 C C . GLY B 1 175 ? -15.609 -10.984 2.152 1 85.44 175 GLY B C 1
ATOM 3018 O O . GLY B 1 175 ? -16.688 -11.586 2.15 1 85.44 175 GLY B O 1
ATOM 3019 N N . SER B 1 176 ? -14.609 -11.406 1.435 1 91.69 176 SER B N 1
ATOM 3020 C CA . SER B 1 176 ? -14.734 -12.594 0.594 1 91.69 176 SER B CA 1
ATOM 3021 C C . SER B 1 176 ? -14.758 -13.867 1.434 1 91.69 176 SER B C 1
ATOM 3023 O O . SER B 1 176 ? -14.281 -13.875 2.57 1 91.69 176 SER B O 1
ATOM 3025 N N . THR B 1 177 ? -15.312 -14.891 0.808 1 95.81 177 THR B N 1
ATOM 3026 C CA . THR B 1 177 ? -15.281 -16.219 1.413 1 95.81 177 THR B CA 1
ATOM 3027 C C . THR B 1 177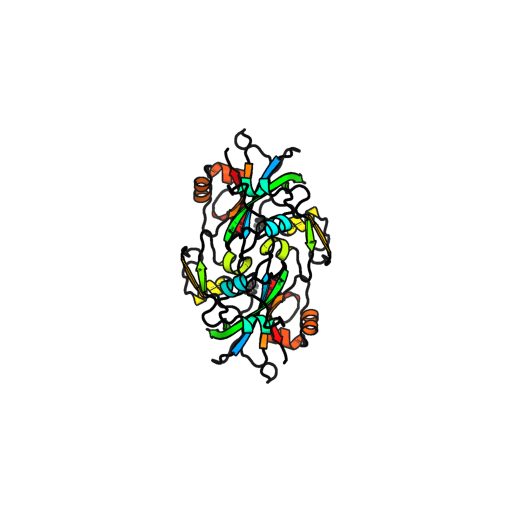 ? -14.492 -17.188 0.54 1 95.81 177 THR B C 1
ATOM 3029 O O . THR B 1 177 ? -14.266 -16.938 -0.644 1 95.81 177 THR B O 1
ATOM 3032 N N . VAL B 1 178 ? -14.133 -18.297 1.211 1 98.06 178 VAL B N 1
ATOM 3033 C CA . VAL B 1 178 ? -13.422 -19.328 0.461 1 98.06 178 VAL B CA 1
ATOM 3034 C C . VAL B 1 178 ? -14.32 -19.875 -0.648 1 98.06 178 VAL B C 1
ATOM 3036 O O . VAL B 1 178 ? -13.852 -20.141 -1.757 1 98.06 178 VAL B O 1
ATOM 3039 N N . GLU B 1 179 ? -15.602 -19.969 -0.379 1 98.31 179 GLU B N 1
ATOM 3040 C CA . GLU B 1 179 ? -16.562 -20.453 -1.365 1 98.31 179 GLU B CA 1
ATOM 3041 C C . GLU B 1 179 ? -16.625 -19.531 -2.578 1 98.31 179 GLU B C 1
ATOM 3043 O O . GLU B 1 179 ? -16.625 -20 -3.721 1 98.31 179 GLU B O 1
ATOM 3048 N N . GLU B 1 180 ? -16.641 -18.266 -2.338 1 96.88 180 GLU B N 1
ATOM 3049 C CA . GLU B 1 180 ? -16.703 -17.281 -3.424 1 96.88 180 GLU B CA 1
ATOM 3050 C C . GLU B 1 180 ? -15.422 -17.328 -4.262 1 96.88 180 GLU B C 1
ATOM 3052 O O . GLU B 1 180 ? -15.477 -17.234 -5.492 1 96.88 180 GLU B O 1
ATOM 3057 N N . ILE B 1 181 ? -14.297 -17.453 -3.598 1 97.31 181 ILE B N 1
ATOM 3058 C CA . ILE B 1 181 ? -13.023 -17.516 -4.301 1 97.31 181 ILE B CA 1
ATOM 3059 C C . ILE B 1 181 ? -12.961 -18.797 -5.148 1 97.31 181 ILE B C 1
ATOM 3061 O O . ILE B 1 181 ? -12.539 -18.766 -6.305 1 97.31 181 ILE B O 1
ATOM 3065 N N . ALA B 1 182 ? -13.391 -19.891 -4.602 1 98.12 182 ALA B N 1
ATOM 3066 C CA . ALA B 1 182 ? -13.414 -21.156 -5.336 1 98.12 182 ALA B CA 1
ATOM 3067 C C . ALA B 1 182 ? -14.242 -21.031 -6.609 1 98.12 182 ALA B C 1
ATOM 3069 O O . ALA B 1 182 ? -13.82 -21.453 -7.684 1 98.12 182 ALA B O 1
ATOM 3070 N N . GLU B 1 183 ? -15.383 -20.438 -6.477 1 97.44 183 GLU B N 1
ATOM 3071 C CA . GLU B 1 183 ? -16.266 -20.234 -7.621 1 97.44 183 GLU B CA 1
ATOM 3072 C C . GLU B 1 183 ? -15.617 -19.344 -8.68 1 97.44 183 GLU B C 1
ATOM 3074 O O . GLU B 1 183 ? -15.641 -19.672 -9.867 1 97.44 183 GLU B O 1
ATOM 3079 N N . LYS B 1 184 ? -15.023 -18.359 -8.25 1 95.56 184 LYS B N 1
ATOM 3080 C CA . LYS B 1 184 ? -14.406 -17.391 -9.148 1 95.56 184 LYS B CA 1
ATOM 3081 C C . LYS B 1 184 ? -13.32 -18.031 -10 1 95.56 184 LYS B C 1
ATOM 3083 O O . LYS B 1 184 ? -13.156 -17.688 -11.172 1 95.56 184 LYS B O 1
ATOM 3088 N N . PHE B 1 185 ? -12.641 -18.984 -9.375 1 97.38 185 PHE B N 1
ATOM 3089 C CA . PHE B 1 185 ? -11.461 -19.484 -10.07 1 97.38 185 PHE B CA 1
ATOM 3090 C C . PHE B 1 185 ? -11.672 -20.922 -10.523 1 97.38 185 PHE B C 1
ATOM 3092 O O . PHE B 1 185 ? -10.727 -21.594 -10.961 1 97.38 185 PHE B O 1
ATOM 3099 N N . GLY B 1 186 ? -12.797 -21.422 -10.398 1 96.5 186 GLY B N 1
ATOM 3100 C CA . GLY B 1 186 ? -13.148 -22.719 -10.945 1 96.5 186 GLY B CA 1
ATOM 3101 C C . GLY B 1 186 ? -12.523 -23.875 -10.195 1 96.5 186 GLY B C 1
ATOM 3102 O O . GLY B 1 186 ? -12.031 -24.828 -10.812 1 96.5 186 GLY B O 1
ATOM 3103 N N . THR B 1 187 ? -12.484 -23.812 -8.93 1 97.38 187 THR B N 1
ATOM 3104 C CA . THR B 1 187 ? -12.008 -24.875 -8.047 1 97.38 187 THR B CA 1
ATOM 3105 C C . THR B 1 187 ? -12.984 -25.094 -6.895 1 97.38 187 THR B C 1
ATOM 3107 O O . THR B 1 187 ? -14.156 -24.734 -6.984 1 97.38 187 THR B O 1
ATOM 3110 N N . THR B 1 188 ? -12.594 -25.828 -5.828 1 97.56 188 THR B N 1
ATOM 3111 C CA . THR B 1 188 ? -13.5 -26.109 -4.727 1 97.56 188 THR B CA 1
ATOM 3112 C C . THR B 1 188 ? -12.977 -25.531 -3.418 1 97.56 188 THR B C 1
ATOM 3114 O O . THR B 1 188 ? -11.773 -25.297 -3.273 1 97.56 188 THR B O 1
ATOM 3117 N N . SER B 1 189 ? -13.898 -25.328 -2.52 1 98.06 189 SER B N 1
ATOM 3118 C CA . SER B 1 189 ? -13.508 -24.859 -1.197 1 98.06 189 SER B CA 1
ATOM 3119 C C . SER B 1 189 ? -12.555 -25.828 -0.521 1 98.06 189 SER B C 1
ATOM 3121 O O . SER B 1 189 ? -11.578 -25.422 0.109 1 98.06 189 SER B O 1
ATOM 3123 N N . ASP B 1 190 ? -12.836 -27.125 -0.633 1 97.69 190 ASP B N 1
ATOM 3124 C CA . ASP B 1 190 ? -11.984 -28.141 -0.016 1 97.69 190 ASP B CA 1
ATOM 3125 C C . ASP B 1 190 ? -10.555 -28.062 -0.534 1 97.69 190 ASP B C 1
ATOM 3127 O O . ASP B 1 190 ? -9.602 -28.109 0.247 1 97.69 190 ASP B O 1
ATOM 3131 N N . THR B 1 191 ? -10.422 -27.938 -1.808 1 97 191 THR B N 1
ATOM 3132 C CA . THR B 1 191 ? -9.102 -27.797 -2.404 1 97 191 THR B CA 1
ATOM 3133 C C . THR B 1 191 ? -8.383 -26.578 -1.845 1 97 191 THR B C 1
ATOM 3135 O O . THR B 1 191 ? -7.215 -26.656 -1.458 1 97 191 THR B O 1
ATOM 3138 N N . LEU B 1 192 ? -9.047 -25.438 -1.764 1 97.62 192 LEU B N 1
ATOM 3139 C CA . LEU B 1 192 ? -8.445 -24.188 -1.285 1 97.62 192 LEU B CA 1
ATOM 3140 C C . LEU B 1 192 ? -8.078 -24.297 0.193 1 97.62 192 LEU B C 1
ATOM 3142 O O . LEU B 1 192 ? -7.031 -23.812 0.615 1 97.62 192 LEU B O 1
ATOM 3146 N N . TYR B 1 193 ? -8.984 -24.969 0.993 1 97.12 193 TYR B N 1
ATOM 3147 C CA . TYR B 1 193 ? -8.672 -25.188 2.402 1 97.12 193 TYR B CA 1
ATOM 3148 C C . TYR B 1 193 ? -7.391 -25.984 2.561 1 97.12 193 TYR B C 1
ATOM 3150 O O . TYR B 1 193 ? -6.496 -25.609 3.318 1 97.12 193 TYR B O 1
ATOM 3158 N N . ARG B 1 194 ? -7.258 -27.016 1.835 1 94.88 194 ARG B N 1
ATOM 3159 C CA . ARG B 1 194 ? -6.09 -27.891 1.912 1 94.88 194 ARG B CA 1
ATOM 3160 C C . ARG B 1 194 ? -4.832 -27.172 1.454 1 94.88 194 ARG B C 1
ATOM 3162 O O . ARG B 1 194 ? -3.801 -27.219 2.129 1 94.88 194 ARG B O 1
ATOM 3169 N N . LEU B 1 195 ? -4.902 -26.469 0.341 1 94.62 195 LEU B N 1
ATOM 3170 C CA . LEU B 1 195 ? -3.746 -25.797 -0.241 1 94.62 195 LEU B CA 1
ATOM 3171 C C . LEU B 1 195 ? -3.203 -24.734 0.709 1 94.62 195 LEU B C 1
ATOM 3173 O O . LEU B 1 195 ? -1.993 -24.484 0.753 1 94.62 195 LEU B O 1
ATOM 3177 N N . ASN B 1 196 ? -4.098 -24.094 1.432 1 96.31 196 ASN B N 1
ATOM 3178 C CA . ASN B 1 196 ? -3.695 -22.922 2.219 1 96.31 196 ASN B CA 1
ATOM 3179 C C . ASN B 1 196 ? -3.639 -23.25 3.709 1 96.31 196 ASN B C 1
ATOM 3181 O O . ASN B 1 196 ? -3.381 -22.375 4.531 1 96.31 196 ASN B O 1
ATOM 3185 N N . GLY B 1 197 ? -3.912 -24.453 4.086 1 94 197 GLY B N 1
ATOM 3186 C CA . GLY B 1 197 ? -3.777 -24.891 5.465 1 94 197 GLY B CA 1
ATOM 3187 C C . GLY B 1 197 ? -4.789 -24.25 6.395 1 94 197 GLY B C 1
ATOM 3188 O O . GLY B 1 197 ? -4.477 -23.953 7.547 1 94 197 GLY B O 1
ATOM 3189 N N . ILE B 1 198 ? -5.914 -23.891 5.863 1 95.56 198 ILE B N 1
ATOM 3190 C CA . ILE B 1 198 ? -6.98 -23.344 6.695 1 95.56 198 ILE B CA 1
ATOM 3191 C C . ILE B 1 198 ? -8.188 -24.281 6.664 1 95.56 198 ILE B C 1
ATOM 3193 O O . ILE B 1 198 ? -8.281 -25.156 5.797 1 95.56 198 ILE B O 1
ATOM 3197 N N . THR B 1 199 ? -9.164 -24.062 7.648 1 95.81 199 THR B N 1
ATOM 3198 C CA . THR B 1 199 ? -10.258 -25.016 7.742 1 95.81 199 THR B CA 1
ATOM 3199 C C . THR B 1 199 ? -11.609 -24.312 7.676 1 95.81 199 THR B C 1
ATOM 3201 O O . THR B 1 199 ? -12.648 -24.969 7.551 1 95.81 199 THR B O 1
ATOM 3204 N N . ASN B 1 200 ? -11.547 -22.969 7.797 1 94.94 200 ASN B N 1
ATOM 3205 C CA . ASN B 1 200 ? -12.789 -22.219 7.719 1 94.94 200 ASN B CA 1
ATOM 3206 C C . ASN B 1 200 ? -12.539 -20.766 7.312 1 94.94 200 ASN B C 1
ATOM 3208 O O . ASN B 1 200 ? -11.383 -20.328 7.227 1 94.94 200 ASN B O 1
ATOM 3212 N N . ASN B 1 201 ? -13.57 -20.016 7.102 1 94.44 201 ASN B N 1
ATOM 3213 C CA . ASN B 1 201 ? -13.5 -18.656 6.578 1 94.44 201 ASN B CA 1
ATOM 3214 C C . ASN B 1 201 ? -12.891 -17.688 7.594 1 94.44 201 ASN B C 1
ATOM 3216 O O . ASN B 1 201 ? -12.32 -16.656 7.219 1 94.44 201 ASN B O 1
ATOM 3220 N N . SER B 1 202 ? -13.031 -17.984 8.836 1 93.5 202 SER B N 1
ATOM 3221 C CA . SER B 1 202 ? -12.492 -17.078 9.852 1 93.5 202 SER B CA 1
ATOM 3222 C C . SER B 1 202 ? -10.977 -17 9.773 1 93.5 202 SER B C 1
ATOM 3224 O O . SER B 1 202 ? -10.367 -16.062 10.305 1 93.5 202 SER B O 1
ATOM 3226 N N . GLN B 1 203 ? -10.398 -17.953 9.086 1 94.5 203 GLN B N 1
ATOM 3227 C CA . GLN B 1 203 ? -8.945 -18 8.938 1 94.5 203 GLN B CA 1
ATOM 3228 C C . GLN B 1 203 ? -8.508 -17.359 7.621 1 94.5 203 GLN B C 1
ATOM 3230 O O . GLN B 1 203 ? -7.309 -17.266 7.344 1 94.5 203 GLN B O 1
ATOM 3235 N N . LEU B 1 204 ? -9.477 -17 6.781 1 94.56 204 LEU B N 1
ATOM 3236 C CA . LEU B 1 204 ? -9.18 -16.266 5.559 1 94.56 204 LEU B CA 1
ATOM 3237 C C . LEU B 1 204 ? -8.875 -14.797 5.867 1 94.56 204 LEU B C 1
ATOM 3239 O O . LEU B 1 204 ? -9.766 -14.047 6.281 1 94.56 204 LEU B O 1
ATOM 3243 N N . ILE B 1 205 ? -7.676 -14.391 5.613 1 92 205 ILE B N 1
ATOM 3244 C CA . ILE B 1 205 ? -7.238 -13.055 6.004 1 92 205 ILE B CA 1
ATOM 3245 C C . ILE B 1 205 ? -7.23 -12.141 4.781 1 92 205 ILE B C 1
ATOM 3247 O O . ILE B 1 205 ? -6.57 -12.43 3.781 1 92 205 ILE B O 1
ATOM 3251 N N . ALA B 1 206 ? -7.945 -11.047 4.859 1 90.19 206 ALA B N 1
ATOM 3252 C CA . ALA B 1 206 ? -8.023 -10.086 3.768 1 90.19 206 ALA B CA 1
ATOM 3253 C C . ALA B 1 206 ? -6.668 -9.438 3.504 1 90.19 206 ALA B C 1
ATOM 3255 O O . ALA B 1 206 ? -5.836 -9.344 4.406 1 90.19 206 ALA B O 1
ATOM 3256 N N . ALA B 1 207 ? -6.43 -9.055 2.215 1 90.69 207 ALA B N 1
ATOM 3257 C CA . ALA B 1 207 ? -5.262 -8.297 1.769 1 90.69 207 ALA B CA 1
ATOM 3258 C C . ALA B 1 207 ? -3.98 -9.102 1.953 1 90.69 207 ALA B C 1
ATOM 3260 O O . ALA B 1 207 ? -2.916 -8.531 2.215 1 90.69 207 ALA B O 1
ATOM 3261 N N . THR B 1 208 ? -4.141 -10.352 1.973 1 93.75 208 THR B N 1
ATOM 3262 C CA . THR B 1 208 ? -2.996 -11.258 1.972 1 93.75 208 THR B CA 1
ATOM 3263 C C . THR B 1 208 ? -3.082 -12.234 0.803 1 93.75 208 THR B C 1
ATOM 3265 O O . THR B 1 208 ? -4.16 -12.445 0.244 1 93.75 208 THR B O 1
ATOM 3268 N N . ALA B 1 209 ? -1.969 -12.781 0.496 1 96.62 209 ALA B N 1
ATOM 3269 C CA . ALA B 1 209 ? -1.909 -13.727 -0.618 1 96.62 209 ALA B CA 1
ATOM 3270 C C . ALA B 1 209 ? -2.584 -15.047 -0.257 1 96.62 209 ALA B C 1
ATOM 3272 O O . ALA B 1 209 ? -2.43 -15.547 0.86 1 96.62 209 ALA B O 1
ATOM 3273 N N . PHE B 1 210 ? -3.365 -15.578 -1.178 1 97.75 210 PHE B N 1
ATOM 3274 C CA . PHE B 1 210 ? -4.109 -16.828 -1.073 1 97.75 210 PHE B CA 1
ATOM 3275 C C . PHE B 1 210 ? -3.836 -17.719 -2.277 1 97.75 210 PHE B C 1
ATOM 3277 O O . PHE B 1 210 ? -3.93 -17.281 -3.422 1 97.75 210 PHE B O 1
ATOM 3284 N N . ASP B 1 211 ? -3.426 -18.953 -2.025 1 97.81 211 ASP B N 1
ATOM 3285 C CA . ASP B 1 211 ? -3.02 -19.859 -3.09 1 97.81 211 ASP B CA 1
ATOM 3286 C C . ASP B 1 211 ? -4.234 -20.422 -3.826 1 97.81 211 ASP B C 1
ATOM 3288 O O . ASP B 1 211 ? -5.047 -21.141 -3.234 1 97.81 211 ASP B O 1
ATOM 3292 N N . VAL B 1 212 ? -4.266 -20.141 -5.098 1 98.12 212 VAL B N 1
ATOM 3293 C CA . VAL B 1 212 ? -5.344 -20.609 -5.961 1 98.12 212 VAL B CA 1
ATOM 3294 C C . VAL B 1 212 ? -4.762 -21.391 -7.137 1 98.12 212 VAL B C 1
ATOM 3296 O O . VAL B 1 212 ? -3.867 -20.906 -7.832 1 98.12 212 VAL B O 1
ATOM 3299 N N . PRO B 1 213 ? -5.238 -22.609 -7.328 1 97.69 213 PRO B N 1
ATOM 3300 C CA . PRO B 1 213 ? -4.793 -23.344 -8.508 1 97.69 213 PRO B CA 1
ATOM 3301 C C . PRO B 1 213 ? -5.574 -22.984 -9.766 1 97.69 213 PRO B C 1
ATOM 3303 O O . PRO B 1 213 ? -6.809 -23.062 -9.773 1 97.69 213 PRO B O 1
ATOM 3306 N N . LEU B 1 214 ? -4.879 -22.438 -10.734 1 95.81 214 LEU B N 1
ATOM 3307 C CA . LEU B 1 214 ? -5.531 -22.141 -12.008 1 95.81 214 LEU B CA 1
ATOM 3308 C C . LEU B 1 214 ? -5.484 -23.359 -12.922 1 95.81 214 LEU B C 1
ATOM 3310 O O . LEU B 1 214 ? -4.426 -23.969 -13.109 1 95.81 214 LEU B O 1
ATOM 3314 N N . LYS B 1 215 ? -6.684 -23.906 -13.164 1 79.44 215 LYS B N 1
ATOM 3315 C CA . LYS B 1 215 ? -6.73 -25.062 -14.047 1 79.44 215 LYS B CA 1
ATOM 3316 C C . LYS B 1 215 ? -6.723 -24.641 -15.516 1 79.44 215 LYS B C 1
ATOM 3318 O O . LYS B 1 215 ? -7.262 -23.578 -15.859 1 79.44 215 LYS B O 1
ATOM 3323 N N . GLY B 1 216 ? -5.742 -25.203 -16.266 1 65.31 216 GLY B N 1
ATOM 3324 C CA . GLY B 1 216 ? -5.66 -24.984 -17.703 1 65.31 216 GLY B CA 1
ATOM 3325 C C . GLY B 1 216 ? -6.965 -25.266 -18.422 1 65.31 216 GLY B C 1
ATOM 3326 O O . GLY B 1 216 ? -7.844 -25.938 -17.891 1 65.31 216 GLY B O 1
#

Radius of gyration: 25.11 Å; Cα contacts (8 Å, |Δi|>4): 902; chains: 2; bounding box: 44×70×100 Å

Sequence (432 aa):
MGFAIILMCLLFYSSFTTISVAQQAFKCTEGTTCRSLVGYKSPNTTSISSIQKLFGVKNLHSLLGANNLPSSTLPNHMIQEQQVIKIPIPCICFNGTGASNKMPIYTVQPDDGLYYIANNVFMGLLAHKRIQQVNRIENADKINVGQELWIPLPCSCEEVEGERVVHYAHLVEEGSTVEEIAEKFGTTSDTLYRLNGITNNSQLIAATAFDVPLKGMGFAIILMCLLFYSSFTTISVAQQAFKCTEGTTCRSLVGYKSPNTTSISSIQKLFGVKNLHSLLGANNLPSSTLPNHMIQEQQVIKIPIPCICFNGTGASNKMPIYTVQPDDGLYYIANNVFMGLLAHKRIQQVNRIENADKINVGQELWIPLPCSCEEVEGERVVHYAHLVEEGSTVEEIAEKFGTTSDTLYRLNGITNNSQLIAATAFDVPLKG